Protein AF-A0A7S1X7K5-F1 (afdb_monomer)

InterPro domains:
  IPR050870 FAST kinase domain-containing [PTHR21228] (108-356)

Radius of gyration: 28.1 Å; Cα contacts (8 Å, |Δi|>4): 570; chains: 1; bounding box: 94×52×71 Å

Foldseek 3Di:
DDDDDDDDDDDDDDDDDDDDDDDDDDDDDDDDPDPPPPPDDDPPPPPDFQPDDDQDPVQVVLLVQLVVDALVSLLVSCVVCLVRYALSNLLSSLLNVLSPCVLPAPPPPPNNPSVVVRVCSSLVCCLVPVLRAALQSLLSNLLSCLSNLPADQSSQQSSLVNCLVRLVVHALLSLLSNLLSCLSSPYDHPPLVSSLLSNLVNLVVHVVVDDLVSLLSNLLSLLSSQVVDPPRPDPSSLSSVVSSLVSCLVCLLVDDLQSLLSNLLSCLSSVHDDVVSLVSSQVSCLVCLLVDQLQSLLSNLLSCLSNLHDDPSSLVSNLVNCLVPVVRHQLQSLLSNLLSCLSNVPADPSSLVSNLVNVLVPLVSLLPDQLQSLLSNLLSSLSRDPPARDPSSVVSSLVSCLVPVLRADLVSLLSNLLSCLSRLNLDPSSVVSSLVNCVVDDLVSDALVSLVSNVCSCVSSVHDDPVSVVSNVPVNVVRVVSVVD

pLDDT: mean 81.46, std 21.07, range [20.88, 98.56]

Organism: NCBI:txid63592

Mean predicted aligned error: 10.87 Å

Structure (mmCIF, N/CA/C/O backbone):
data_AF-A0A7S1X7K5-F1
#
_entry.id   AF-A0A7S1X7K5-F1
#
loop_
_atom_site.group_PDB
_atom_site.id
_atom_site.type_symbol
_atom_site.label_atom_id
_atom_site.label_alt_id
_atom_site.label_comp_id
_atom_site.label_asym_id
_atom_site.label_entity_id
_atom_site.label_seq_id
_atom_site.pdbx_PDB_ins_code
_atom_site.Cartn_x
_atom_site.Cartn_y
_atom_site.Cartn_z
_atom_site.occupancy
_atom_site.B_iso_or_equiv
_atom_site.auth_seq_id
_atom_site.auth_comp_id
_atom_site.auth_asym_id
_atom_site.auth_atom_id
_atom_site.pdbx_PDB_model_num
ATOM 1 N N . THR A 1 1 ? -54.905 0.811 -32.065 1.00 31.22 1 THR A N 1
ATOM 2 C CA . THR A 1 1 ? -55.592 -0.309 -31.386 1.00 31.22 1 THR A CA 1
ATOM 3 C C . THR A 1 1 ? -54.713 -0.783 -30.240 1.00 31.22 1 THR A C 1
ATOM 5 O O . THR A 1 1 ? -53.683 -1.368 -30.522 1.00 31.22 1 THR A O 1
ATOM 8 N N . ALA A 1 2 ? -54.932 -0.541 -28.951 1.00 28.64 2 ALA A N 1
ATOM 9 C CA . ALA A 1 2 ? -55.896 0.199 -28.131 1.00 28.64 2 ALA A CA 1
ATOM 10 C C . ALA A 1 2 ? -55.137 0.484 -26.803 1.00 28.64 2 ALA A C 1
ATOM 12 O O . ALA A 1 2 ? -54.451 -0.404 -26.308 1.00 28.64 2 ALA A O 1
ATOM 13 N N . GLU A 1 3 ? -54.912 1.741 -26.413 1.00 24.14 3 GLU A N 1
ATOM 14 C CA . GLU A 1 3 ? -55.551 2.440 -25.273 1.00 24.14 3 GLU A CA 1
ATOM 15 C C . GLU A 1 3 ? -56.187 1.590 -24.157 1.00 24.14 3 GLU A C 1
ATOM 17 O O . GLU A 1 3 ? -57.193 0.944 -24.421 1.00 24.14 3 GLU A O 1
ATOM 22 N N . VAL A 1 4 ? -55.686 1.758 -22.915 1.00 27.81 4 VAL A N 1
ATOM 23 C CA . VAL A 1 4 ? -56.423 1.907 -21.624 1.00 27.81 4 VAL A CA 1
ATOM 24 C C . VAL A 1 4 ? -55.473 2.656 -20.641 1.00 27.81 4 VAL A C 1
ATOM 26 O O . VAL A 1 4 ? -54.409 2.132 -20.332 1.00 27.81 4 VAL A O 1
ATOM 29 N N . ARG A 1 5 ? -55.596 3.983 -20.402 1.00 26.83 5 ARG A N 1
ATOM 30 C CA . ARG A 1 5 ? -56.267 4.707 -19.272 1.00 26.83 5 ARG A CA 1
ATOM 31 C C . ARG A 1 5 ? -55.943 4.123 -17.875 1.00 26.83 5 ARG A C 1
ATOM 33 O O . ARG A 1 5 ? -56.131 2.942 -17.671 1.00 26.83 5 ARG A O 1
ATOM 40 N N . GLY A 1 6 ? -55.440 4.817 -16.851 1.00 24.16 6 GLY A N 1
ATOM 41 C CA . GLY A 1 6 ? -55.648 6.189 -16.381 1.00 24.16 6 GLY A CA 1
ATOM 42 C C . GLY A 1 6 ? -56.457 6.158 -15.072 1.00 24.16 6 GLY A C 1
ATOM 43 O O . GLY A 1 6 ? -57.670 6.045 -15.161 1.00 24.16 6 GLY A O 1
ATOM 44 N N . ILE A 1 7 ? -55.806 6.239 -13.898 1.00 26.42 7 ILE A N 1
ATOM 45 C CA . ILE A 1 7 ? -56.389 6.547 -12.564 1.00 26.42 7 ILE A CA 1
ATOM 46 C C . ILE A 1 7 ? -55.238 7.177 -11.750 1.00 26.42 7 ILE A C 1
ATOM 48 O O . ILE A 1 7 ? -54.206 6.533 -11.603 1.00 26.42 7 ILE A O 1
ATOM 52 N N . ASP A 1 8 ? -55.152 8.458 -11.401 1.00 23.42 8 ASP A N 1
ATOM 53 C CA . ASP A 1 8 ? -56.003 9.471 -10.752 1.00 23.42 8 ASP A CA 1
ATOM 54 C C . ASP A 1 8 ? -55.471 9.806 -9.344 1.00 23.42 8 ASP A C 1
ATOM 56 O O . ASP A 1 8 ? -55.046 8.950 -8.569 1.00 23.42 8 ASP A O 1
ATOM 60 N N . LYS A 1 9 ? -55.387 11.113 -9.099 1.00 25.64 9 LYS A N 1
ATOM 61 C CA . LYS A 1 9 ? -54.721 11.789 -7.989 1.00 25.64 9 LYS A CA 1
ATOM 62 C C . LYS A 1 9 ? -55.667 11.850 -6.791 1.00 25.64 9 LYS A C 1
ATOM 64 O O . LYS A 1 9 ? -56.747 12.416 -6.893 1.00 25.64 9 LYS A O 1
ATOM 69 N N . GLY A 1 10 ? -55.216 11.370 -5.633 1.00 23.52 10 GLY A N 1
ATOM 70 C CA . GLY A 1 10 ? -55.896 11.539 -4.347 1.00 23.52 10 GLY A CA 1
ATOM 71 C C . GLY A 1 10 ? -54.980 12.199 -3.322 1.00 23.52 10 GLY A C 1
ATOM 72 O O . GLY A 1 10 ? -54.098 11.561 -2.759 1.00 23.52 10 GLY A O 1
ATOM 73 N N . SER A 1 11 ? -55.185 13.492 -3.108 1.00 21.83 11 SER A N 1
ATOM 74 C CA . SER A 1 11 ? -54.611 14.319 -2.047 1.00 21.83 11 SER A CA 1
ATOM 75 C C . SER A 1 11 ? -55.241 14.034 -0.678 1.00 21.83 11 SER A C 1
ATOM 77 O O . SER A 1 11 ? -56.465 14.041 -0.578 1.00 21.83 11 SER A O 1
ATOM 79 N N . ILE A 1 12 ? -54.429 13.942 0.383 1.00 23.48 12 ILE A N 1
ATOM 80 C CA . ILE A 1 12 ? -54.834 14.309 1.752 1.00 23.48 12 ILE A CA 1
ATOM 81 C C . ILE A 1 12 ? -53.734 15.194 2.358 1.00 23.48 12 ILE A C 1
ATOM 83 O O . ILE A 1 12 ? -52.609 14.759 2.595 1.00 23.48 12 ILE A O 1
ATOM 87 N N . TYR A 1 13 ? -54.087 16.462 2.561 1.00 20.88 13 TYR A N 1
ATOM 88 C CA . TYR A 1 13 ? -53.446 17.428 3.457 1.00 20.88 13 TYR A CA 1
ATOM 89 C C . TYR A 1 13 ? -53.775 17.051 4.920 1.00 20.88 13 TYR A C 1
ATOM 91 O O . TYR A 1 13 ? -54.917 16.682 5.176 1.00 20.88 13 TYR A O 1
ATOM 99 N N . ASN A 1 14 ? -52.858 17.221 5.888 1.00 24.08 14 ASN A N 1
ATOM 100 C CA . ASN A 1 14 ? -52.898 18.427 6.730 1.00 24.08 14 ASN A CA 1
ATOM 101 C C . ASN A 1 14 ? -51.647 18.672 7.619 1.00 24.08 14 ASN A C 1
ATOM 103 O O . ASN A 1 14 ? -51.125 17.771 8.265 1.00 24.08 14 ASN A O 1
ATOM 107 N N . GLU A 1 15 ? -51.240 19.947 7.595 1.00 22.84 15 GLU A N 1
ATOM 108 C CA . GLU A 1 15 ? -50.546 20.843 8.545 1.00 22.84 15 GLU A CA 1
ATOM 109 C C . GLU A 1 15 ? -49.799 20.314 9.790 1.00 22.84 15 GLU A C 1
ATOM 111 O O . GLU A 1 15 ? -50.406 19.823 10.736 1.00 22.84 15 GLU A O 1
ATOM 116 N N . ASN A 1 16 ? -48.510 20.676 9.918 1.00 23.88 16 ASN A N 1
ATOM 117 C CA . ASN A 1 16 ? -48.121 21.815 10.771 1.00 23.88 16 ASN A CA 1
ATOM 118 C C . ASN A 1 16 ? -46.619 22.175 10.704 1.00 23.88 16 ASN A C 1
ATOM 120 O O . ASN A 1 16 ? -45.761 21.351 10.990 1.00 23.88 16 ASN A O 1
ATOM 124 N N . GLN A 1 17 ? -46.369 23.464 10.424 1.00 30.09 17 GLN A N 1
ATOM 125 C CA . GLN A 1 17 ? -45.195 24.293 10.773 1.00 30.09 17 GLN A CA 1
ATOM 126 C C . GLN A 1 17 ? -43.824 23.862 10.195 1.00 30.09 17 GLN A C 1
ATOM 128 O O . GLN A 1 17 ? -43.307 22.794 10.460 1.00 30.09 17 GLN A O 1
ATOM 133 N N . GLY A 1 18 ? -43.088 24.648 9.409 1.00 24.33 18 GLY A N 1
ATOM 134 C CA . GLY A 1 18 ? -43.064 26.096 9.260 1.00 24.33 18 GLY A CA 1
ATOM 135 C C . GLY A 1 18 ? -41.630 26.590 9.467 1.00 24.33 18 GLY A C 1
ATOM 136 O O . GLY A 1 18 ? -41.293 26.978 10.577 1.00 24.33 18 GLY A O 1
ATOM 137 N N . LYS A 1 19 ? -40.791 26.571 8.417 1.00 26.44 19 LYS A N 1
ATOM 138 C CA . LYS A 1 19 ? -39.763 27.595 8.113 1.00 26.44 19 LYS A CA 1
ATOM 139 C C . LYS A 1 19 ? -38.920 27.213 6.891 1.00 26.44 19 LYS A C 1
ATOM 141 O O . LYS A 1 19 ? -38.309 26.155 6.824 1.00 26.44 19 LYS A O 1
ATOM 146 N N . LYS A 1 20 ? -38.880 28.146 5.937 1.00 22.17 20 LYS A N 1
ATOM 147 C CA . LYS A 1 20 ? -37.980 28.178 4.780 1.00 22.17 20 LYS A CA 1
ATOM 148 C C . LYS A 1 20 ? -36.521 28.218 5.249 1.00 22.17 20 LYS A C 1
ATOM 150 O O . LYS A 1 20 ? -36.167 29.120 6.005 1.00 22.17 20 LYS A O 1
ATOM 155 N N . VAL A 1 21 ? -35.666 27.355 4.703 1.00 24.06 21 VAL A N 1
ATOM 156 C CA . VAL A 1 21 ? -34.220 27.609 4.640 1.00 24.06 2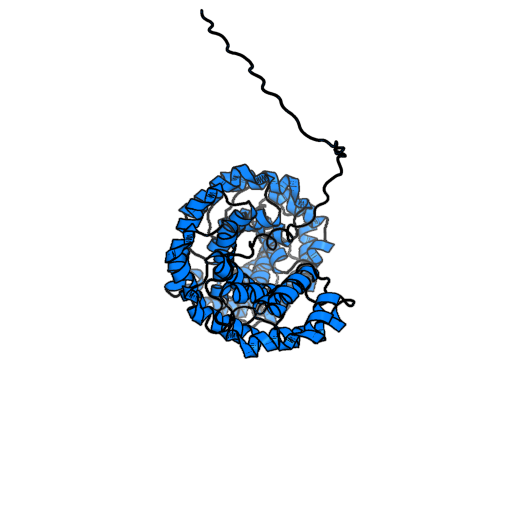1 VAL A CA 1
ATOM 157 C C . VAL A 1 21 ? -33.827 27.718 3.171 1.00 24.06 21 VAL A C 1
ATOM 159 O O . VAL A 1 21 ? -34.062 26.817 2.371 1.00 24.06 21 VAL A O 1
ATOM 162 N N . LYS A 1 22 ? -33.292 28.891 2.824 1.00 22.30 22 LYS A N 1
ATOM 163 C CA . LYS A 1 22 ? -32.702 29.238 1.530 1.00 22.30 22 LYS A CA 1
ATOM 164 C C . LYS A 1 22 ? -31.619 28.218 1.167 1.00 22.30 22 LYS A C 1
ATOM 166 O O . LYS A 1 22 ? -30.625 28.107 1.878 1.00 22.30 22 LYS A O 1
ATOM 171 N N . VAL A 1 23 ? -31.777 27.557 0.025 1.00 21.88 23 VAL A N 1
ATOM 172 C CA . VAL A 1 23 ? -30.676 26.880 -0.665 1.00 21.88 23 VAL A CA 1
ATOM 173 C C . VAL A 1 23 ? -29.802 27.971 -1.282 1.00 21.88 23 VAL A C 1
ATOM 175 O O . VAL A 1 23 ? -30.207 28.630 -2.237 1.00 21.88 23 VAL A O 1
ATOM 178 N N . VAL A 1 24 ? -28.626 28.204 -0.702 1.00 23.23 24 VAL A N 1
ATOM 179 C CA . VAL A 1 24 ? -27.541 28.935 -1.363 1.00 23.23 24 VAL A CA 1
ATOM 180 C C . VAL A 1 24 ? -26.471 27.909 -1.693 1.00 23.23 24 VAL A C 1
ATOM 182 O O . VAL A 1 24 ? -25.853 27.333 -0.803 1.00 23.23 24 VAL A O 1
ATOM 185 N N . ALA A 1 25 ? -26.303 27.669 -2.990 1.00 25.06 25 ALA A N 1
ATOM 186 C CA . ALA A 1 25 ? -25.232 26.865 -3.546 1.00 25.06 25 ALA A CA 1
ATOM 187 C C . ALA A 1 25 ? -23.872 27.477 -3.173 1.00 25.06 25 ALA A C 1
ATOM 189 O O . ALA A 1 25 ? -23.592 28.634 -3.492 1.00 25.06 25 ALA A O 1
ATOM 190 N N . GLY A 1 26 ? -23.032 26.691 -2.506 1.00 22.44 26 GLY A N 1
ATOM 191 C CA . GLY A 1 26 ? -21.658 27.038 -2.166 1.00 22.44 26 GLY A CA 1
ATOM 192 C C . GLY A 1 26 ? -20.761 25.835 -2.427 1.00 22.44 26 GLY A C 1
ATOM 193 O O . GLY A 1 26 ? -20.932 24.797 -1.804 1.00 22.44 26 GLY A O 1
ATOM 194 N N . ARG A 1 27 ? -19.854 25.996 -3.394 1.00 22.86 27 ARG A N 1
ATOM 195 C CA . ARG A 1 27 ? -18.836 25.044 -3.863 1.00 22.86 27 ARG A CA 1
ATOM 196 C C . ARG A 1 27 ? -18.196 24.241 -2.721 1.00 22.86 27 ARG A C 1
ATOM 198 O O . ARG A 1 27 ? -17.582 24.826 -1.830 1.00 22.86 27 ARG A O 1
ATOM 205 N N . GLU A 1 28 ? -18.288 22.915 -2.801 1.00 22.28 28 GLU A N 1
ATOM 206 C CA . GLU A 1 28 ? -17.560 21.998 -1.925 1.00 22.28 28 GLU A CA 1
ATOM 207 C C . GLU A 1 28 ? -16.082 21.967 -2.319 1.00 22.28 28 GLU A C 1
ATOM 209 O O . GLU A 1 28 ? -15.705 21.552 -3.415 1.00 22.28 28 GLU A O 1
ATOM 214 N N . HIS A 1 29 ? -15.249 22.456 -1.403 1.00 23.86 29 HIS A N 1
ATOM 215 C CA . HIS A 1 29 ? -13.816 22.232 -1.412 1.00 23.86 29 HIS A CA 1
ATOM 216 C C . HIS A 1 29 ? -13.509 20.936 -0.662 1.00 23.86 29 HIS A C 1
ATOM 218 O O . HIS A 1 29 ? -13.916 20.739 0.482 1.00 23.86 29 HIS A O 1
ATOM 224 N N . ASP A 1 30 ? -12.754 20.099 -1.359 1.00 28.53 30 ASP A N 1
ATOM 225 C CA . ASP A 1 30 ? -12.152 18.838 -0.957 1.00 28.53 30 ASP A CA 1
ATOM 226 C C . ASP A 1 30 ? -11.541 18.867 0.461 1.00 28.53 30 ASP A C 1
ATOM 228 O O . ASP A 1 30 ? -10.773 19.765 0.824 1.00 28.53 30 ASP A O 1
ATOM 232 N N . GLY A 1 31 ? -11.912 17.880 1.280 1.00 24.39 31 GLY A N 1
ATOM 233 C CA . GLY A 1 31 ? -11.683 17.898 2.723 1.00 24.39 31 GLY A CA 1
ATOM 234 C C . GLY A 1 31 ? -11.970 16.573 3.428 1.00 24.39 31 GLY A C 1
ATOM 235 O O . GLY A 1 31 ? -12.671 16.564 4.432 1.00 24.39 31 GLY A O 1
ATOM 236 N N . GLY A 1 32 ? -11.423 15.471 2.905 1.00 26.98 32 GLY A N 1
ATOM 237 C CA . GLY A 1 32 ? -11.054 14.245 3.633 1.00 26.98 32 GLY A CA 1
ATOM 238 C C . GLY A 1 32 ? -11.948 13.796 4.798 1.00 26.98 32 GLY A C 1
ATOM 239 O O . GLY A 1 32 ? -11.744 14.184 5.951 1.00 26.98 32 GLY A O 1
ATOM 240 N N . ASN A 1 33 ? -12.853 12.865 4.494 1.00 28.80 33 ASN A N 1
ATOM 241 C CA . ASN A 1 33 ? -13.655 12.079 5.430 1.00 28.80 33 ASN A CA 1
ATOM 242 C C . ASN A 1 33 ? -12.826 11.478 6.582 1.00 28.80 33 ASN A C 1
ATOM 244 O O . ASN A 1 33 ? -12.167 10.452 6.446 1.00 28.80 33 ASN A O 1
ATOM 248 N N . GLY A 1 34 ? -12.903 12.119 7.749 1.00 26.77 34 GLY A N 1
ATOM 249 C CA . GLY A 1 34 ? -12.401 11.604 9.028 1.00 26.77 34 GLY A CA 1
ATOM 250 C C . GLY A 1 34 ? -13.304 11.935 10.220 1.00 26.77 34 GLY A C 1
ATOM 251 O O . GLY A 1 34 ? -12.900 11.732 11.363 1.00 26.77 34 GLY A O 1
ATOM 252 N N . ARG A 1 35 ? -14.506 12.475 9.973 1.00 27.62 35 ARG A N 1
ATOM 253 C CA . ARG A 1 35 ? -15.436 12.948 11.015 1.00 27.62 35 ARG A CA 1
ATOM 254 C C . ARG A 1 35 ? -16.658 12.057 11.251 1.00 27.62 35 ARG A C 1
ATOM 256 O O . ARG A 1 35 ? -17.326 12.251 12.255 1.00 27.62 35 ARG A O 1
ATOM 263 N N . GLN A 1 36 ? -16.934 11.071 10.396 1.00 27.95 36 GLN A N 1
ATOM 264 C CA . GLN A 1 36 ? -18.215 10.346 10.437 1.00 27.95 36 GLN A CA 1
ATOM 265 C C . GLN A 1 36 ? -18.189 8.961 11.108 1.00 27.95 36 GLN A C 1
ATOM 267 O O . GLN A 1 36 ? -19.249 8.415 11.380 1.00 27.95 36 GLN A O 1
ATOM 272 N N . LEU A 1 37 ? -17.018 8.421 11.465 1.00 31.31 37 LEU A N 1
ATOM 273 C CA . LEU A 1 37 ? -16.893 7.088 12.092 1.00 31.31 37 LEU A CA 1
ATOM 274 C C . LEU A 1 37 ? -16.759 7.107 13.630 1.00 31.31 37 LEU A C 1
ATOM 276 O O . LEU A 1 37 ? -16.530 6.070 14.240 1.00 31.31 37 LEU A O 1
ATOM 280 N N . LEU A 1 38 ? -16.900 8.271 14.276 1.00 29.58 38 LEU A N 1
ATOM 281 C CA . LEU A 1 38 ? -16.831 8.412 15.745 1.00 29.58 38 LEU A CA 1
ATOM 282 C C . LEU A 1 38 ? -18.165 8.823 16.396 1.00 29.58 38 LEU A C 1
ATOM 284 O O . LEU A 1 38 ? -18.188 9.093 17.590 1.00 29.58 38 LEU A O 1
ATOM 288 N N . MET A 1 39 ? -19.270 8.893 15.644 1.00 27.67 39 MET A N 1
ATOM 289 C CA . MET A 1 39 ? -20.535 9.470 16.137 1.00 27.67 39 MET A CA 1
ATOM 290 C C . MET A 1 39 ? -21.773 8.577 15.985 1.00 27.67 39 MET A C 1
ATOM 292 O O . MET A 1 39 ? -22.893 9.078 16.001 1.00 27.67 39 MET A O 1
ATOM 296 N N . GLN A 1 40 ? -21.611 7.256 15.892 1.00 25.75 40 GLN A N 1
ATOM 297 C CA . GLN A 1 40 ? -22.747 6.330 15.973 1.00 25.75 40 GLN A CA 1
ATOM 298 C C . GLN A 1 40 ? -22.432 5.121 16.854 1.00 25.75 40 GLN A C 1
ATOM 300 O O . GLN A 1 40 ? -22.387 3.984 16.404 1.00 25.75 40 GLN A O 1
ATOM 305 N N . SER A 1 41 ? -22.243 5.368 18.146 1.00 28.89 41 SER A N 1
ATOM 306 C CA . SER A 1 41 ? -22.478 4.349 19.167 1.00 28.89 41 SER A CA 1
ATOM 307 C C . SER A 1 41 ? -23.546 4.892 20.104 1.00 28.89 41 SER A C 1
ATOM 309 O O . SER A 1 41 ? -23.289 5.790 20.904 1.00 28.89 41 SER A O 1
ATOM 311 N N . SER A 1 42 ? -24.766 4.380 19.951 1.00 27.12 42 SER A N 1
ATOM 312 C CA . SER A 1 42 ? -25.841 4.588 20.918 1.00 27.12 42 SER A CA 1
ATOM 313 C C . SER A 1 42 ? -25.340 4.188 22.320 1.00 27.12 42 SER A C 1
ATOM 315 O O . SER A 1 42 ? -24.666 3.158 22.431 1.00 27.12 42 SER A O 1
ATOM 317 N N . PRO A 1 43 ? -25.654 4.942 23.392 1.00 32.34 43 PRO A N 1
ATOM 318 C CA . PRO A 1 43 ? -25.161 4.673 24.748 1.00 32.34 43 PRO A CA 1
ATOM 319 C C . PRO A 1 43 ? -25.594 3.321 25.351 1.00 32.34 43 PRO A C 1
ATOM 321 O O . PRO A 1 43 ? -25.242 3.021 26.485 1.00 32.34 43 PRO A O 1
ATOM 324 N N . GLN A 1 44 ? -26.349 2.493 24.621 1.00 29.84 44 GLN A N 1
ATOM 325 C CA . GLN A 1 44 ? -26.897 1.224 25.108 1.00 29.84 44 GLN A CA 1
ATOM 326 C C . GLN A 1 44 ? -26.110 -0.031 24.677 1.00 29.84 44 GLN A C 1
ATOM 328 O O . GLN A 1 44 ? -26.423 -1.121 25.144 1.00 29.84 44 GLN A O 1
ATOM 333 N N . THR A 1 45 ? -25.091 0.069 23.811 1.00 33.12 45 THR A N 1
ATOM 334 C CA . THR A 1 45 ? -24.388 -1.124 23.274 1.00 33.12 45 THR A CA 1
ATOM 335 C C . THR A 1 45 ? -23.008 -1.426 23.868 1.00 33.12 45 THR A C 1
ATOM 337 O O . THR A 1 45 ? -22.419 -2.445 23.507 1.00 33.12 45 THR A O 1
ATOM 340 N N . THR A 1 46 ? -22.494 -0.599 24.780 1.00 39.72 46 THR A N 1
ATOM 341 C CA . THR A 1 46 ? -21.161 -0.753 25.403 1.00 39.72 46 THR A CA 1
ATOM 342 C C . THR A 1 46 ? -21.125 -1.715 26.599 1.00 39.72 46 THR A C 1
ATOM 344 O O . THR A 1 46 ? -20.050 -2.065 27.069 1.00 39.72 46 THR A O 1
ATOM 347 N N . ASP A 1 47 ? -22.274 -2.198 27.076 1.00 41.38 47 ASP A N 1
ATOM 348 C CA . ASP A 1 47 ? -22.380 -2.819 28.408 1.00 41.38 47 ASP A CA 1
ATOM 349 C C . ASP A 1 47 ? -22.085 -4.333 28.460 1.00 41.38 47 ASP A C 1
ATOM 351 O O . ASP A 1 47 ? -22.165 -4.952 29.516 1.00 41.38 47 ASP A O 1
ATOM 355 N N . ARG A 1 48 ? -21.772 -4.992 27.333 1.00 47.81 48 ARG A N 1
ATOM 356 C CA . ARG A 1 48 ? -21.771 -6.471 27.312 1.00 47.81 48 ARG A CA 1
ATOM 357 C C . ARG A 1 48 ? -20.477 -7.149 27.774 1.00 47.81 48 ARG A C 1
ATOM 359 O O . ARG A 1 48 ? -20.548 -8.323 28.119 1.00 47.81 48 ARG A O 1
ATOM 366 N N . PHE A 1 49 ? -19.332 -6.459 27.795 1.00 55.22 49 PHE A N 1
ATOM 367 C CA . PHE A 1 49 ? -18.031 -7.087 28.106 1.00 55.22 49 PHE A CA 1
ATOM 368 C C . PHE A 1 49 ? -17.037 -6.197 28.867 1.00 55.22 49 PHE A C 1
ATOM 370 O O . PHE A 1 49 ? -15.863 -6.551 28.977 1.00 55.22 49 PHE A O 1
ATOM 377 N N . TYR A 1 50 ? -17.488 -5.066 29.415 1.00 56.31 50 TYR A N 1
ATOM 378 C CA . TYR A 1 50 ? -16.689 -4.304 30.370 1.00 56.31 50 TYR A CA 1
ATOM 379 C C . TYR A 1 50 ? -16.439 -5.170 31.614 1.00 56.31 50 TYR A C 1
ATOM 381 O O . TYR A 1 50 ? -17.384 -5.643 32.244 1.00 56.31 50 TYR A O 1
ATOM 389 N N . ARG A 1 51 ? -15.165 -5.424 31.938 1.00 64.00 51 ARG A N 1
ATOM 390 C CA . ARG A 1 51 ? -14.771 -6.338 33.030 1.00 64.00 51 ARG A CA 1
ATOM 391 C C . ARG A 1 51 ? -14.665 -5.654 34.394 1.00 64.00 51 ARG A C 1
ATOM 393 O O . ARG A 1 51 ? -14.444 -6.328 35.396 1.00 64.00 51 ARG A O 1
ATOM 400 N N . GLY A 1 52 ? -14.814 -4.332 34.439 1.00 64.94 52 GLY A N 1
ATOM 401 C CA . GLY A 1 52 ? -14.794 -3.557 35.674 1.00 64.94 52 GLY A CA 1
ATOM 402 C C . GLY A 1 52 ? -16.175 -3.390 36.332 1.00 64.94 52 GLY A C 1
ATOM 403 O O . GLY A 1 52 ? -17.201 -3.805 35.789 1.00 64.94 52 GLY A O 1
ATOM 404 N N . PRO A 1 53 ? -16.230 -2.720 37.494 1.00 70.69 53 PRO A N 1
ATOM 405 C CA . PRO A 1 53 ? -17.482 -2.375 38.169 1.00 70.69 53 PRO A CA 1
ATOM 406 C C . PRO A 1 53 ? -18.302 -1.363 37.358 1.00 70.69 53 PRO A C 1
ATOM 408 O O . PRO A 1 53 ? -17.726 -0.473 36.737 1.00 70.69 53 PRO A O 1
ATOM 411 N N . ARG A 1 54 ? -19.641 -1.458 37.402 1.00 78.25 54 ARG A N 1
ATOM 412 C CA . ARG A 1 54 ? -20.543 -0.547 36.666 1.00 78.25 54 ARG A CA 1
ATOM 413 C C . ARG A 1 54 ? -20.093 0.920 36.779 1.00 78.25 54 ARG A C 1
ATOM 415 O O . ARG A 1 54 ? -19.748 1.338 37.889 1.00 78.25 54 ARG A O 1
ATOM 422 N N . PRO A 1 55 ? -20.139 1.700 35.680 1.00 82.81 55 PRO A N 1
ATOM 423 C CA . PRO A 1 55 ? -19.658 3.074 35.692 1.00 82.81 55 PRO A CA 1
ATOM 424 C C . PRO A 1 55 ? -20.345 3.898 36.779 1.00 82.81 55 PRO A C 1
ATOM 426 O O . PRO A 1 55 ? -21.571 3.882 36.909 1.00 82.81 55 PRO A O 1
ATOM 429 N N . THR A 1 56 ? -19.557 4.644 37.547 1.00 90.31 56 THR A N 1
ATOM 430 C CA . THR A 1 56 ? -20.102 5.585 38.530 1.00 90.31 56 THR A CA 1
ATOM 431 C C . THR A 1 56 ? -20.750 6.778 37.824 1.00 90.31 56 THR A C 1
ATOM 433 O O . THR A 1 56 ? -20.402 7.114 36.689 1.00 90.31 56 THR A O 1
ATOM 436 N N . GLN A 1 57 ? -21.658 7.484 38.506 1.00 90.75 57 GLN A N 1
ATOM 437 C CA . GLN A 1 57 ? -22.259 8.702 37.947 1.00 90.75 57 GLN A CA 1
ATOM 438 C C . GLN A 1 57 ? -21.192 9.745 37.575 1.00 90.75 57 GLN A C 1
ATOM 440 O O . GLN A 1 57 ? -21.309 10.419 36.553 1.00 90.75 57 GLN A O 1
ATOM 445 N N . THR A 1 58 ? -20.116 9.832 38.362 1.00 91.62 58 THR A N 1
ATOM 446 C CA . THR A 1 58 ? -18.959 10.682 38.064 1.00 91.62 58 THR A CA 1
ATOM 447 C C . THR A 1 58 ? -18.307 10.292 36.739 1.00 91.62 58 THR A C 1
ATOM 449 O O . THR A 1 58 ? -18.095 11.156 35.895 1.00 91.62 58 THR A O 1
ATOM 452 N N . GLN A 1 59 ? -18.058 9.001 36.499 1.00 91.62 59 GLN A N 1
ATOM 453 C CA . GLN A 1 59 ? -17.471 8.512 35.244 1.00 91.62 59 GLN A CA 1
ATOM 454 C C . GLN A 1 59 ? -18.372 8.771 34.030 1.00 91.62 59 GLN A C 1
ATOM 456 O O . GLN A 1 59 ? -17.876 9.153 32.968 1.00 91.62 59 GLN A O 1
ATOM 461 N N . LEU A 1 60 ? -19.693 8.628 34.181 1.00 90.62 60 LEU A N 1
ATOM 462 C CA . LEU A 1 60 ? -20.664 8.950 33.128 1.00 90.62 60 LEU A CA 1
ATOM 463 C C . LEU A 1 60 ? -20.676 10.452 32.800 1.00 90.62 60 LEU A C 1
ATOM 465 O O . LEU A 1 60 ? -20.667 10.841 31.626 1.00 90.62 60 LEU A O 1
ATOM 469 N N . ASN A 1 61 ? -20.633 11.300 33.831 1.00 92.38 61 ASN A N 1
ATOM 470 C CA . ASN A 1 61 ? -20.558 12.751 33.675 1.00 92.38 61 ASN A CA 1
ATOM 471 C C . ASN A 1 61 ? -19.242 13.167 33.001 1.00 92.38 61 ASN A C 1
ATOM 473 O O . ASN A 1 61 ? -19.262 13.967 32.068 1.00 92.38 61 ASN A O 1
ATOM 477 N N . LEU A 1 62 ? -18.113 12.585 33.417 1.00 92.75 62 LEU A N 1
ATOM 478 C CA . LEU A 1 62 ? -16.806 12.815 32.799 1.00 92.75 62 LEU A CA 1
ATOM 479 C C . LEU A 1 62 ? -16.795 12.386 31.331 1.00 92.75 62 LEU A C 1
ATOM 481 O O . LEU A 1 62 ? -16.296 13.124 30.488 1.00 92.75 62 LEU A O 1
ATOM 485 N N . ASN A 1 63 ? -17.389 11.238 30.991 1.00 93.06 63 ASN A N 1
ATOM 486 C CA . ASN A 1 63 ? -17.460 10.793 29.599 1.00 93.06 63 ASN A CA 1
ATOM 487 C C . ASN A 1 63 ? -18.232 11.794 28.732 1.00 93.06 63 ASN A C 1
ATOM 489 O O . ASN A 1 63 ? -17.790 12.144 27.642 1.00 93.06 63 ASN A O 1
ATOM 493 N N . SER A 1 64 ? -19.348 12.308 29.252 1.00 92.50 64 SER A N 1
ATOM 494 C CA . SER A 1 64 ? -20.151 13.328 28.572 1.00 92.50 64 SER A CA 1
ATOM 495 C C . 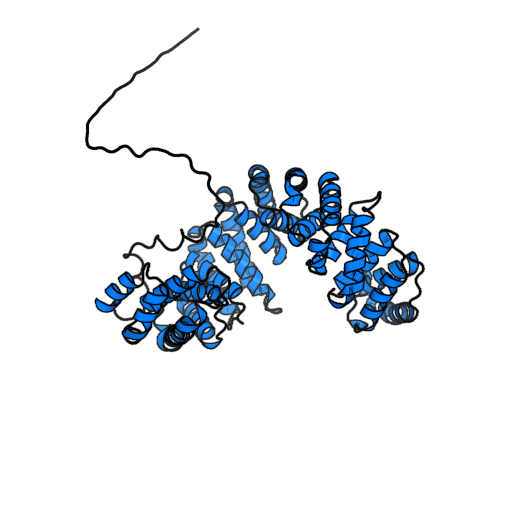SER A 1 64 ? -19.381 14.636 28.371 1.00 92.50 64 SER A C 1
ATOM 497 O O . SER A 1 64 ? -19.523 15.265 27.330 1.00 92.50 64 SER A O 1
ATOM 499 N N . GLN A 1 65 ? -18.538 15.026 29.333 1.00 93.88 65 GLN A N 1
ATOM 500 C CA . GLN A 1 65 ? -17.684 16.212 29.215 1.00 93.88 65 GLN A CA 1
ATOM 501 C C . GLN A 1 65 ? -16.528 16.012 28.231 1.00 93.88 65 GLN A C 1
ATOM 503 O O . GLN A 1 65 ? -16.185 16.938 27.505 1.00 93.88 65 GLN A O 1
ATOM 508 N N . LEU A 1 66 ? -15.936 14.816 28.182 1.00 92.75 66 LEU A N 1
ATOM 509 C CA . LEU A 1 66 ? -14.860 14.485 27.243 1.00 92.75 66 LEU A CA 1
ATOM 510 C C . LEU A 1 66 ? -15.359 14.434 25.790 1.00 92.75 66 LEU A C 1
ATOM 512 O O . LEU A 1 66 ? -14.618 14.778 24.865 1.00 92.75 66 LEU A O 1
ATOM 516 N N . LEU A 1 67 ? -16.613 14.029 25.571 1.00 90.56 67 LEU A N 1
ATOM 517 C CA . LEU A 1 67 ? -17.229 14.006 24.248 1.00 90.56 67 LEU A CA 1
ATOM 518 C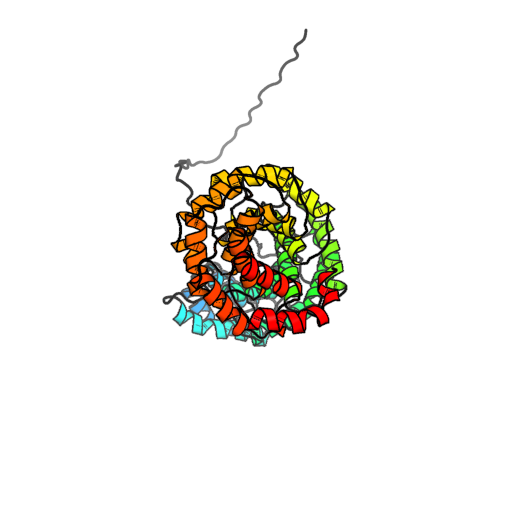 C . LEU A 1 67 ? -17.360 15.427 23.682 1.00 90.56 67 LEU A C 1
ATOM 520 O O . LEU A 1 67 ? -18.166 16.236 24.127 1.00 90.56 67 LEU A O 1
ATOM 524 N N . GLY A 1 68 ? -16.566 15.724 22.653 1.00 84.19 68 GLY A N 1
ATOM 525 C CA . GLY A 1 68 ? -16.557 17.038 22.003 1.00 84.19 68 GLY A CA 1
ATOM 526 C C . GLY A 1 68 ? -15.692 18.090 22.704 1.00 84.19 68 GLY A C 1
ATOM 527 O O . GLY A 1 68 ? -15.633 19.223 22.226 1.00 84.19 68 GLY A O 1
ATOM 528 N N . ALA A 1 69 ? -14.982 17.726 23.776 1.00 88.50 69 ALA A N 1
ATOM 529 C CA . ALA A 1 69 ? -14.017 18.607 24.418 1.00 88.50 69 ALA A CA 1
ATOM 530 C C . ALA A 1 69 ? -12.866 18.985 23.471 1.00 88.50 69 ALA A C 1
ATOM 532 O O . ALA A 1 69 ? -12.366 18.182 22.674 1.00 88.50 69 ALA A O 1
ATOM 533 N N . SER A 1 70 ? -12.406 20.230 23.593 1.00 88.25 70 SER A N 1
ATOM 534 C CA . SER A 1 70 ? -11.158 20.676 22.976 1.00 88.25 70 SER A CA 1
ATOM 535 C C . SER A 1 70 ? -9.950 19.984 23.626 1.00 88.25 70 SER A C 1
ATOM 537 O O . SER A 1 70 ? -10.027 19.578 24.787 1.00 88.25 70 SER A O 1
ATOM 539 N N . PRO A 1 71 ? -8.788 19.902 22.949 1.00 86.69 71 PRO A N 1
ATOM 540 C CA . PRO A 1 71 ? -7.591 19.294 23.532 1.00 86.69 71 PRO A CA 1
ATOM 541 C C . PRO A 1 71 ? -7.187 19.882 24.889 1.00 86.69 71 PRO A C 1
ATOM 543 O O . PRO A 1 71 ? -6.733 19.145 25.754 1.00 86.69 71 PRO A O 1
ATOM 546 N N . LYS A 1 72 ? -7.390 21.192 25.093 1.00 85.94 72 LYS A N 1
ATOM 547 C CA . LYS A 1 72 ? -7.090 21.861 26.365 1.00 85.94 72 LYS A CA 1
ATOM 548 C C . LYS A 1 72 ? -8.026 21.398 27.487 1.00 85.94 72 LYS A C 1
ATOM 550 O O . LYS A 1 72 ? -7.555 21.069 28.564 1.00 85.94 72 LYS A O 1
ATOM 555 N N . GLN A 1 73 ? -9.326 21.309 27.205 1.00 90.12 73 GLN A N 1
ATOM 556 C CA . GLN A 1 73 ? -10.312 20.802 28.166 1.00 90.12 73 GLN A CA 1
ATOM 557 C C . GLN A 1 73 ? -10.061 19.332 28.510 1.00 90.12 73 GLN A C 1
ATOM 559 O O . GLN A 1 73 ? -10.202 18.945 29.661 1.00 90.12 73 GLN A O 1
ATOM 564 N N . ILE A 1 74 ? -9.657 18.513 27.531 1.00 90.88 74 ILE A N 1
ATOM 565 C CA . ILE A 1 74 ? -9.285 17.118 27.796 1.00 90.88 74 ILE A CA 1
ATOM 566 C C . ILE A 1 74 ? -8.093 17.066 28.754 1.00 90.88 74 ILE A C 1
ATOM 568 O O . ILE A 1 74 ? -8.130 16.299 29.706 1.00 90.88 74 ILE A O 1
ATOM 572 N N . VAL A 1 75 ? -7.066 17.891 28.532 1.00 88.50 75 VAL A N 1
ATOM 573 C CA . VAL A 1 75 ? -5.901 17.961 29.426 1.00 88.50 75 VAL A CA 1
ATOM 574 C C . VAL A 1 75 ? -6.312 18.336 30.852 1.00 88.50 75 VAL A C 1
ATOM 576 O O . VAL A 1 75 ? -5.951 17.621 31.778 1.00 88.50 75 VAL A O 1
ATOM 579 N N . GLU A 1 76 ? -7.118 19.387 31.019 1.00 90.19 76 GLU A N 1
ATOM 580 C CA . GLU A 1 76 ? -7.618 19.829 32.331 1.00 90.19 76 GLU A CA 1
ATOM 581 C C . GLU A 1 76 ? -8.439 18.735 33.036 1.00 90.19 76 GLU A C 1
ATOM 583 O O . GLU A 1 76 ? -8.270 18.490 34.227 1.00 90.19 76 GLU A O 1
ATOM 588 N N . LEU A 1 77 ? -9.307 18.035 32.300 1.00 93.00 77 LEU A N 1
ATOM 589 C CA . LEU A 1 77 ? -10.109 16.946 32.857 1.00 93.00 77 LEU A CA 1
ATOM 590 C C . LEU A 1 77 ? -9.255 15.752 33.283 1.00 93.00 77 LEU A C 1
ATOM 592 O O . LEU A 1 77 ? -9.549 15.148 34.312 1.00 93.00 77 LEU A O 1
ATOM 596 N N . VAL A 1 78 ? -8.223 15.400 32.512 1.00 92.00 78 VAL A N 1
ATOM 597 C CA . VAL A 1 78 ? -7.326 14.297 32.881 1.00 92.00 78 VAL A CA 1
ATOM 598 C C . VAL A 1 78 ? -6.498 14.665 34.106 1.00 92.00 78 VAL A C 1
ATOM 600 O O . VAL A 1 78 ? -6.413 13.858 35.022 1.00 92.00 78 VAL A O 1
ATOM 603 N N . ASP A 1 79 ? -5.947 15.876 34.159 1.00 89.50 79 ASP A N 1
ATOM 604 C CA . ASP A 1 79 ? -5.111 16.328 35.277 1.00 89.50 79 ASP A CA 1
ATOM 605 C C . ASP A 1 79 ? -5.865 16.304 36.619 1.00 89.50 79 ASP A C 1
ATOM 607 O O . ASP A 1 79 ? -5.331 15.875 37.637 1.00 89.50 79 ASP A O 1
ATOM 611 N N . ILE A 1 80 ? -7.147 16.685 36.613 1.00 90.31 80 ILE A N 1
ATOM 612 C CA . ILE A 1 80 ? -7.966 16.737 37.834 1.00 90.31 80 ILE A CA 1
ATOM 613 C C . ILE A 1 80 ? -8.535 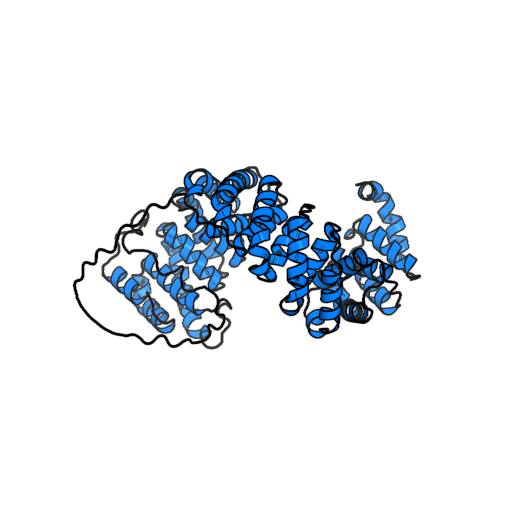15.363 38.214 1.00 90.31 80 ILE A C 1
ATOM 615 O O . ILE A 1 80 ? -8.665 15.055 39.398 1.00 90.31 80 ILE A O 1
ATOM 619 N N . TRP A 1 81 ? -8.939 14.552 37.231 1.00 92.62 81 TRP A N 1
ATOM 620 C CA . TRP A 1 81 ? -9.825 13.408 37.477 1.00 92.62 81 TRP A CA 1
ATOM 621 C C . TRP A 1 81 ? -9.255 12.048 37.066 1.00 92.62 81 TRP A C 1
ATOM 623 O O . TRP A 1 81 ? -9.996 11.068 37.132 1.00 92.62 81 TRP A O 1
ATOM 633 N N . VAL A 1 82 ? -7.984 11.933 36.657 1.00 86.56 82 VAL A N 1
ATOM 634 C CA . VAL A 1 82 ? -7.432 10.645 36.186 1.00 86.56 82 VAL A CA 1
ATOM 635 C C . VAL A 1 82 ? -7.656 9.497 37.178 1.00 86.56 82 VAL A C 1
ATOM 637 O O . VAL A 1 82 ? -8.014 8.400 36.756 1.00 86.56 82 VAL A O 1
ATOM 640 N N . ASP A 1 83 ? -7.541 9.741 38.484 1.00 88.31 83 ASP A N 1
ATOM 641 C CA . ASP A 1 83 ? -7.654 8.690 39.505 1.00 88.31 83 ASP A CA 1
ATOM 642 C C . ASP A 1 83 ? -9.040 8.027 39.559 1.00 88.31 83 ASP A C 1
ATOM 644 O O . ASP A 1 83 ? -9.183 6.922 40.081 1.00 88.31 83 ASP A O 1
ATOM 648 N N . VAL A 1 84 ? -10.069 8.676 39.002 1.00 91.75 84 VAL A N 1
ATOM 649 C CA . VAL A 1 84 ? -11.433 8.131 38.917 1.00 91.75 84 VAL A CA 1
ATOM 650 C C . VAL A 1 84 ? -11.822 7.688 37.506 1.00 91.75 84 VAL A C 1
ATOM 652 O O . VAL A 1 84 ? -12.960 7.253 37.299 1.00 91.75 84 VAL A O 1
ATOM 655 N N . PHE A 1 85 ? -10.924 7.795 36.521 1.00 92.69 85 PHE A N 1
ATOM 656 C CA . PHE A 1 85 ? -11.226 7.407 35.144 1.00 92.69 85 PHE A CA 1
ATOM 657 C C . PHE A 1 85 ? -11.546 5.913 35.042 1.00 92.69 85 PHE A C 1
ATOM 659 O O . PHE A 1 85 ? -10.918 5.060 35.658 1.00 92.69 85 PHE A O 1
ATOM 666 N N . SER A 1 86 ? -12.544 5.601 34.220 1.00 92.25 86 SER A N 1
ATOM 667 C CA . SER A 1 86 ? -12.750 4.253 33.693 1.00 92.25 86 SER A CA 1
ATOM 668 C C . SER A 1 86 ? -11.983 4.071 32.374 1.00 92.25 86 SER A C 1
ATOM 670 O O . SER A 1 86 ? -11.665 5.066 31.709 1.00 92.25 86 SER A O 1
ATOM 672 N N . PRO A 1 87 ? -11.769 2.824 31.913 1.00 93.12 87 PRO A N 1
ATOM 673 C CA . PRO A 1 87 ? -11.309 2.535 30.554 1.00 93.12 87 PRO A CA 1
ATOM 674 C C . PRO A 1 87 ? -12.045 3.325 29.461 1.00 93.12 87 PRO A C 1
ATOM 676 O O . PRO A 1 87 ? -11.412 3.860 28.552 1.00 93.12 87 PRO A O 1
ATOM 679 N N . VAL A 1 88 ? -13.368 3.492 29.585 1.00 92.62 88 VAL A N 1
ATOM 680 C CA . VAL A 1 88 ? -14.168 4.288 28.640 1.00 92.62 88 VAL A CA 1
ATOM 681 C C . VAL A 1 88 ? -13.728 5.753 28.648 1.00 92.62 88 VAL A C 1
ATOM 683 O O . VAL A 1 88 ? -13.513 6.331 27.586 1.00 92.62 88 VAL A O 1
ATOM 686 N N . ASN A 1 89 ? -13.517 6.354 29.824 1.00 94.81 89 ASN A N 1
ATOM 687 C CA . ASN A 1 89 ? -13.045 7.740 29.920 1.00 94.81 89 ASN A CA 1
ATOM 688 C C . ASN A 1 89 ? -11.658 7.913 29.287 1.00 94.81 89 ASN A C 1
ATOM 690 O O . ASN A 1 89 ? -11.447 8.868 28.539 1.00 94.81 89 ASN A O 1
ATOM 694 N N . VAL A 1 90 ? -10.734 6.975 29.533 1.00 94.88 90 VAL A N 1
ATOM 695 C CA . VAL A 1 90 ? -9.384 7.001 28.945 1.00 94.88 90 VAL A CA 1
ATOM 696 C C . VAL A 1 90 ? -9.454 6.952 27.421 1.00 94.88 90 VAL A C 1
ATOM 698 O O . VAL A 1 90 ? -8.827 7.768 26.742 1.00 94.88 90 VAL A O 1
ATOM 701 N N . VAL A 1 91 ? -10.244 6.035 26.863 1.00 94.44 91 VAL A N 1
ATOM 702 C CA . VAL A 1 91 ? -10.394 5.889 25.411 1.00 94.44 91 VAL A CA 1
ATOM 703 C C . VAL A 1 91 ? -11.074 7.102 24.787 1.00 94.44 91 VAL A C 1
ATOM 705 O O . VAL A 1 91 ? -10.630 7.562 23.733 1.00 94.44 91 VAL A O 1
ATOM 708 N N . THR A 1 92 ? -12.098 7.666 25.431 1.00 94.44 92 THR A N 1
ATOM 709 C CA . THR A 1 92 ? -12.754 8.895 24.964 1.00 94.44 92 THR A CA 1
ATOM 710 C C . THR A 1 92 ? -11.777 10.071 24.962 1.00 94.44 92 THR A C 1
ATOM 712 O O . THR A 1 92 ? -11.701 10.797 23.968 1.00 94.44 92 THR A O 1
ATOM 715 N N . ALA A 1 93 ? -10.966 10.225 26.016 1.00 93.81 93 ALA A N 1
ATOM 716 C CA . ALA A 1 93 ? -9.924 11.246 26.083 1.00 93.81 93 ALA A CA 1
ATOM 717 C C . ALA A 1 93 ? -8.887 11.064 24.960 1.00 93.81 93 ALA A C 1
ATOM 719 O O . ALA A 1 93 ? -8.655 11.986 24.176 1.00 93.81 93 ALA A O 1
ATOM 720 N N . LEU A 1 94 ? -8.324 9.859 24.809 1.00 92.94 94 LEU A N 1
ATOM 721 C CA . LEU A 1 94 ? -7.370 9.538 23.741 1.00 92.94 94 LEU A CA 1
ATOM 722 C C . LEU A 1 94 ? -7.963 9.784 22.348 1.00 92.94 94 LEU A C 1
ATOM 724 O O . LEU A 1 94 ? -7.302 10.371 21.489 1.00 92.94 94 LEU A O 1
ATOM 728 N N . GLY A 1 95 ? -9.211 9.372 22.118 1.00 90.94 95 GLY A N 1
ATOM 729 C CA . GLY A 1 95 ? -9.931 9.582 20.865 1.00 90.94 95 GLY A CA 1
ATOM 730 C C . GLY A 1 95 ? -10.124 11.065 20.547 1.00 90.94 95 GLY A C 1
ATOM 731 O O . GLY A 1 95 ? -9.855 11.493 19.420 1.00 90.94 95 GLY A O 1
ATOM 732 N N . GLY A 1 96 ? -10.506 11.863 21.547 1.00 89.56 96 GLY A N 1
ATOM 733 C CA . GLY A 1 96 ? -10.614 13.316 21.439 1.00 89.56 96 GLY A CA 1
ATOM 734 C C . GLY A 1 96 ? -9.279 13.970 21.079 1.00 89.56 96 GLY A C 1
ATOM 735 O O . GLY A 1 96 ? -9.211 14.763 20.137 1.00 89.56 96 GLY A O 1
ATOM 736 N N . LEU A 1 97 ? -8.185 13.579 21.738 1.00 87.88 97 LEU A N 1
ATOM 737 C CA . LEU A 1 97 ? -6.839 14.068 21.416 1.00 87.88 97 LEU A CA 1
ATOM 738 C C . LEU A 1 97 ? -6.406 13.667 19.997 1.00 87.88 97 LEU A C 1
ATOM 740 O O . LEU A 1 97 ? -5.932 14.497 19.214 1.00 87.88 97 LEU A O 1
ATOM 744 N N . ALA A 1 98 ? -6.629 12.407 19.626 1.00 86.88 98 ALA A N 1
ATOM 745 C CA . ALA A 1 98 ? -6.288 11.869 18.315 1.00 86.88 98 ALA A CA 1
ATOM 746 C C . ALA A 1 98 ? -7.106 12.513 17.182 1.00 86.88 98 ALA A C 1
ATOM 748 O O . ALA A 1 98 ? -6.611 12.677 16.064 1.00 86.88 98 ALA A O 1
ATOM 749 N N . ALA A 1 99 ? -8.358 12.911 17.423 1.00 84.38 99 ALA A N 1
ATOM 750 C CA . ALA A 1 99 ? -9.169 13.645 16.451 1.00 84.38 99 ALA A CA 1
ATOM 751 C C . ALA A 1 99 ? -8.523 14.987 16.055 1.00 84.38 99 ALA A C 1
ATOM 753 O O . ALA A 1 99 ? -8.583 15.375 14.887 1.00 84.38 99 ALA A O 1
ATOM 754 N N . HIS A 1 100 ? -7.827 15.637 16.990 1.00 78.25 100 HIS A N 1
ATOM 755 C CA . HIS A 1 100 ? -7.227 16.958 16.804 1.00 78.25 100 HIS A CA 1
ATOM 756 C C . HIS A 1 100 ? -5.775 16.937 16.286 1.00 78.25 100 HIS A C 1
ATOM 758 O O . HIS A 1 100 ? -5.263 17.980 15.881 1.00 78.25 100 HIS A O 1
ATOM 764 N N . SER A 1 101 ? -5.111 15.775 16.206 1.00 68.88 101 SER A N 1
ATOM 765 C CA . SER A 1 101 ? -3.696 15.669 15.788 1.00 68.88 101 SER A CA 1
ATOM 766 C C . SER A 1 101 ? -3.436 15.843 14.277 1.00 68.88 101 SER A C 1
ATOM 768 O O . SER A 1 101 ? -2.287 15.824 13.832 1.00 68.88 101 SER A O 1
ATOM 770 N N . LYS A 1 102 ? -4.484 15.985 13.446 1.00 63.44 102 LYS A N 1
ATOM 771 C CA . LYS A 1 102 ? -4.414 16.059 11.963 1.00 63.44 102 LYS A CA 1
ATOM 772 C C . LYS A 1 102 ? -3.537 14.972 11.300 1.00 63.44 102 LYS A C 1
ATOM 774 O O . LYS A 1 102 ? -3.050 15.176 10.191 1.00 63.44 102 LYS A O 1
ATOM 779 N N . GLY A 1 103 ? -3.307 13.832 11.960 1.00 51.72 103 GLY A N 1
ATOM 780 C CA . GLY A 1 103 ? -2.531 12.712 11.410 1.00 51.72 103 GLY A CA 1
ATOM 781 C C . GLY A 1 103 ? -1.035 12.983 11.183 1.00 51.72 103 GLY A C 1
ATOM 782 O O . GLY A 1 103 ? -0.359 12.139 10.604 1.00 51.72 103 GLY A O 1
ATOM 783 N N . ARG A 1 104 ? -0.495 14.124 11.640 1.00 50.25 104 ARG A N 1
ATOM 784 C CA . ARG A 1 104 ? 0.948 14.446 11.562 1.00 50.25 104 ARG A CA 1
ATOM 785 C C . ARG A 1 104 ? 1.709 14.063 12.836 1.00 50.25 104 ARG A C 1
ATOM 787 O O . ARG A 1 104 ? 2.830 14.520 13.041 1.00 50.25 104 ARG A O 1
ATOM 794 N N . GLY A 1 105 ? 1.077 13.279 13.710 1.00 54.19 105 GLY A N 1
ATOM 795 C CA . GLY A 1 105 ? 1.531 13.126 15.086 1.00 54.19 105 GLY A CA 1
ATOM 796 C C . GLY A 1 105 ? 1.549 14.463 15.825 1.00 54.19 105 GLY A C 1
ATOM 797 O O . GLY A 1 105 ? 0.932 15.444 15.409 1.00 54.19 105 GLY A O 1
ATOM 798 N N . LEU A 1 106 ? 2.281 14.507 16.932 1.00 51.81 106 LEU A N 1
ATOM 799 C CA . LEU A 1 106 ? 2.343 15.662 17.834 1.00 51.81 106 LEU A CA 1
ATOM 800 C C . LEU A 1 106 ? 3.393 16.715 17.422 1.00 51.81 106 LEU A C 1
ATOM 802 O O . LEU A 1 106 ? 3.685 17.624 18.190 1.00 51.81 106 LEU A O 1
ATOM 806 N N . GLN A 1 107 ? 3.933 16.662 16.196 1.00 45.22 107 GLN A N 1
ATOM 807 C CA . GLN A 1 107 ? 5.016 17.552 15.729 1.00 45.22 107 GLN A CA 1
ATOM 808 C C . GLN A 1 107 ? 4.594 19.017 15.465 1.00 45.22 107 GLN A C 1
ATOM 810 O O . GLN A 1 107 ? 5.379 19.830 14.974 1.00 45.22 107 GLN A O 1
ATOM 815 N N . GLY A 1 108 ? 3.359 19.401 15.799 1.00 48.22 108 GLY A N 1
ATOM 816 C CA . GLY A 1 108 ? 2.922 20.796 15.778 1.00 48.22 108 GLY A CA 1
ATOM 817 C C . GLY A 1 108 ? 3.352 21.536 17.048 1.00 48.22 108 GLY A C 1
ATOM 818 O O . GLY A 1 108 ? 2.755 21.330 18.102 1.00 48.22 108 GLY A O 1
ATOM 819 N N . LYS A 1 109 ? 4.316 22.464 16.933 1.00 46.91 109 LYS A N 1
ATOM 820 C CA . LYS A 1 109 ? 4.915 23.264 18.032 1.00 46.91 109 LYS A CA 1
ATOM 821 C C . LYS A 1 109 ? 3.935 23.890 19.051 1.00 46.91 109 LYS A C 1
ATOM 823 O O . LYS A 1 109 ? 4.359 24.236 20.143 1.00 46.91 109 LYS A O 1
ATOM 828 N N . ARG A 1 110 ? 2.646 24.058 18.724 1.00 48.38 110 ARG A N 1
ATOM 829 C CA . ARG A 1 110 ? 1.636 24.703 19.593 1.00 48.38 110 ARG A CA 1
ATOM 830 C C . ARG A 1 110 ? 0.884 23.757 20.539 1.00 48.38 110 ARG A C 1
ATOM 832 O O . ARG A 1 110 ? 0.331 24.234 21.519 1.00 48.38 110 ARG A O 1
ATOM 839 N N . MET A 1 111 ? 0.844 22.454 20.251 1.00 51.56 111 MET A N 1
ATOM 840 C CA . MET A 1 111 ? 0.103 21.454 21.047 1.00 51.56 111 MET A CA 1
ATOM 841 C C . MET A 1 111 ? 1.032 20.533 21.853 1.00 51.56 111 MET A C 1
ATOM 843 O O . MET A 1 111 ? 0.571 19.829 22.741 1.00 51.56 111 MET A O 1
ATOM 847 N N . ALA A 1 112 ? 2.335 20.559 21.557 1.00 54.84 112 ALA A N 1
ATOM 848 C CA . ALA A 1 112 ? 3.321 19.622 22.089 1.00 54.84 112 ALA A CA 1
ATOM 849 C C . ALA A 1 112 ? 3.569 19.730 23.607 1.00 54.84 112 ALA A C 1
ATOM 851 O O . ALA A 1 112 ? 3.868 18.711 24.207 1.00 54.84 112 ALA A O 1
ATOM 852 N N . GLY A 1 113 ? 3.426 20.913 24.224 1.00 58.16 113 GLY A N 1
ATOM 853 C CA . GLY A 1 113 ? 3.690 21.105 25.662 1.00 58.16 113 GLY A CA 1
ATOM 854 C C . GLY A 1 113 ? 2.676 2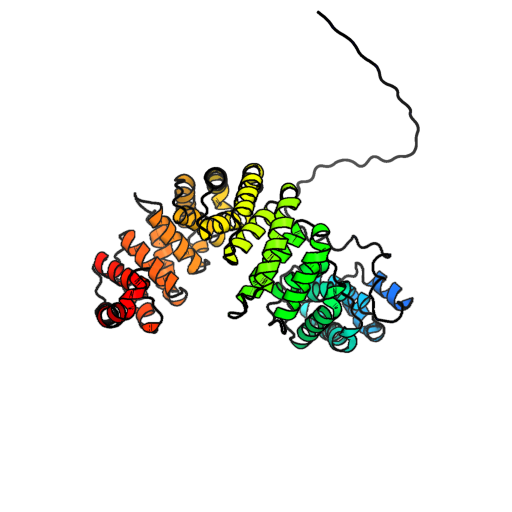0.379 26.553 1.00 58.16 113 GLY A C 1
ATOM 855 O O . GLY A 1 113 ? 2.980 19.343 27.117 1.00 58.16 113 GLY A O 1
ATOM 856 N N . HIS A 1 114 ? 1.433 20.860 26.583 1.00 60.84 114 HIS A N 1
ATOM 857 C CA . HIS A 1 114 ? 0.375 20.336 27.462 1.00 60.84 114 HIS A CA 1
ATOM 858 C C . HIS A 1 114 ? -0.039 18.874 27.178 1.00 60.84 114 HIS A C 1
ATOM 860 O O . HIS A 1 114 ? -0.605 18.208 28.037 1.00 60.84 114 HIS A O 1
ATOM 866 N N . LEU A 1 115 ? 0.203 18.358 25.964 1.00 63.06 115 LEU A N 1
ATOM 867 C CA . LEU A 1 115 ? -0.093 16.959 25.618 1.00 63.06 115 LEU A CA 1
ATOM 868 C C . LEU A 1 115 ? 1.023 15.989 26.015 1.00 63.06 115 LEU A C 1
ATOM 870 O O . LEU A 1 115 ? 0.737 14.807 26.209 1.00 63.06 115 LEU A O 1
ATOM 874 N N . ALA A 1 116 ? 2.268 16.465 26.128 1.00 67.12 116 ALA A N 1
ATOM 875 C CA . ALA A 1 116 ? 3.380 15.644 26.600 1.00 67.12 116 ALA A CA 1
ATOM 876 C C . ALA A 1 116 ? 3.186 15.218 28.062 1.00 67.12 116 ALA A C 1
ATOM 878 O O . ALA A 1 116 ? 3.621 14.129 28.423 1.00 67.12 116 ALA A O 1
ATOM 879 N N . ASP A 1 117 ? 2.470 16.022 28.850 1.00 73.12 117 ASP A N 1
ATOM 880 C CA . ASP A 1 117 ? 2.225 15.756 30.269 1.00 73.12 117 ASP A CA 1
ATOM 881 C C . ASP A 1 117 ? 1.097 14.731 30.481 1.00 73.12 117 ASP A C 1
ATOM 883 O O . ASP A 1 117 ? 1.173 13.873 31.357 1.00 73.12 117 ASP A O 1
ATOM 887 N N . VAL A 1 118 ? 0.066 14.754 29.627 1.00 84.50 118 VAL A N 1
ATOM 888 C CA . VAL A 1 118 ? -1.148 13.939 29.814 1.00 84.50 118 VAL A CA 1
ATOM 889 C C . VAL A 1 118 ? -1.074 12.556 29.171 1.00 84.50 118 VAL A C 1
ATOM 891 O O . VAL A 1 118 ? -1.669 11.603 29.676 1.00 84.50 118 VAL A O 1
ATOM 894 N N . LEU A 1 119 ? -0.348 12.392 28.061 1.00 86.25 119 LEU A N 1
ATOM 895 C CA . LEU A 1 119 ? -0.237 11.074 27.426 1.00 86.25 119 LEU A CA 1
ATOM 896 C C . LEU A 1 119 ? 0.385 10.012 28.350 1.00 86.25 119 LEU A C 1
ATOM 898 O O . LEU A 1 119 ? -0.198 8.928 28.414 1.00 86.25 119 LEU A O 1
ATOM 902 N N . PRO A 1 120 ? 1.471 10.298 29.102 1.00 88.44 120 PRO A N 1
ATOM 903 C CA . PRO A 1 120 ? 2.016 9.385 30.106 1.00 88.44 120 PRO A CA 1
ATOM 904 C C . PRO A 1 120 ? 1.020 8.914 31.147 1.00 88.44 120 PRO A C 1
ATOM 906 O O . PRO A 1 120 ? 1.026 7.741 31.516 1.00 88.44 120 PRO A O 1
ATOM 909 N N . ILE A 1 121 ? 0.125 9.803 31.557 1.00 90.56 121 ILE A N 1
ATOM 910 C CA . ILE A 1 121 ? -0.935 9.499 32.507 1.00 90.56 121 ILE A CA 1
ATOM 911 C C . ILE A 1 121 ? -1.932 8.510 31.878 1.00 90.56 121 ILE A C 1
ATOM 913 O O . ILE A 1 121 ? -2.211 7.451 32.443 1.00 90.56 121 ILE A O 1
ATOM 917 N N . LEU A 1 122 ? -2.414 8.804 30.665 1.00 92.56 122 LEU A N 1
ATOM 918 C CA . LEU A 1 122 ? -3.417 7.985 29.976 1.00 92.56 122 LEU A CA 1
ATOM 919 C C . LEU A 1 122 ? -2.899 6.592 29.597 1.00 92.56 122 LEU A C 1
ATOM 921 O O . LEU A 1 122 ? -3.587 5.600 29.834 1.00 92.56 122 LEU A O 1
ATOM 925 N N . TYR A 1 123 ? -1.694 6.479 29.028 1.00 89.75 123 TYR A N 1
ATOM 926 C CA . TYR A 1 123 ? -1.145 5.151 28.743 1.00 89.75 123 TYR A CA 1
ATOM 927 C C . TYR A 1 123 ? -0.645 4.446 30.009 1.00 89.75 123 TYR A C 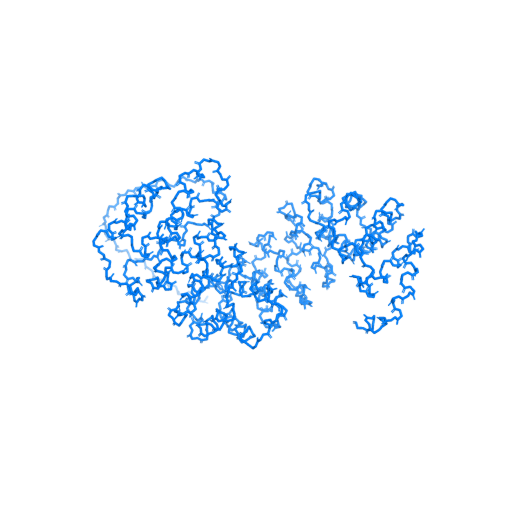1
ATOM 929 O O . TYR A 1 123 ? -0.666 3.220 30.051 1.00 89.75 123 TYR A O 1
ATOM 937 N N . GLY A 1 124 ? -0.257 5.180 31.058 1.00 92.62 124 GLY A N 1
ATOM 938 C CA . GLY A 1 124 ? 0.036 4.615 32.377 1.00 92.62 124 GLY A CA 1
ATOM 939 C C . GLY A 1 124 ? -1.180 3.912 32.982 1.00 92.62 124 GLY A C 1
ATOM 940 O O . GLY A 1 124 ? -1.050 2.815 33.523 1.00 92.62 124 GLY A O 1
ATOM 941 N N . HIS A 1 125 ? -2.377 4.480 32.800 1.00 94.69 125 HIS A N 1
ATOM 942 C CA . HIS A 1 125 ? -3.628 3.815 33.162 1.00 94.69 125 HIS A CA 1
ATOM 943 C C . HIS A 1 125 ? -3.839 2.519 32.364 1.00 94.69 125 HIS A C 1
ATOM 945 O O . HIS A 1 125 ? -4.258 1.518 32.940 1.00 94.69 125 HIS A O 1
ATOM 951 N N . ILE A 1 126 ? -3.568 2.509 31.054 1.00 94.38 126 ILE A N 1
ATOM 952 C CA . ILE A 1 126 ? -3.669 1.282 30.240 1.00 94.38 126 ILE A CA 1
ATOM 953 C C . ILE A 1 126 ? -2.684 0.225 30.747 1.00 94.38 126 ILE A C 1
ATOM 955 O O . ILE A 1 126 ? -3.054 -0.932 30.889 1.00 94.38 126 ILE A O 1
ATOM 959 N N . ILE A 1 127 ? -1.447 0.620 31.060 1.00 94.25 127 ILE A N 1
ATOM 960 C CA . ILE A 1 127 ? -0.420 -0.301 31.561 1.00 94.25 127 ILE A CA 1
ATOM 961 C C . ILE A 1 127 ? -0.831 -0.913 32.907 1.00 94.25 127 ILE A C 1
ATOM 963 O O . ILE A 1 127 ? -0.610 -2.101 33.124 1.00 94.25 127 ILE A O 1
ATOM 967 N N . ARG A 1 128 ? -1.414 -0.111 33.808 1.00 94.44 128 ARG A N 1
ATOM 968 C CA . ARG A 1 128 ? -1.771 -0.541 35.167 1.00 94.44 128 ARG A CA 1
ATOM 969 C C . ARG A 1 128 ? -3.068 -1.348 35.242 1.00 94.44 128 ARG A C 1
ATOM 971 O O . ARG A 1 128 ? -3.151 -2.219 36.095 1.00 94.44 128 ARG A O 1
ATOM 978 N N . TYR A 1 129 ? -4.053 -1.022 34.407 1.00 93.44 129 TYR A N 1
ATOM 979 C CA . TYR A 1 129 ? -5.425 -1.539 34.507 1.00 93.44 129 TYR A CA 1
ATOM 980 C C . TYR A 1 129 ? -5.917 -2.174 33.198 1.00 93.44 129 TYR A C 1
ATOM 982 O O . TYR A 1 129 ? -7.111 -2.126 32.891 1.00 93.44 129 TYR A O 1
ATOM 990 N N . GLY A 1 130 ? -5.004 -2.686 32.370 1.00 90.62 130 GLY A N 1
ATOM 991 C CA . GLY A 1 130 ? -5.309 -3.200 31.031 1.00 90.62 130 GLY A CA 1
ATOM 992 C C . GLY A 1 130 ? -6.371 -4.301 31.029 1.00 90.62 130 GLY A C 1
ATOM 993 O O . GLY A 1 130 ? -7.211 -4.338 30.136 1.00 90.62 130 GLY A O 1
ATOM 994 N N . GLU A 1 131 ? -6.407 -5.130 32.069 1.00 91.25 131 GLU A N 1
ATOM 995 C CA . GLU A 1 131 ? -7.362 -6.224 32.265 1.00 91.25 131 GLU A CA 1
ATOM 996 C C . GLU A 1 131 ? -8.829 -5.765 32.381 1.00 91.25 131 GLU A C 1
ATOM 998 O O . GLU A 1 131 ? -9.753 -6.562 32.190 1.00 91.25 131 GLU A O 1
ATOM 1003 N N . LEU A 1 132 ? -9.054 -4.479 32.682 1.00 91.00 132 LEU A N 1
ATOM 1004 C CA . LEU A 1 132 ? -10.386 -3.874 32.756 1.00 91.00 132 LEU A CA 1
ATOM 1005 C C . LEU A 1 132 ? -10.914 -3.416 31.388 1.00 91.00 132 LEU A C 1
ATOM 1007 O O . LEU A 1 132 ? -12.103 -3.108 31.268 1.00 91.00 132 LEU A O 1
ATOM 1011 N N . TYR A 1 133 ? -10.057 -3.342 30.365 1.00 92.12 133 TYR A N 1
ATOM 1012 C CA . TYR A 1 133 ? -10.431 -2.873 29.032 1.00 92.12 133 TYR A CA 1
ATOM 1013 C C . TYR A 1 133 ? -11.129 -3.994 28.255 1.00 92.12 133 TYR A C 1
ATOM 1015 O O . TYR A 1 133 ? -10.598 -5.093 28.102 1.00 92.12 133 TYR A O 1
ATOM 1023 N N . GLY A 1 134 ? -12.323 -3.708 27.732 1.00 90.75 134 GLY A N 1
ATOM 1024 C CA . GLY A 1 134 ? -13.023 -4.607 26.823 1.00 90.75 134 GLY A CA 1
ATOM 1025 C C . GLY A 1 134 ? -12.500 -4.502 25.383 1.00 90.75 134 GLY A C 1
ATOM 1026 O O . GLY A 1 134 ? -11.716 -3.605 25.059 1.00 90.75 134 GLY A O 1
ATOM 1027 N N . PRO A 1 135 ? -12.955 -5.383 24.472 1.00 90.69 135 PRO A N 1
ATOM 1028 C CA . PRO A 1 135 ? -12.558 -5.367 23.058 1.00 90.69 135 PRO A CA 1
ATOM 1029 C C . PRO A 1 135 ? -12.728 -4.008 22.363 1.00 90.69 135 PRO A C 1
ATOM 1031 O O . PRO A 1 135 ? -11.866 -3.559 21.592 1.00 90.69 135 PRO A O 1
ATOM 1034 N N . HIS A 1 136 ? -13.827 -3.314 22.668 1.00 91.75 136 HIS A N 1
ATOM 1035 C CA . HIS A 1 136 ? -14.088 -1.990 22.125 1.00 91.75 136 HIS A CA 1
ATOM 1036 C C . HIS A 1 136 ? -13.064 -0.963 22.624 1.00 91.75 136 HIS A C 1
ATOM 1038 O O . HIS A 1 136 ? -12.511 -0.201 21.822 1.00 91.75 136 HIS A O 1
ATOM 1044 N N . GLU A 1 137 ? -12.783 -0.955 23.929 1.00 93.88 137 GLU A N 1
ATOM 1045 C CA . GLU A 1 137 ? -11.823 -0.040 24.534 1.00 93.88 137 GLU A CA 1
ATOM 1046 C C . GLU A 1 137 ? -10.401 -0.330 24.041 1.00 93.88 137 GLU A C 1
ATOM 1048 O O . GLU A 1 137 ? -9.702 0.601 23.647 1.00 93.88 137 GLU A O 1
ATOM 1053 N N . LEU A 1 138 ? -9.994 -1.601 23.965 1.00 94.00 138 LEU A N 1
ATOM 1054 C CA . LEU A 1 138 ? -8.678 -2.021 23.470 1.00 94.00 138 LEU A CA 1
ATOM 1055 C C . LEU A 1 138 ? -8.442 -1.580 22.018 1.00 94.00 138 LEU A C 1
ATOM 1057 O O . LEU A 1 138 ? -7.458 -0.897 21.720 1.00 94.00 138 LEU A O 1
ATOM 1061 N N . SER A 1 139 ? -9.367 -1.912 21.109 1.00 93.62 139 SER A N 1
ATOM 1062 C CA . SER A 1 139 ? -9.259 -1.529 19.691 1.00 93.62 139 SER A CA 1
ATOM 1063 C C . SER A 1 139 ? -9.276 -0.009 19.494 1.00 93.62 139 SER A C 1
ATOM 1065 O O . SER A 1 139 ? -8.575 0.534 18.634 1.00 93.62 139 SER A O 1
ATOM 1067 N N . SER A 1 140 ? -10.049 0.709 20.308 1.00 94.56 140 SER A N 1
ATOM 1068 C CA . SER A 1 140 ? -10.159 2.166 20.237 1.00 94.56 140 SER A CA 1
ATOM 1069 C C . SER A 1 140 ? -8.953 2.887 20.840 1.00 94.56 140 SER A C 1
ATOM 1071 O O . SER A 1 140 ? -8.483 3.852 20.232 1.00 94.56 140 SER A O 1
ATOM 1073 N N . ALA A 1 141 ? -8.410 2.396 21.957 1.00 95.06 141 ALA A N 1
ATOM 1074 C CA . ALA A 1 141 ? -7.162 2.874 22.546 1.00 95.06 141 ALA A CA 1
ATOM 1075 C C . ALA A 1 141 ? -6.005 2.715 21.556 1.00 95.06 141 ALA A C 1
ATOM 1077 O O . ALA A 1 141 ? -5.326 3.695 21.244 1.00 95.06 141 ALA A O 1
ATOM 1078 N N . ALA A 1 142 ? -5.837 1.513 20.992 1.00 93.62 142 ALA A N 1
ATOM 1079 C CA . ALA A 1 142 ? -4.809 1.226 19.996 1.00 93.62 142 ALA A CA 1
ATOM 1080 C C . ALA A 1 142 ? -4.909 2.180 18.796 1.00 93.62 142 ALA A C 1
ATOM 1082 O O . ALA A 1 142 ? -3.923 2.801 18.397 1.00 93.62 142 ALA A O 1
ATOM 1083 N N . PHE A 1 143 ? -6.114 2.364 18.246 1.00 92.81 143 PHE A N 1
ATOM 1084 C CA . PHE A 1 143 ? -6.331 3.261 17.109 1.00 92.81 143 PHE A CA 1
ATOM 1085 C C . PHE A 1 143 ? -5.978 4.720 17.424 1.00 92.81 143 PHE A C 1
ATOM 1087 O O . PHE A 1 143 ? -5.326 5.393 16.619 1.00 92.81 143 PHE A O 1
ATOM 1094 N N . ALA A 1 144 ? -6.382 5.215 18.596 1.00 92.44 144 ALA A N 1
ATOM 1095 C CA . ALA A 1 144 ? -6.061 6.568 19.027 1.00 92.44 144 ALA A CA 1
ATOM 1096 C C . ALA A 1 144 ? -4.547 6.752 19.225 1.00 92.44 144 ALA A C 1
ATOM 1098 O O . ALA A 1 144 ? -3.974 7.709 18.702 1.00 92.44 144 ALA A O 1
ATOM 1099 N N . LEU A 1 145 ? -3.884 5.806 19.896 1.00 91.06 145 LEU A N 1
ATOM 1100 C CA . LEU A 1 145 ? -2.439 5.825 20.135 1.00 91.06 145 LEU A CA 1
ATOM 1101 C C . LEU A 1 145 ? -1.630 5.755 18.836 1.00 91.06 145 LEU A C 1
ATOM 1103 O O . LEU A 1 145 ? -0.677 6.518 18.673 1.00 91.06 145 LEU A O 1
ATOM 1107 N N . ALA A 1 146 ? -2.046 4.927 17.873 1.00 89.94 146 ALA A N 1
ATOM 1108 C CA . ALA A 1 146 ? -1.429 4.867 16.549 1.00 89.94 146 ALA A CA 1
ATOM 1109 C C . ALA A 1 146 ? -1.515 6.221 15.824 1.00 89.94 146 ALA A C 1
ATOM 1111 O O . ALA A 1 146 ? -0.530 6.705 15.266 1.00 89.94 146 ALA A O 1
ATOM 1112 N N . LYS A 1 147 ? -2.677 6.886 15.879 1.00 87.12 147 LYS A N 1
ATOM 1113 C CA . LYS A 1 147 ? -2.879 8.217 15.280 1.00 87.12 147 LYS A CA 1
ATOM 1114 C C . LYS A 1 147 ? -2.110 9.326 16.010 1.00 87.12 147 LYS A C 1
ATOM 1116 O O . LYS A 1 147 ? -1.750 10.335 15.397 1.00 87.12 147 LYS A O 1
ATOM 1121 N N . LEU A 1 148 ? -1.850 9.142 17.301 1.00 85.50 148 LEU A N 1
ATOM 1122 C CA . LEU A 1 148 ? -0.987 10.000 18.114 1.00 85.50 148 LEU A CA 1
ATOM 1123 C C . LEU A 1 148 ? 0.509 9.691 17.928 1.00 85.50 148 LEU A C 1
ATOM 1125 O O . LEU A 1 148 ? 1.333 10.437 18.447 1.00 85.50 148 LEU A O 1
ATOM 1129 N N . GLN A 1 149 ? 0.860 8.657 17.150 1.00 84.19 149 GLN A N 1
ATOM 1130 C CA . GLN A 1 149 ? 2.232 8.175 16.937 1.00 84.19 149 GLN A CA 1
ATOM 1131 C C . GLN A 1 149 ? 2.929 7.737 18.239 1.00 84.19 149 GLN A C 1
ATOM 1133 O O . GLN A 1 149 ? 4.146 7.865 18.384 1.00 84.19 149 GLN A O 1
ATOM 1138 N N . CYS A 1 150 ? 2.162 7.210 19.199 1.00 83.62 150 CYS A N 1
ATOM 1139 C CA . CYS A 1 150 ? 2.721 6.655 20.426 1.00 83.62 150 CYS A CA 1
ATOM 1140 C C . CYS A 1 150 ? 3.531 5.393 20.104 1.00 83.62 150 CYS A C 1
ATOM 1142 O O . CYS A 1 150 ? 2.981 4.406 19.616 1.00 83.62 150 CYS A O 1
ATOM 1144 N N . SER A 1 151 ? 4.830 5.437 20.402 1.00 78.06 151 SER A N 1
ATOM 1145 C CA . SER A 1 151 ? 5.782 4.344 20.149 1.00 78.06 151 SER A CA 1
ATOM 1146 C C . SER A 1 151 ? 6.232 3.643 21.440 1.00 78.06 151 SER A C 1
ATOM 1148 O O . SER A 1 151 ? 7.242 2.950 21.446 1.00 78.06 151 SER A O 1
ATOM 1150 N N . SER A 1 152 ? 5.527 3.860 22.557 1.00 84.56 152 SER A N 1
ATOM 1151 C CA . SER A 1 152 ? 5.878 3.268 23.853 1.00 84.56 152 SER A CA 1
ATOM 1152 C C . SER A 1 152 ? 5.608 1.759 23.839 1.00 84.56 152 SER A C 1
ATOM 1154 O O . SER A 1 152 ? 4.455 1.342 23.791 1.00 84.56 152 SER A O 1
ATOM 1156 N N . GLY A 1 153 ? 6.663 0.939 23.877 1.00 84.56 153 GLY A N 1
ATOM 1157 C CA . GLY A 1 153 ? 6.557 -0.527 23.891 1.00 84.56 153 GLY A CA 1
ATOM 1158 C C . GLY A 1 153 ? 5.617 -1.073 24.979 1.00 84.56 153 GLY A C 1
ATOM 1159 O O . GLY A 1 153 ? 4.681 -1.791 24.633 1.00 84.56 153 GLY A O 1
ATOM 1160 N N . PRO A 1 154 ? 5.751 -0.656 26.256 1.00 89.69 154 PRO A N 1
ATOM 1161 C CA . PRO A 1 154 ? 4.953 -1.208 27.353 1.00 89.69 154 PRO A CA 1
ATOM 1162 C C . PRO A 1 154 ? 3.433 -1.078 27.187 1.00 89.69 154 PRO A C 1
ATOM 1164 O O . PRO A 1 154 ? 2.696 -2.002 27.521 1.00 89.69 154 PRO A O 1
ATOM 1167 N N . VAL A 1 155 ? 2.930 0.047 26.658 1.00 91.31 155 VAL A N 1
ATOM 1168 C CA . VAL A 1 155 ? 1.476 0.191 26.441 1.00 91.31 155 VAL A CA 1
ATOM 1169 C C . VAL A 1 155 ? 0.991 -0.729 25.325 1.00 91.31 155 VAL A C 1
ATOM 1171 O O . VAL A 1 155 ? -0.072 -1.333 25.451 1.00 91.31 155 VAL A O 1
ATOM 1174 N N . TRP A 1 156 ? 1.765 -0.873 24.249 1.00 90.31 156 TRP A N 1
ATOM 1175 C CA . TRP A 1 156 ? 1.413 -1.762 23.145 1.00 90.31 156 TRP A CA 1
ATOM 1176 C C . TRP A 1 156 ? 1.496 -3.234 23.549 1.00 90.31 156 TRP A C 1
ATOM 1178 O O . TRP A 1 156 ? 0.615 -4.000 23.174 1.00 90.31 156 TRP A O 1
ATOM 1188 N N . GLU A 1 157 ? 2.471 -3.619 24.372 1.00 89.50 157 GLU A N 1
ATOM 1189 C CA . GLU A 1 157 ? 2.550 -4.964 24.951 1.00 89.50 157 GLU A CA 1
ATOM 1190 C C . GLU A 1 157 ? 1.286 -5.315 25.742 1.00 89.50 157 GLU A C 1
ATOM 1192 O O . GLU A 1 157 ? 0.701 -6.374 25.518 1.00 89.50 157 GLU A O 1
ATOM 1197 N N . VAL A 1 158 ? 0.821 -4.416 26.619 1.00 91.69 158 VAL A N 1
ATOM 1198 C CA . VAL A 1 158 ? -0.419 -4.630 27.380 1.00 91.69 158 VAL A CA 1
ATOM 1199 C C . VAL A 1 158 ? -1.631 -4.681 26.453 1.00 91.69 158 VAL A C 1
ATOM 1201 O O . VAL A 1 158 ? -2.409 -5.626 26.536 1.00 91.69 158 VAL A O 1
ATOM 1204 N N . LEU A 1 159 ? -1.776 -3.733 25.521 1.00 91.75 159 LEU A N 1
ATOM 1205 C CA . LEU A 1 159 ? -2.913 -3.714 24.593 1.00 91.75 159 LEU A CA 1
ATOM 1206 C C . LEU A 1 159 ? -3.017 -4.995 23.763 1.00 91.75 159 LEU A C 1
ATOM 1208 O O . LEU A 1 159 ? -4.108 -5.543 23.621 1.00 91.75 159 LEU A O 1
ATOM 1212 N N . ILE A 1 160 ? -1.897 -5.473 23.215 1.00 89.12 160 ILE A N 1
ATOM 1213 C CA . ILE A 1 160 ? -1.879 -6.683 22.389 1.00 89.12 160 ILE A CA 1
ATOM 1214 C C . ILE A 1 160 ? -2.099 -7.928 23.247 1.00 89.12 160 ILE A C 1
ATOM 1216 O O . ILE A 1 160 ? -2.891 -8.786 22.855 1.00 89.12 160 ILE A O 1
ATOM 1220 N N . ARG A 1 161 ? -1.478 -8.017 24.431 1.00 89.31 161 ARG A N 1
ATOM 1221 C CA . ARG A 1 161 ? -1.688 -9.139 25.356 1.00 89.31 161 ARG A CA 1
ATOM 1222 C C . ARG A 1 161 ? -3.158 -9.263 25.756 1.00 89.31 161 ARG A C 1
ATOM 1224 O O . ARG A 1 161 ? -3.738 -10.332 25.583 1.00 89.31 161 ARG A O 1
ATOM 1231 N N . GLU A 1 162 ? -3.772 -8.183 26.236 1.00 90.69 162 GLU A N 1
ATOM 1232 C CA . GLU A 1 162 ? -5.178 -8.200 26.663 1.00 90.69 162 GLU A CA 1
ATOM 1233 C C . GLU A 1 162 ? -6.132 -8.431 25.480 1.00 90.69 162 GLU A C 1
ATOM 1235 O O . GLU A 1 162 ? -7.136 -9.134 25.618 1.00 90.69 162 GLU A O 1
ATOM 1240 N N . ALA A 1 163 ? -5.801 -7.930 24.284 1.00 89.75 163 ALA A N 1
ATOM 1241 C CA . ALA A 1 163 ? -6.570 -8.229 23.078 1.00 89.75 163 ALA A CA 1
ATOM 1242 C C . ALA A 1 163 ? -6.518 -9.719 22.709 1.00 89.75 163 ALA A C 1
ATOM 1244 O O . ALA A 1 163 ? -7.547 -10.290 22.356 1.00 89.75 163 ALA A O 1
ATOM 1245 N N . CYS A 1 164 ? -5.359 -10.371 22.841 1.00 86.19 164 CYS A N 1
ATOM 1246 C CA . CYS A 1 164 ? -5.236 -11.812 22.610 1.00 86.19 164 CYS A CA 1
ATOM 1247 C C . CYS A 1 164 ? -6.025 -12.618 23.655 1.00 86.19 164 CYS A C 1
ATOM 1249 O O . CYS A 1 164 ? -6.759 -13.535 23.295 1.00 86.19 164 CYS A O 1
ATOM 1251 N N . LEU A 1 165 ? -5.962 -12.233 24.937 1.00 86.19 165 LEU A N 1
ATOM 1252 C CA . LEU A 1 165 ? -6.715 -12.883 26.023 1.00 86.19 165 LEU A CA 1
ATOM 1253 C C . LEU A 1 165 ? -8.239 -12.733 25.893 1.00 86.19 165 LEU A C 1
ATOM 1255 O O . LEU A 1 165 ? -8.997 -13.513 26.473 1.00 86.19 165 LEU A O 1
ATOM 1259 N N . THR A 1 166 ? -8.706 -11.721 25.160 1.00 87.75 166 THR A N 1
ATOM 1260 C CA . THR A 1 166 ? -10.135 -11.422 24.975 1.00 87.75 166 THR A CA 1
ATOM 1261 C C . THR A 1 166 ? -10.616 -11.598 23.536 1.00 87.75 166 THR A C 1
ATOM 1263 O O . THR A 1 166 ? -11.761 -11.265 23.229 1.00 87.75 166 THR A O 1
ATOM 1266 N N . ALA A 1 167 ? -9.783 -12.187 22.676 1.00 83.94 167 ALA A N 1
ATOM 1267 C CA . ALA A 1 167 ? -9.979 -12.352 21.238 1.00 83.94 167 ALA A CA 1
ATOM 1268 C C . ALA A 1 167 ? -11.369 -12.861 20.828 1.00 83.94 167 ALA A C 1
ATOM 1270 O O . ALA A 1 167 ? -12.004 -12.322 19.926 1.00 83.94 167 ALA A O 1
ATOM 1271 N N . ASN A 1 168 ? -11.873 -13.878 21.524 1.00 83.19 168 ASN A N 1
ATOM 1272 C CA . ASN A 1 168 ? -13.171 -14.501 21.267 1.00 83.19 168 ASN A CA 1
ATOM 1273 C C . ASN A 1 168 ? -14.382 -13.570 21.470 1.00 83.19 168 ASN A C 1
ATOM 1275 O O . ASN A 1 168 ? -15.474 -13.894 21.000 1.00 83.19 168 ASN A O 1
ATOM 1279 N N . HIS A 1 169 ? -14.202 -12.427 22.132 1.00 86.81 169 HIS A N 1
ATOM 1280 C CA . HIS A 1 169 ? -15.254 -11.442 22.380 1.00 86.81 169 HIS A CA 1
ATOM 1281 C C . HIS A 1 169 ? -15.242 -10.275 21.387 1.00 86.81 169 HIS A C 1
ATOM 1283 O O . HIS A 1 169 ? -16.190 -9.487 21.375 1.00 86.81 169 HIS A O 1
ATOM 1289 N N . PHE A 1 170 ? -14.207 -10.157 20.550 1.00 88.25 170 PHE A N 1
ATOM 1290 C CA . PHE A 1 170 ? -14.135 -9.086 19.564 1.00 88.25 170 PHE A CA 1
ATOM 1291 C C . PHE A 1 170 ? -15.235 -9.226 18.511 1.00 88.25 170 PHE A C 1
ATOM 1293 O O . PHE A 1 170 ? -15.555 -10.313 18.018 1.00 88.25 170 PHE A O 1
ATOM 1300 N N . ARG A 1 171 ? -15.802 -8.086 18.121 1.00 89.75 171 ARG A N 1
ATOM 1301 C CA . ARG A 1 171 ? -16.545 -7.969 16.866 1.00 89.75 171 ARG A CA 1
ATOM 1302 C C . ARG A 1 171 ? -15.558 -7.859 15.701 1.00 89.75 171 ARG A C 1
ATOM 1304 O O . ARG A 1 171 ? -14.497 -7.257 15.869 1.00 89.75 171 ARG A O 1
ATOM 1311 N N . PRO A 1 172 ? -15.906 -8.341 14.498 1.00 88.88 172 PRO A N 1
ATOM 1312 C CA . PRO A 1 172 ? -15.020 -8.244 13.337 1.00 88.88 172 PRO A CA 1
ATOM 1313 C C . PRO A 1 172 ? -14.519 -6.819 13.037 1.00 88.88 172 PRO A C 1
ATOM 1315 O O . PRO A 1 172 ? -13.333 -6.638 12.770 1.00 88.88 172 PRO A O 1
ATOM 1318 N N . GLY A 1 173 ? -15.370 -5.793 13.171 1.00 89.19 173 GLY A N 1
ATOM 1319 C CA . GLY A 1 173 ? -14.956 -4.392 13.001 1.00 89.19 173 GLY A CA 1
ATOM 1320 C C . GLY A 1 173 ? -13.950 -3.903 14.058 1.00 89.19 173 GLY A C 1
ATOM 1321 O O . GLY A 1 173 ? -13.047 -3.121 13.758 1.00 89.19 173 GLY A O 1
ATOM 1322 N N . GLU A 1 174 ? -14.029 -4.407 15.295 1.00 91.88 174 GLU A N 1
ATOM 1323 C CA . GLU A 1 174 ? -13.051 -4.105 16.353 1.00 91.88 174 GLU A CA 1
ATOM 1324 C C . GLU A 1 174 ? -11.701 -4.771 16.057 1.00 91.88 174 GLU A C 1
ATOM 1326 O O . GLU A 1 174 ? -10.654 -4.150 16.258 1.00 91.88 174 GLU A O 1
ATOM 1331 N N . VAL A 1 175 ? -11.722 -5.994 15.511 1.00 90.62 175 VAL A N 1
ATOM 1332 C CA . VAL A 1 175 ? -10.520 -6.683 15.017 1.00 90.62 175 VAL A CA 1
ATOM 1333 C C . VAL A 1 175 ? -9.866 -5.881 13.892 1.00 90.62 175 VAL A C 1
ATOM 1335 O O . VAL A 1 175 ? -8.666 -5.611 13.956 1.00 90.62 175 VAL A O 1
ATOM 1338 N N . ALA A 1 176 ? -10.647 -5.439 12.899 1.00 91.31 176 ALA A N 1
ATOM 1339 C CA . ALA A 1 176 ? -10.158 -4.619 11.788 1.00 91.31 176 ALA A CA 1
ATOM 1340 C C . ALA A 1 176 ? -9.462 -3.348 12.290 1.00 91.31 176 ALA A C 1
ATOM 1342 O O . ALA A 1 176 ? -8.334 -3.027 11.897 1.00 91.31 176 ALA A O 1
ATOM 1343 N N . LYS A 1 177 ? -10.114 -2.650 13.227 1.00 92.62 177 LYS A N 1
ATOM 1344 C CA . LYS A 1 177 ? -9.604 -1.425 13.843 1.00 92.62 177 LYS A CA 1
ATOM 1345 C C . LYS A 1 177 ? -8.299 -1.660 14.604 1.00 92.62 177 LYS A C 1
ATOM 1347 O O . LYS A 1 177 ? -7.360 -0.876 14.441 1.00 92.62 177 LYS A O 1
ATOM 1352 N N . LEU A 1 178 ? -8.228 -2.728 15.400 1.00 91.62 178 LEU A N 1
ATOM 1353 C CA . LEU A 1 178 ? -7.034 -3.099 16.157 1.00 91.62 178 LEU A CA 1
ATOM 1354 C C . LEU A 1 178 ? -5.866 -3.447 15.221 1.00 91.62 178 LEU A C 1
ATOM 1356 O O . LEU A 1 178 ? -4.797 -2.855 15.341 1.00 91.62 178 LEU A O 1
ATOM 1360 N N . LEU A 1 179 ? -6.077 -4.334 14.242 1.00 89.94 179 LEU A N 1
ATOM 1361 C CA . LEU A 1 179 ? -5.051 -4.734 13.272 1.00 89.94 179 LEU A CA 1
ATOM 1362 C C . LEU A 1 179 ? -4.476 -3.531 12.516 1.00 89.94 179 LEU A C 1
ATOM 1364 O O . LEU A 1 179 ? -3.256 -3.375 12.394 1.00 89.94 179 LEU A O 1
ATOM 1368 N N . ARG A 1 180 ? -5.355 -2.644 12.035 1.00 91.69 180 ARG A N 1
ATOM 1369 C CA . ARG A 1 180 ? -4.944 -1.413 11.357 1.00 91.69 180 ARG A CA 1
ATOM 1370 C C . ARG A 1 180 ? -4.075 -0.547 12.262 1.00 91.69 180 ARG A C 1
ATOM 1372 O O . ARG A 1 180 ? -3.039 -0.051 11.814 1.00 91.69 180 ARG A O 1
ATOM 1379 N N . ALA A 1 181 ? -4.492 -0.355 13.512 1.00 91.56 181 ALA A N 1
ATOM 1380 C CA . ALA A 1 181 ? -3.756 0.446 14.480 1.00 91.56 181 ALA A CA 1
ATOM 1381 C C . ALA A 1 181 ? -2.337 -0.095 14.695 1.00 91.56 181 ALA A C 1
ATOM 1383 O O . ALA A 1 181 ? -1.374 0.666 14.601 1.00 91.56 181 ALA A O 1
ATOM 1384 N N . THR A 1 182 ? -2.207 -1.409 14.869 1.00 88.44 182 THR A N 1
ATOM 1385 C CA . THR A 1 182 ? -0.929 -2.099 15.060 1.00 88.44 182 THR A CA 1
ATOM 1386 C C . THR A 1 182 ? 0.031 -1.885 13.883 1.00 88.44 182 THR A C 1
ATOM 1388 O O . THR A 1 182 ? 1.209 -1.565 14.064 1.00 88.44 182 THR A O 1
ATOM 1391 N N . VAL A 1 183 ? -0.465 -1.976 12.642 1.00 89.25 183 VAL A N 1
ATOM 1392 C CA . VAL A 1 183 ? 0.364 -1.725 11.451 1.00 89.25 183 VAL A CA 1
ATOM 1393 C C . VAL A 1 183 ? 0.816 -0.267 11.377 1.00 89.25 183 VAL A C 1
ATOM 1395 O O . VAL A 1 183 ? 1.992 -0.005 11.093 1.00 89.25 183 VAL A O 1
ATOM 1398 N N . VAL A 1 184 ? -0.104 0.674 11.622 1.00 88.31 184 VAL A N 1
ATOM 1399 C CA . VAL A 1 184 ? 0.137 2.124 11.524 1.00 88.31 184 VAL A CA 1
ATOM 1400 C C . VAL A 1 184 ? 1.100 2.617 12.599 1.00 88.31 184 VAL A C 1
ATOM 1402 O O . VAL A 1 184 ? 1.946 3.458 12.294 1.00 88.31 184 VAL A O 1
ATOM 1405 N N . ALA A 1 185 ? 1.015 2.075 13.813 1.00 86.19 185 ALA A N 1
ATOM 1406 C CA . ALA A 1 185 ? 1.900 2.423 14.919 1.00 86.19 185 ALA A CA 1
ATOM 1407 C C . ALA A 1 185 ? 3.361 2.016 14.673 1.00 86.19 185 ALA A C 1
ATOM 1409 O O . ALA A 1 185 ? 4.258 2.601 15.268 1.00 86.19 185 ALA A O 1
ATOM 1410 N N . ARG A 1 186 ? 3.606 1.059 13.759 1.00 81.81 186 ARG A N 1
ATOM 1411 C CA . ARG A 1 186 ? 4.944 0.511 13.450 1.00 81.81 186 ARG A CA 1
ATOM 1412 C C . ARG A 1 186 ? 5.678 -0.022 14.683 1.00 81.81 186 ARG A C 1
ATOM 1414 O O . ARG A 1 186 ? 6.902 -0.004 14.715 1.00 81.81 186 ARG A O 1
ATOM 1421 N N . VAL A 1 187 ? 4.921 -0.494 15.663 1.00 75.69 187 VAL A N 1
ATOM 1422 C CA . VAL A 1 187 ? 5.468 -1.185 16.825 1.00 75.69 187 VAL A CA 1
ATOM 1423 C C . VAL A 1 187 ? 5.730 -2.643 16.483 1.00 75.69 187 VAL A C 1
ATOM 1425 O O . VAL A 1 187 ? 5.045 -3.217 15.622 1.00 75.69 187 VAL A O 1
ATOM 1428 N N . ASP A 1 188 ? 6.719 -3.221 17.153 1.00 74.56 188 ASP A N 1
ATOM 1429 C CA . ASP A 1 188 ? 6.911 -4.663 17.151 1.00 74.56 188 ASP A CA 1
ATOM 1430 C C . ASP A 1 188 ? 5.755 -5.297 17.919 1.00 74.56 188 ASP A C 1
ATOM 1432 O O . ASP A 1 188 ? 5.378 -4.849 19.001 1.00 74.56 188 ASP A O 1
ATOM 1436 N N . VAL A 1 189 ? 5.128 -6.290 17.295 1.00 67.50 189 VAL A N 1
ATOM 1437 C CA . VAL A 1 189 ? 3.921 -6.930 17.814 1.00 67.50 189 VAL A CA 1
ATOM 1438 C C . VAL A 1 189 ? 4.354 -8.219 18.499 1.00 67.50 189 VAL A C 1
ATOM 1440 O O . VAL A 1 189 ? 4.632 -9.193 17.791 1.00 67.50 189 VAL A O 1
ATOM 1443 N N . PRO A 1 190 ? 4.446 -8.264 19.839 1.00 68.81 190 PRO A N 1
ATOM 1444 C CA . PRO A 1 190 ? 4.630 -9.536 20.520 1.00 68.81 190 PRO A CA 1
ATOM 1445 C C . PRO A 1 190 ? 3.434 -10.445 20.201 1.00 68.81 190 PRO A C 1
ATOM 1447 O O . PRO A 1 190 ? 2.306 -9.970 20.077 1.00 68.81 190 PRO A O 1
ATOM 1450 N N . ASN A 1 191 ? 3.679 -11.748 20.049 1.00 74.69 191 ASN A N 1
ATOM 1451 C CA . ASN A 1 191 ? 2.637 -12.758 19.821 1.00 74.69 191 ASN A CA 1
ATOM 1452 C C . ASN A 1 191 ? 1.763 -12.510 18.575 1.00 74.69 191 ASN A C 1
ATOM 1454 O O . ASN A 1 191 ? 0.555 -12.745 18.581 1.00 74.69 191 ASN A O 1
ATOM 1458 N N . ILE A 1 192 ? 2.377 -12.065 17.473 1.00 75.69 192 ILE A N 1
ATOM 1459 C CA . ILE A 1 192 ? 1.682 -11.827 16.196 1.00 75.69 192 ILE A CA 1
ATOM 1460 C C . ILE A 1 192 ? 0.863 -13.042 15.725 1.00 75.69 192 ILE A C 1
ATOM 1462 O O . ILE A 1 192 ? -0.210 -12.875 15.154 1.00 75.69 192 ILE A O 1
ATOM 1466 N N . PHE A 1 193 ? 1.329 -14.259 16.016 1.00 77.56 193 PHE A N 1
ATOM 1467 C CA . PHE A 1 193 ? 0.623 -15.499 15.700 1.00 77.56 193 PHE A CA 1
ATOM 1468 C C . PHE A 1 193 ? -0.669 -15.675 16.494 1.00 77.56 193 PHE A C 1
ATOM 1470 O O . PHE A 1 193 ? -1.690 -16.006 15.899 1.00 77.56 193 PHE A O 1
ATOM 1477 N N . ASP A 1 194 ? -0.658 -15.406 17.800 1.00 79.75 194 ASP A N 1
ATOM 1478 C CA . ASP A 1 194 ? -1.860 -15.503 18.636 1.00 79.75 194 ASP A CA 1
ATOM 1479 C C . ASP A 1 194 ? -2.914 -14.499 18.171 1.00 79.75 194 ASP A C 1
ATOM 1481 O O . ASP A 1 194 ? -4.093 -14.831 18.054 1.00 79.75 194 ASP A O 1
ATOM 1485 N N . MET A 1 195 ? -2.471 -13.293 17.802 1.00 80.69 195 MET A N 1
ATOM 1486 C CA . MET A 1 195 ? -3.336 -12.282 17.205 1.00 80.69 195 MET A CA 1
ATOM 1487 C C . MET A 1 195 ? -3.920 -12.755 15.863 1.00 80.69 195 MET A C 1
ATOM 1489 O O . MET A 1 195 ? -5.111 -12.582 15.621 1.00 80.69 195 MET A O 1
ATOM 1493 N N . LEU A 1 196 ? -3.123 -13.373 14.987 1.00 82.31 196 LEU A N 1
ATOM 1494 C CA . LEU A 1 196 ? -3.601 -13.894 13.699 1.00 82.31 196 LEU A CA 1
ATOM 1495 C C . LEU A 1 196 ? -4.542 -15.102 13.863 1.00 82.31 196 LEU A C 1
ATOM 1497 O O . LEU A 1 196 ? -5.530 -15.204 13.135 1.00 82.31 196 LEU A O 1
ATOM 1501 N N . ASN A 1 197 ? -4.304 -15.973 14.844 1.00 82.69 197 ASN A N 1
ATOM 1502 C CA . ASN A 1 197 ? -5.207 -17.074 15.194 1.00 82.69 197 ASN A CA 1
ATOM 1503 C C . ASN A 1 197 ? -6.551 -16.537 15.701 1.00 82.69 197 ASN A C 1
ATOM 1505 O O . ASN A 1 197 ? -7.604 -16.915 15.196 1.00 82.69 197 ASN A O 1
ATOM 1509 N N . ALA A 1 198 ? -6.514 -15.574 16.623 1.00 80.88 198 ALA A N 1
ATOM 1510 C CA . ALA A 1 198 ? -7.688 -14.863 17.122 1.00 80.88 198 ALA A CA 1
ATOM 1511 C C . ALA A 1 198 ? -8.518 -14.213 16.002 1.00 80.88 198 ALA A C 1
ATOM 1513 O O . ALA A 1 198 ? -9.754 -14.275 16.006 1.00 80.88 198 ALA A O 1
ATOM 1514 N N . VAL A 1 199 ? -7.839 -13.595 15.031 1.00 83.50 199 VAL A N 1
ATOM 1515 C CA . VAL A 1 199 ? -8.468 -13.030 13.832 1.00 83.50 199 VAL A CA 1
ATOM 1516 C C . VAL A 1 199 ? -9.148 -14.137 13.037 1.00 83.50 199 VAL A C 1
ATOM 1518 O O . VAL A 1 199 ? -10.338 -14.024 12.759 1.00 83.50 199 VAL A O 1
ATOM 1521 N N . THR A 1 200 ? -8.428 -15.211 12.716 1.00 87.00 200 THR A N 1
ATOM 1522 C CA . THR A 1 200 ? -8.938 -16.344 11.928 1.00 87.00 200 THR A CA 1
ATOM 1523 C C . THR A 1 200 ? -10.200 -16.933 12.556 1.00 87.00 200 THR A C 1
ATOM 1525 O O . THR A 1 200 ? -11.226 -17.069 11.889 1.00 87.00 200 THR A O 1
ATOM 1528 N N . ASP A 1 201 ? -10.175 -17.176 13.863 1.00 85.50 201 ASP A N 1
ATOM 1529 C CA . ASP A 1 201 ? -11.308 -17.665 14.644 1.00 85.50 201 ASP A CA 1
ATOM 1530 C C . ASP A 1 201 ? -12.518 -16.725 14.599 1.00 85.50 201 ASP A C 1
ATOM 1532 O O . ASP A 1 201 ? -13.664 -17.155 14.434 1.00 85.50 201 ASP A O 1
ATOM 1536 N N . THR A 1 202 ? -12.276 -15.423 14.759 1.00 88.00 202 THR A N 1
ATOM 1537 C CA . THR A 1 202 ? -13.338 -14.409 14.735 1.00 88.00 202 THR A CA 1
ATOM 1538 C C . THR A 1 202 ? -13.967 -14.312 13.350 1.00 88.00 202 THR A C 1
ATOM 1540 O O . THR A 1 202 ? -15.194 -14.283 13.236 1.00 88.00 202 THR A O 1
ATOM 1543 N N . MET A 1 203 ? -13.145 -14.320 12.298 1.00 88.50 203 MET A N 1
ATOM 1544 C CA . MET A 1 203 ? -13.609 -14.271 10.912 1.00 88.50 203 MET A CA 1
ATOM 1545 C C . MET A 1 203 ? -14.387 -15.534 10.545 1.00 88.50 203 MET A C 1
ATOM 1547 O O . MET A 1 203 ? -15.469 -15.428 9.978 1.00 88.50 203 MET A O 1
ATOM 1551 N N . THR A 1 204 ? -13.923 -16.712 10.968 1.00 88.75 204 THR A N 1
ATOM 1552 C CA . THR A 1 204 ? -14.622 -17.989 10.735 1.00 88.75 204 THR A CA 1
ATOM 1553 C C . THR A 1 204 ? -16.053 -17.964 11.272 1.00 88.75 204 THR A C 1
ATOM 1555 O O . THR A 1 204 ? -16.966 -18.487 10.642 1.00 88.75 204 THR A O 1
ATOM 1558 N N . ARG A 1 205 ? -16.273 -17.343 12.438 1.00 86.31 205 ARG A N 1
ATOM 1559 C CA . ARG A 1 205 ? -17.596 -17.314 13.078 1.00 86.31 205 ARG A CA 1
ATOM 1560 C C . ARG A 1 205 ? -18.495 -16.183 12.586 1.00 86.31 205 ARG A C 1
ATOM 1562 O O . ARG A 1 205 ? -19.713 -16.327 12.636 1.00 86.31 205 ARG A O 1
ATOM 1569 N N . ARG A 1 206 ? -17.921 -15.024 12.243 1.00 90.25 206 ARG A N 1
ATOM 1570 C CA . ARG A 1 206 ? -18.669 -13.753 12.176 1.00 90.25 206 ARG A CA 1
ATOM 1571 C C . ARG A 1 206 ? -18.291 -12.853 10.996 1.00 90.25 206 ARG A C 1
ATOM 1573 O O . ARG A 1 206 ? -18.676 -11.690 11.006 1.00 90.25 206 ARG A O 1
ATOM 1580 N N . ALA A 1 207 ? -17.579 -13.342 9.975 1.00 89.06 207 ALA A N 1
ATOM 1581 C CA . ALA A 1 207 ? -17.173 -12.519 8.822 1.00 89.06 207 ALA A CA 1
ATOM 1582 C C . ALA A 1 207 ? -18.336 -11.757 8.153 1.00 89.06 207 ALA A C 1
ATOM 1584 O O . ALA A 1 207 ? -18.139 -10.618 7.734 1.00 89.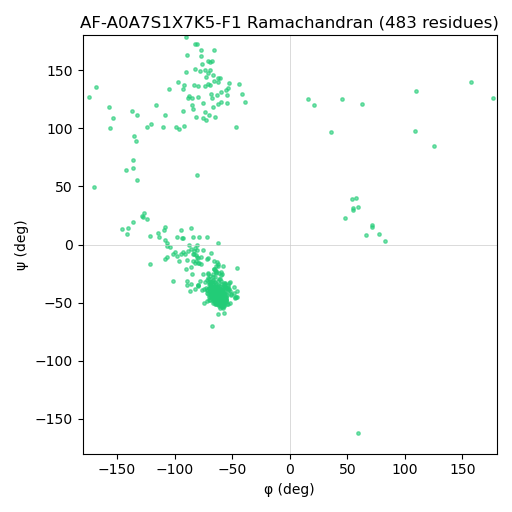06 207 ALA A O 1
ATOM 1585 N N . ALA A 1 208 ? -19.548 -12.322 8.146 1.00 90.12 208 ALA A N 1
ATOM 1586 C CA . ALA A 1 208 ? -20.746 -11.697 7.575 1.00 90.12 208 ALA A CA 1
ATOM 1587 C C . ALA A 1 208 ? -21.171 -10.382 8.265 1.00 90.12 208 ALA A C 1
ATOM 1589 O O . ALA A 1 208 ? -21.954 -9.615 7.707 1.00 90.12 208 ALA A O 1
ATOM 1590 N N . GLU A 1 209 ? -20.671 -10.101 9.473 1.00 92.38 209 GLU A N 1
ATOM 1591 C CA . GLU A 1 209 ? -20.925 -8.835 10.172 1.00 92.38 209 GLU A CA 1
ATOM 1592 C C . GLU A 1 209 ? -20.028 -7.687 9.683 1.00 92.38 209 GLU A C 1
ATOM 1594 O O . GLU A 1 209 ? -20.263 -6.539 10.058 1.00 92.38 209 GLU A O 1
ATOM 1599 N N . LEU A 1 210 ? -18.998 -7.971 8.876 1.00 89.75 210 LEU A N 1
ATOM 1600 C CA . LEU A 1 210 ? -18.077 -6.949 8.386 1.00 89.75 210 LEU A CA 1
ATOM 1601 C C . LEU A 1 210 ? -18.743 -6.013 7.386 1.00 89.75 210 LEU A C 1
ATOM 1603 O O . LEU A 1 210 ? -19.395 -6.423 6.421 1.00 89.75 210 LEU A O 1
ATOM 1607 N N . HIS A 1 211 ? -18.452 -4.727 7.543 1.00 93.12 211 HIS A N 1
ATOM 1608 C CA . HIS A 1 211 ? -18.638 -3.777 6.464 1.00 93.12 211 HIS A CA 1
ATOM 1609 C C . HIS A 1 211 ? -17.524 -3.910 5.408 1.00 93.12 211 HIS A C 1
ATOM 1611 O O . HIS A 1 211 ? -16.405 -4.320 5.724 1.00 93.12 211 HIS A O 1
ATOM 1617 N N . PRO A 1 212 ? -17.781 -3.505 4.147 1.00 93.81 212 PRO A N 1
ATOM 1618 C CA . PRO A 1 212 ? -16.823 -3.702 3.058 1.00 93.81 212 PRO A CA 1
ATOM 1619 C C . PRO A 1 212 ? -15.438 -3.072 3.327 1.00 93.81 212 PRO A C 1
ATOM 1621 O O . PRO A 1 212 ? -14.409 -3.718 3.133 1.00 93.81 212 PRO A O 1
ATOM 1624 N N . HIS A 1 213 ? -15.404 -1.853 3.871 1.00 93.44 213 HIS A N 1
ATOM 1625 C CA . HIS A 1 213 ? -14.151 -1.173 4.219 1.00 93.44 213 HIS A CA 1
ATOM 1626 C C . HIS A 1 213 ? -13.398 -1.836 5.387 1.00 93.44 213 HIS A C 1
ATOM 1628 O O . HIS A 1 213 ? -12.169 -1.825 5.417 1.00 93.44 213 HIS A O 1
ATOM 1634 N N . GLU A 1 214 ? -14.114 -2.439 6.341 1.00 94.25 214 GLU A N 1
ATOM 1635 C CA . GLU A 1 214 ? -13.508 -3.153 7.472 1.00 94.25 214 GLU A CA 1
ATOM 1636 C C . GLU A 1 214 ? -12.832 -4.440 6.995 1.00 94.25 214 GLU A C 1
ATOM 1638 O O . GLU A 1 214 ? -11.728 -4.758 7.433 1.00 94.25 214 GLU A O 1
ATOM 1643 N N . LEU A 1 215 ? -13.452 -5.143 6.040 1.00 95.25 215 LEU A N 1
ATOM 1644 C CA . LEU A 1 215 ? -12.848 -6.303 5.392 1.00 95.25 215 LEU A CA 1
ATOM 1645 C C . LEU A 1 215 ? -11.570 -5.915 4.632 1.00 95.25 215 LEU A C 1
ATOM 1647 O O . LEU A 1 215 ? -10.538 -6.565 4.801 1.00 95.25 215 LEU A O 1
ATOM 1651 N N . ALA A 1 216 ? -11.608 -4.839 3.840 1.00 95.62 216 ALA A N 1
ATOM 1652 C CA . ALA A 1 216 ? -10.430 -4.352 3.121 1.00 95.62 216 ALA A CA 1
ATOM 1653 C C . ALA A 1 216 ? -9.282 -3.974 4.079 1.00 95.62 216 ALA A C 1
ATOM 1655 O O . ALA A 1 216 ? -8.125 -4.329 3.830 1.00 95.62 216 ALA A O 1
ATOM 1656 N N . ASP A 1 217 ? -9.598 -3.317 5.199 1.00 92.94 217 ASP A N 1
ATOM 1657 C CA . ASP A 1 217 ? -8.629 -2.962 6.238 1.00 92.94 217 ASP A CA 1
ATOM 1658 C C . ASP A 1 217 ? -8.047 -4.196 6.947 1.00 92.94 217 ASP A C 1
ATOM 1660 O O . ASP A 1 217 ? -6.834 -4.242 7.174 1.00 92.94 217 ASP A O 1
ATOM 1664 N N . CYS A 1 218 ? -8.869 -5.211 7.239 1.00 93.25 218 CYS A N 1
ATOM 1665 C CA . CYS A 1 218 ? -8.423 -6.507 7.759 1.00 93.25 218 CYS A CA 1
ATOM 1666 C C . CYS A 1 218 ? -7.419 -7.176 6.816 1.00 93.25 218 CYS A C 1
ATOM 1668 O O . CYS A 1 218 ? -6.301 -7.488 7.229 1.00 93.25 218 CYS A O 1
ATOM 1670 N N . ILE A 1 219 ? -7.789 -7.352 5.542 1.00 94.69 219 ILE A N 1
ATOM 1671 C CA . ILE A 1 219 ? -6.951 -8.004 4.525 1.00 94.69 219 ILE A CA 1
ATOM 1672 C C . ILE A 1 219 ? -5.616 -7.258 4.384 1.00 94.69 219 ILE A C 1
ATOM 1674 O O . ILE A 1 219 ? -4.540 -7.869 4.387 1.00 94.69 219 ILE A O 1
ATOM 1678 N N . TRP A 1 220 ? -5.667 -5.925 4.309 1.00 94.75 220 TRP A N 1
ATOM 1679 C CA . TRP A 1 220 ? -4.474 -5.086 4.230 1.00 94.75 220 TRP A CA 1
ATOM 1680 C C . TRP A 1 220 ? -3.577 -5.236 5.457 1.00 94.75 220 TRP A C 1
ATOM 1682 O O . TRP A 1 220 ? -2.357 -5.381 5.322 1.00 94.75 220 TRP A O 1
ATOM 1692 N N . ALA A 1 221 ? -4.162 -5.199 6.653 1.00 92.06 221 ALA A N 1
ATOM 1693 C CA . ALA A 1 221 ? -3.398 -5.250 7.884 1.00 92.06 221 ALA A CA 1
ATOM 1694 C C . ALA A 1 221 ? -2.750 -6.624 8.087 1.00 92.06 221 ALA A C 1
ATOM 1696 O O . ALA A 1 221 ? -1.550 -6.680 8.351 1.00 92.06 221 ALA A O 1
ATOM 1697 N N . VAL A 1 222 ? -3.489 -7.715 7.853 1.00 90.31 222 VAL A N 1
ATOM 1698 C CA . VAL A 1 222 ? -2.950 -9.085 7.868 1.00 90.31 222 VAL A CA 1
ATOM 1699 C C . VAL A 1 222 ? -1.790 -9.207 6.880 1.00 90.31 222 VAL A C 1
ATOM 1701 O O . VAL A 1 222 ? -0.695 -9.594 7.277 1.00 90.31 222 VAL A O 1
ATOM 1704 N N . THR A 1 223 ? -1.957 -8.748 5.632 1.00 90.62 223 THR A N 1
ATOM 1705 C CA . THR A 1 223 ? -0.875 -8.749 4.625 1.00 90.62 223 THR A CA 1
ATOM 1706 C C . THR A 1 223 ? 0.386 -8.041 5.123 1.00 90.62 223 THR A C 1
ATOM 1708 O O . THR A 1 223 ? 1.509 -8.484 4.874 1.00 90.62 223 THR A O 1
ATOM 1711 N N . LYS A 1 224 ? 0.230 -6.888 5.783 1.00 88.81 224 LYS A N 1
ATOM 1712 C CA . LYS A 1 224 ? 1.360 -6.095 6.281 1.00 88.81 224 LYS A CA 1
ATOM 1713 C C . LYS A 1 224 ? 2.050 -6.747 7.469 1.00 88.81 224 LYS A C 1
ATOM 1715 O O . LYS A 1 224 ? 3.273 -6.664 7.545 1.00 88.81 224 LYS A O 1
ATOM 1720 N N . LEU A 1 225 ? 1.281 -7.353 8.365 1.00 85.38 225 LEU A N 1
ATOM 1721 C CA . LEU A 1 225 ? 1.778 -8.040 9.550 1.00 85.38 225 LEU A CA 1
ATOM 1722 C C . LEU A 1 225 ? 2.532 -9.316 9.167 1.00 85.38 225 LEU A C 1
ATOM 1724 O O . LEU A 1 225 ? 3.687 -9.453 9.555 1.00 85.38 225 LEU A O 1
ATOM 1728 N N . SER A 1 226 ? 1.967 -10.159 8.298 1.00 80.69 226 SER A N 1
ATOM 1729 C CA . SER A 1 226 ? 2.607 -11.405 7.846 1.00 80.69 226 SER A CA 1
ATOM 1730 C C . SER A 1 226 ? 3.935 -11.189 7.110 1.00 80.69 226 SER A C 1
ATOM 1732 O O . SER A 1 226 ? 4.772 -12.080 7.081 1.00 80.69 226 SER A O 1
ATOM 1734 N N . LYS A 1 227 ? 4.151 -10.012 6.508 1.00 79.25 227 LYS A N 1
ATOM 1735 C CA . LYS A 1 227 ? 5.414 -9.662 5.830 1.00 79.25 227 LYS A CA 1
ATOM 1736 C C . LYS A 1 227 ? 6.545 -9.244 6.766 1.00 79.25 227 LYS A C 1
ATOM 1738 O O . LYS A 1 227 ? 7.669 -9.117 6.299 1.00 79.25 227 LYS A O 1
ATOM 1743 N N . ARG A 1 228 ? 6.258 -8.919 8.030 1.00 73.75 228 ARG A N 1
ATOM 1744 C CA . ARG A 1 228 ? 7.292 -8.497 8.994 1.00 73.75 228 ARG A CA 1
ATOM 1745 C C . ARG A 1 228 ? 8.031 -9.673 9.616 1.00 73.75 228 ARG A C 1
ATOM 1747 O O . ARG A 1 228 ? 8.994 -9.467 10.339 1.00 73.75 228 ARG A O 1
ATOM 1754 N N . SER A 1 229 ? 7.548 -10.877 9.374 1.00 63.47 229 SER A N 1
ATOM 1755 C CA . SER A 1 229 ? 7.907 -12.042 10.143 1.00 63.47 229 SER A CA 1
ATOM 1756 C C . SER A 1 229 ? 8.182 -13.167 9.145 1.00 63.47 229 SER A C 1
ATOM 1758 O O . SER A 1 229 ? 7.265 -13.828 8.658 1.00 63.47 229 SER A O 1
ATOM 1760 N N . ASP A 1 230 ? 9.460 -13.298 8.775 1.00 52.97 230 ASP A N 1
ATOM 1761 C CA . ASP A 1 230 ? 9.944 -14.165 7.686 1.00 52.97 230 ASP A CA 1
ATOM 1762 C C . ASP A 1 230 ? 9.572 -15.655 7.881 1.00 52.97 230 ASP A C 1
ATOM 1764 O O . ASP A 1 230 ? 9.487 -16.398 6.906 1.00 52.97 230 ASP A O 1
ATOM 1768 N N . ASP A 1 231 ? 9.219 -16.060 9.108 1.00 51.19 231 ASP A N 1
ATOM 1769 C CA . ASP A 1 231 ? 8.846 -17.433 9.488 1.00 51.19 231 ASP A CA 1
ATOM 1770 C C . ASP A 1 231 ? 7.328 -17.736 9.441 1.00 51.19 231 ASP A C 1
ATOM 1772 O O . ASP A 1 231 ? 6.882 -18.794 9.878 1.00 51.19 231 ASP A O 1
ATOM 1776 N N . CYS A 1 232 ? 6.483 -16.806 8.970 1.00 49.44 232 CYS A N 1
ATOM 1777 C CA . CYS A 1 232 ? 5.065 -16.774 9.385 1.00 49.44 232 CYS A CA 1
ATOM 1778 C C . CYS A 1 232 ? 4.023 -17.175 8.343 1.00 49.44 232 CYS A C 1
ATOM 1780 O O . CYS A 1 232 ? 2.826 -16.983 8.573 1.00 49.44 232 CYS A O 1
ATOM 1782 N N . ILE A 1 233 ? 4.423 -17.761 7.215 1.00 51.28 233 ILE A N 1
ATOM 1783 C CA . ILE A 1 233 ? 3.458 -18.378 6.292 1.00 51.28 233 ILE A CA 1
ATOM 1784 C C . ILE A 1 233 ? 3.095 -19.778 6.822 1.00 51.28 233 ILE A C 1
ATOM 1786 O O . ILE A 1 233 ? 3.352 -20.787 6.174 1.00 51.28 233 ILE A O 1
ATOM 1790 N N . GLY A 1 234 ? 2.540 -19.832 8.034 1.00 59.41 234 GLY A N 1
ATOM 1791 C CA . GLY A 1 234 ? 1.889 -21.023 8.578 1.00 59.41 234 GLY A CA 1
ATOM 1792 C C . GLY A 1 234 ? 0.443 -21.152 8.085 1.00 59.41 234 GLY A C 1
ATOM 1793 O O . GLY A 1 234 ? -0.107 -20.229 7.476 1.00 59.41 234 GLY A O 1
ATOM 1794 N N . ASP A 1 235 ? -0.193 -22.281 8.390 1.00 63.00 235 ASP A N 1
ATOM 1795 C CA . ASP A 1 235 ? -1.580 -22.592 8.009 1.00 63.00 235 ASP A CA 1
ATOM 1796 C C . ASP A 1 235 ? -2.636 -21.531 8.404 1.00 63.00 235 ASP A C 1
ATOM 1798 O O . ASP A 1 235 ? -3.520 -21.272 7.583 1.00 63.00 235 ASP A O 1
ATOM 1802 N N . PRO A 1 236 ? -2.554 -20.838 9.564 1.00 65.19 236 PRO A N 1
ATOM 1803 C CA . PRO A 1 236 ? -3.575 -19.860 9.963 1.00 65.19 236 PRO A CA 1
ATOM 1804 C C . PRO A 1 236 ? -3.670 -18.638 9.042 1.00 65.19 236 PRO A C 1
ATOM 1806 O O . PRO A 1 236 ? -4.751 -18.118 8.779 1.00 65.19 236 PRO A O 1
ATOM 1809 N N . VAL A 1 237 ? -2.535 -18.171 8.509 1.00 72.44 237 VAL A N 1
ATOM 1810 C CA . VAL A 1 237 ? -2.537 -17.041 7.568 1.00 72.44 237 VAL A CA 1
ATOM 1811 C C . VAL A 1 237 ? -3.173 -17.458 6.250 1.00 72.44 237 VAL A C 1
ATOM 1813 O O . VAL A 1 237 ? -3.840 -16.646 5.626 1.00 72.44 237 VAL A O 1
ATOM 1816 N N . ARG A 1 238 ? -2.999 -18.710 5.819 1.00 77.62 238 ARG A N 1
ATOM 1817 C CA . ARG A 1 238 ? -3.617 -19.201 4.581 1.00 77.62 238 ARG A CA 1
ATOM 1818 C C . ARG A 1 238 ? -5.129 -19.350 4.740 1.00 77.62 238 ARG A C 1
ATOM 1820 O O . ARG A 1 238 ? -5.860 -18.817 3.912 1.00 77.62 238 ARG A O 1
ATOM 1827 N N . SER A 1 239 ? -5.588 -19.976 5.824 1.00 82.75 239 SER A N 1
ATOM 1828 C CA . SER A 1 239 ? -7.019 -20.217 6.051 1.00 82.75 239 SER A CA 1
ATOM 1829 C C . SER A 1 239 ? -7.835 -18.927 6.175 1.00 82.75 239 SER A C 1
ATOM 1831 O O . SER A 1 239 ? -8.965 -18.866 5.691 1.00 82.75 239 SER A O 1
ATOM 1833 N N . VAL A 1 240 ? -7.271 -17.858 6.755 1.00 88.38 240 VAL A N 1
ATOM 1834 C CA . VAL A 1 240 ? -7.992 -16.580 6.842 1.00 88.38 240 VAL A CA 1
ATOM 1835 C C . VAL A 1 240 ? -8.205 -15.924 5.476 1.00 88.38 240 VAL A C 1
ATOM 1837 O O . VAL A 1 240 ? -9.231 -15.274 5.278 1.00 88.38 240 VAL A O 1
ATOM 1840 N N . TYR A 1 241 ? -7.302 -16.113 4.504 1.00 90.81 241 TYR A N 1
ATOM 1841 C CA . TYR A 1 241 ? -7.530 -15.582 3.157 1.00 90.81 241 TYR A CA 1
ATOM 1842 C C . TYR A 1 241 ? -8.650 -16.309 2.414 1.00 90.81 241 TYR A C 1
ATOM 1844 O O . TYR A 1 241 ? -9.334 -15.665 1.620 1.00 90.81 241 TYR A O 1
ATOM 1852 N N . ASP A 1 242 ? -8.893 -17.594 2.673 1.00 89.25 242 ASP A N 1
ATOM 1853 C CA . ASP A 1 242 ? -10.039 -18.300 2.087 1.00 89.25 242 ASP A CA 1
ATOM 1854 C C . ASP A 1 242 ? -11.356 -17.680 2.582 1.00 89.25 242 ASP A C 1
ATOM 1856 O O . ASP A 1 242 ? -12.246 -17.361 1.787 1.00 89.25 242 ASP A O 1
ATOM 1860 N N . ILE A 1 243 ? -11.433 -17.388 3.886 1.00 92.19 243 ILE A N 1
ATOM 1861 C CA . ILE A 1 243 ? -12.574 -16.700 4.510 1.00 92.19 243 ILE A CA 1
ATOM 1862 C C . ILE A 1 243 ? -12.727 -15.282 3.944 1.00 92.19 243 ILE A C 1
ATOM 1864 O O . ILE A 1 243 ? -13.825 -14.874 3.562 1.00 92.19 243 ILE A O 1
ATOM 1868 N N . PHE A 1 244 ? -11.626 -14.531 3.839 1.00 94.75 244 PHE A N 1
ATOM 1869 C CA . PHE A 1 244 ? -11.639 -13.198 3.239 1.00 94.75 244 PHE A CA 1
ATOM 1870 C C . PHE A 1 244 ? -12.075 -13.222 1.778 1.00 94.75 244 PHE A C 1
ATOM 1872 O O . PHE A 1 244 ? -12.805 -12.328 1.360 1.00 94.75 244 PHE A O 1
ATOM 1879 N N . THR A 1 245 ? -11.674 -14.238 1.013 1.00 95.75 245 THR A N 1
ATOM 1880 C CA . THR A 1 245 ? -12.037 -14.376 -0.400 1.00 95.75 245 THR A CA 1
ATOM 1881 C C . THR A 1 245 ? -13.539 -14.577 -0.539 1.00 95.75 245 THR A C 1
ATOM 1883 O O . THR A 1 245 ? -14.176 -13.849 -1.300 1.00 95.75 245 THR A O 1
ATOM 1886 N N . ALA A 1 246 ? -14.116 -15.504 0.232 1.00 94.31 246 ALA A N 1
ATOM 1887 C CA . ALA A 1 246 ? -15.556 -15.739 0.240 1.00 94.31 246 ALA A CA 1
ATOM 1888 C C . ALA A 1 246 ? -16.328 -14.463 0.616 1.00 94.31 246 ALA A C 1
ATOM 1890 O O . ALA A 1 246 ? -17.197 -14.020 -0.136 1.00 94.31 246 ALA A O 1
ATOM 1891 N N . GLN A 1 247 ? -15.940 -13.803 1.714 1.00 95.75 247 GLN A N 1
ATOM 1892 C CA . GLN A 1 247 ? -16.626 -12.594 2.170 1.00 95.75 247 GLN A CA 1
ATOM 1893 C C . GLN A 1 247 ? -16.463 -11.414 1.199 1.00 95.75 247 GLN A C 1
ATOM 1895 O O . GLN A 1 247 ? -17.390 -10.622 1.020 1.00 95.75 247 GLN A O 1
ATOM 1900 N N . ALA A 1 248 ? -15.300 -11.282 0.553 1.00 97.31 248 ALA A N 1
ATOM 1901 C CA . ALA A 1 248 ? -15.045 -10.230 -0.426 1.00 97.31 248 ALA A CA 1
ATOM 1902 C C . ALA A 1 248 ? -15.904 -10.406 -1.681 1.00 97.31 248 ALA A C 1
ATOM 1904 O O . ALA A 1 248 ? -16.382 -9.413 -2.223 1.00 97.31 248 ALA A O 1
ATOM 1905 N N . LEU A 1 249 ? -16.135 -11.645 -2.125 1.00 97.31 249 LEU A N 1
ATOM 1906 C CA . LEU A 1 249 ? -17.024 -11.935 -3.251 1.00 97.31 249 LEU A CA 1
ATOM 1907 C C . LEU A 1 249 ? -18.481 -11.569 -2.931 1.00 97.31 249 LEU A C 1
ATOM 1909 O O . LEU A 1 249 ? -19.146 -10.966 -3.770 1.00 97.31 249 LEU A O 1
ATOM 1913 N N . GLU A 1 250 ? -18.956 -11.850 -1.715 1.00 96.19 250 GLU A N 1
ATOM 1914 C CA . GLU A 1 250 ? -20.303 -11.455 -1.274 1.00 96.19 250 GLU A CA 1
ATOM 1915 C C . GLU A 1 250 ? -20.473 -9.933 -1.175 1.00 96.19 250 GLU A C 1
ATOM 1917 O O . GLU A 1 250 ? -21.498 -9.377 -1.575 1.00 96.19 250 GLU A O 1
ATOM 1922 N N . LEU A 1 251 ? -19.464 -9.237 -0.644 1.00 96.31 251 LEU A N 1
ATOM 1923 C CA . LEU A 1 251 ? -19.503 -7.787 -0.438 1.00 96.31 251 LEU A CA 1
ATOM 1924 C C . LEU A 1 251 ? -19.082 -6.978 -1.671 1.00 96.31 251 LEU A C 1
ATOM 1926 O O . LEU A 1 251 ? -19.199 -5.752 -1.640 1.00 96.31 251 LEU A O 1
ATOM 1930 N N . MET A 1 252 ? -18.651 -7.635 -2.754 1.00 96.81 252 MET A N 1
ATOM 1931 C CA . MET A 1 252 ? -18.125 -7.006 -3.971 1.00 96.81 252 MET A CA 1
ATOM 1932 C C . MET A 1 252 ? -18.994 -5.850 -4.497 1.00 96.81 252 MET A C 1
ATOM 1934 O O . MET A 1 252 ? -18.438 -4.784 -4.764 1.00 96.81 252 MET A O 1
ATOM 1938 N N . PRO A 1 253 ? -20.341 -5.965 -4.578 1.00 95.38 253 PRO A N 1
ATOM 1939 C CA . PRO A 1 253 ? -21.186 -4.876 -5.085 1.00 95.38 253 PRO A CA 1
ATOM 1940 C C . PRO A 1 253 ? -21.192 -3.616 -4.208 1.00 95.38 253 PRO A C 1
ATOM 1942 O O . PRO A 1 253 ? -21.690 -2.574 -4.625 1.00 95.38 253 PRO A O 1
ATOM 1945 N N . ARG A 1 254 ? -20.696 -3.712 -2.970 1.00 96.19 254 ARG A N 1
ATOM 1946 C CA . ARG A 1 254 ? -20.676 -2.634 -1.973 1.00 96.19 254 ARG A CA 1
ATOM 1947 C C . ARG A 1 254 ? -19.275 -2.058 -1.758 1.00 96.19 254 ARG A C 1
ATOM 1949 O O . ARG A 1 254 ? -19.131 -1.154 -0.935 1.00 96.19 254 ARG A O 1
ATOM 1956 N N . PHE A 1 255 ? -18.255 -2.582 -2.440 1.00 97.38 255 PHE A N 1
ATOM 1957 C CA . PHE A 1 255 ? -16.905 -2.039 -2.354 1.00 97.38 255 PHE A CA 1
ATOM 1958 C C . PHE A 1 255 ? -16.803 -0.685 -3.045 1.00 97.38 255 PHE A C 1
ATOM 1960 O O . PHE A 1 255 ? -17.300 -0.473 -4.149 1.00 97.38 255 PHE A O 1
ATOM 1967 N N . THR A 1 256 ? -16.094 0.229 -2.392 1.00 97.81 256 THR A N 1
ATOM 1968 C CA . THR A 1 256 ? -15.648 1.474 -3.013 1.00 97.81 256 THR A CA 1
ATOM 1969 C C . THR A 1 256 ? -14.439 1.219 -3.918 1.00 97.81 256 THR A C 1
ATOM 1971 O O . THR A 1 256 ? -13.766 0.190 -3.820 1.00 97.81 256 THR A O 1
ATOM 1974 N N . THR A 1 257 ? -14.079 2.196 -4.755 1.00 98.06 257 THR A N 1
ATOM 1975 C CA . THR A 1 257 ? -12.839 2.142 -5.554 1.00 98.06 257 THR A CA 1
ATOM 1976 C C . THR A 1 257 ? -11.590 1.954 -4.685 1.00 98.06 257 THR A C 1
ATOM 1978 O O . THR A 1 257 ? -10.642 1.268 -5.075 1.00 98.06 257 THR A O 1
ATOM 1981 N N . PHE A 1 258 ? -11.590 2.516 -3.473 1.00 96.00 258 PHE A N 1
ATOM 1982 C CA . PHE A 1 258 ? -10.504 2.340 -2.514 1.00 96.00 258 PHE A CA 1
ATOM 1983 C C . PHE A 1 258 ? -10.428 0.905 -1.976 1.00 96.00 258 PHE A C 1
ATOM 1985 O O . PHE A 1 258 ? -9.325 0.360 -1.875 1.00 96.00 258 PHE A O 1
ATOM 1992 N N . ASP A 1 259 ? -11.572 0.287 -1.677 1.00 97.75 259 ASP A N 1
ATOM 1993 C CA . ASP A 1 259 ? -11.633 -1.097 -1.194 1.00 97.75 259 ASP A CA 1
ATOM 1994 C C . ASP A 1 259 ? -11.140 -2.062 -2.279 1.00 97.75 259 ASP A C 1
ATOM 1996 O O . ASP A 1 259 ? -10.236 -2.856 -2.022 1.00 97.75 259 ASP A O 1
ATOM 2000 N N . LEU A 1 260 ? -11.625 -1.914 -3.521 1.00 98.50 260 LEU A N 1
ATOM 2001 C CA . LEU A 1 260 ? -11.202 -2.720 -4.678 1.00 98.50 260 LEU A CA 1
ATOM 2002 C C . LEU A 1 260 ? -9.681 -2.672 -4.886 1.00 98.50 260 LEU A C 1
ATOM 2004 O O . LEU A 1 260 ? -9.018 -3.708 -4.984 1.00 98.50 260 LEU A O 1
ATOM 2008 N N . ALA A 1 261 ? -9.108 -1.463 -4.899 1.00 98.31 261 ALA A N 1
ATOM 2009 C CA . ALA A 1 261 ? -7.666 -1.272 -5.032 1.00 98.31 261 ALA A CA 1
ATOM 2010 C C . ALA A 1 261 ? -6.882 -1.892 -3.868 1.00 98.31 261 ALA A C 1
ATOM 2012 O O . ALA A 1 261 ? -5.815 -2.475 -4.073 1.00 98.31 261 ALA A O 1
ATOM 2013 N N . THR A 1 262 ? -7.392 -1.756 -2.643 1.00 97.44 262 THR A N 1
ATOM 2014 C CA . THR A 1 262 ? -6.723 -2.240 -1.433 1.00 97.44 262 THR A CA 1
ATOM 2015 C C . THR A 1 262 ? -6.737 -3.760 -1.364 1.00 97.44 262 THR A C 1
ATOM 2017 O O . THR A 1 262 ? -5.692 -4.349 -1.082 1.00 97.44 262 THR A O 1
ATOM 2020 N N . VAL A 1 263 ? -7.861 -4.405 -1.687 1.00 97.88 263 VAL A N 1
ATOM 2021 C CA . VAL A 1 263 ? -7.973 -5.869 -1.725 1.00 97.88 263 VAL A CA 1
ATOM 2022 C C . VAL A 1 263 ? -7.044 -6.435 -2.801 1.00 97.88 263 VAL A C 1
ATOM 2024 O O . VAL A 1 263 ? -6.185 -7.256 -2.475 1.00 97.88 263 VAL A O 1
ATOM 2027 N N . ALA A 1 264 ? -7.102 -5.927 -4.040 1.00 97.88 264 ALA A N 1
ATOM 2028 C CA . ALA A 1 264 ? -6.217 -6.376 -5.121 1.00 97.88 264 ALA A CA 1
ATOM 2029 C C . ALA A 1 264 ? -4.731 -6.222 -4.761 1.00 97.88 264 ALA A C 1
ATOM 2031 O O . ALA A 1 264 ? -3.943 -7.156 -4.919 1.00 97.88 264 ALA A O 1
ATOM 2032 N N . TRP A 1 265 ? -4.342 -5.058 -4.227 1.00 97.44 265 TRP A N 1
ATOM 2033 C CA . TRP A 1 265 ? -2.965 -4.803 -3.800 1.00 97.44 265 TRP A CA 1
ATOM 2034 C C . TRP A 1 265 ? -2.516 -5.754 -2.684 1.00 97.44 265 TRP A C 1
ATOM 2036 O O . TRP A 1 265 ? -1.357 -6.177 -2.666 1.00 97.44 265 TRP A O 1
ATOM 2046 N N . SER A 1 266 ? -3.414 -6.081 -1.755 1.00 95.75 266 SER A N 1
ATOM 2047 C CA . SER A 1 266 ? -3.118 -6.916 -0.591 1.00 95.75 266 SER A CA 1
ATOM 2048 C C . SER A 1 266 ? -2.924 -8.380 -0.977 1.00 95.75 266 SER A C 1
ATOM 2050 O O . SER A 1 266 ? -1.873 -8.936 -0.669 1.00 95.75 266 SER A O 1
ATOM 2052 N N . TYR A 1 267 ? -3.833 -8.962 -1.765 1.00 94.56 267 TYR A N 1
ATOM 2053 C CA . TYR A 1 267 ? -3.668 -10.320 -2.307 1.00 94.56 267 TYR A CA 1
ATOM 2054 C C . TYR A 1 267 ? -2.405 -10.437 -3.161 1.00 94.56 267 TYR A C 1
ATOM 2056 O O . TYR A 1 267 ? -1.602 -11.359 -2.993 1.00 94.56 267 TYR A O 1
ATOM 2064 N N . ALA A 1 268 ? -2.171 -9.440 -4.018 1.00 93.94 268 ALA A N 1
ATOM 2065 C CA . ALA A 1 268 ? -0.969 -9.378 -4.830 1.00 93.94 268 ALA A CA 1
ATOM 2066 C C . ALA A 1 268 ? 0.309 -9.344 -3.987 1.00 93.94 268 ALA A C 1
ATOM 2068 O O . ALA A 1 268 ? 1.270 -10.076 -4.228 1.00 93.94 268 ALA A O 1
ATOM 2069 N N . SER A 1 269 ? 0.289 -8.518 -2.944 1.00 91.38 269 SER A N 1
ATOM 2070 C CA . SER A 1 269 ? 1.372 -8.384 -1.983 1.00 91.38 269 SER A CA 1
ATOM 2071 C C . SER A 1 269 ? 1.623 -9.658 -1.189 1.00 91.38 269 SER A C 1
ATOM 2073 O O . SER A 1 269 ? 2.790 -9.971 -0.954 1.00 91.38 269 SER A O 1
ATOM 2075 N N . ALA A 1 270 ? 0.570 -10.350 -0.764 1.00 89.31 270 ALA A N 1
ATOM 2076 C CA . ALA A 1 270 ? 0.642 -11.607 -0.031 1.00 89.31 270 ALA A CA 1
ATOM 2077 C C . ALA A 1 270 ? 1.104 -12.782 -0.907 1.00 89.31 270 ALA A C 1
ATOM 2079 O O . ALA A 1 270 ? 1.439 -13.833 -0.373 1.00 89.31 270 ALA A O 1
ATOM 2080 N N . LYS A 1 271 ? 1.151 -12.600 -2.239 1.00 89.00 271 LYS A N 1
ATOM 2081 C CA . LYS A 1 271 ? 1.381 -13.666 -3.228 1.00 89.00 271 LYS A CA 1
ATOM 2082 C C . LYS A 1 271 ? 0.373 -14.813 -3.085 1.00 89.00 271 LYS A C 1
ATOM 2084 O O . LYS A 1 271 ? 0.711 -15.961 -3.348 1.00 89.00 271 LYS A O 1
ATOM 2089 N N . HIS A 1 272 ? -0.843 -14.495 -2.652 1.00 86.62 272 HIS A N 1
ATOM 2090 C CA . HIS A 1 272 ? -1.903 -15.476 -2.515 1.00 86.62 272 HIS A CA 1
ATOM 2091 C C . HIS A 1 272 ? -2.743 -15.524 -3.795 1.00 86.62 272 HIS A C 1
ATOM 2093 O O . HIS A 1 272 ? -3.095 -14.484 -4.361 1.00 86.62 272 HIS A O 1
ATOM 2099 N N . ASP A 1 273 ? -3.012 -16.737 -4.270 1.00 87.25 273 ASP A N 1
ATOM 2100 C CA . ASP A 1 273 ? -3.724 -16.984 -5.518 1.00 87.25 273 ASP A CA 1
ATOM 2101 C C . ASP A 1 273 ? -5.234 -16.943 -5.311 1.00 87.25 273 ASP A C 1
ATOM 2103 O O . ASP A 1 273 ? -5.798 -17.777 -4.615 1.00 87.25 273 ASP A O 1
ATOM 2107 N N . ALA A 1 274 ? -5.892 -15.977 -5.953 1.00 92.75 274 ALA A N 1
ATOM 2108 C CA . ALA A 1 274 ? -7.344 -15.812 -5.904 1.00 92.75 274 ALA A CA 1
ATOM 2109 C C . ALA A 1 274 ? -7.896 -15.367 -7.275 1.00 92.75 274 ALA A C 1
ATOM 2111 O O . ALA A 1 274 ? -8.389 -14.246 -7.412 1.00 92.75 274 ALA A O 1
ATOM 2112 N N . PRO A 1 275 ? -7.787 -16.200 -8.329 1.00 94.50 275 PRO A N 1
ATOM 2113 C CA . PRO A 1 275 ? -8.135 -15.801 -9.697 1.00 94.50 275 PRO A CA 1
ATOM 2114 C C . PRO A 1 275 ? -9.596 -15.349 -9.841 1.00 94.50 275 PRO A C 1
ATOM 2116 O O . PRO A 1 275 ? -9.869 -14.357 -10.514 1.00 94.50 275 PRO A O 1
ATOM 2119 N N . THR A 1 276 ? -10.530 -16.014 -9.156 1.00 95.69 276 THR A N 1
ATOM 2120 C CA . THR A 1 276 ? -11.956 -15.643 -9.141 1.00 95.69 276 THR A CA 1
ATOM 2121 C C . THR A 1 276 ? -12.190 -14.268 -8.515 1.00 95.69 276 THR A C 1
ATOM 2123 O O . THR A 1 276 ? -12.981 -13.480 -9.032 1.00 95.69 276 THR A O 1
ATOM 2126 N N . LEU A 1 277 ? -11.461 -13.942 -7.444 1.00 97.19 277 LEU A N 1
ATOM 2127 C CA . LEU A 1 277 ? -11.514 -12.631 -6.805 1.00 97.19 277 LEU A CA 1
ATOM 2128 C C . LEU A 1 277 ? -10.951 -11.538 -7.718 1.00 97.19 277 LEU A C 1
ATOM 2130 O O . LEU A 1 277 ? -11.569 -10.485 -7.844 1.00 97.19 277 LEU A O 1
ATOM 2134 N N . PHE A 1 278 ? -9.816 -11.777 -8.383 1.00 97.81 278 PHE A N 1
ATOM 2135 C CA . PHE A 1 278 ? -9.248 -10.815 -9.336 1.00 97.81 278 PHE A CA 1
ATOM 2136 C C . PHE A 1 278 ? -10.199 -10.545 -10.509 1.00 97.81 278 PHE A C 1
ATOM 2138 O O . PHE A 1 278 ? -10.409 -9.381 -10.848 1.00 97.81 278 PHE A O 1
ATOM 2145 N N . ALA A 1 279 ? -10.840 -11.577 -11.064 1.00 97.19 279 ALA A N 1
ATOM 2146 C CA . ALA A 1 279 ? -11.849 -11.409 -12.111 1.00 97.19 279 ALA A CA 1
ATOM 2147 C C . ALA A 1 279 ? -13.048 -10.568 -11.626 1.00 97.19 279 ALA A C 1
ATOM 2149 O O . ALA A 1 279 ? -13.478 -9.635 -12.306 1.00 97.19 279 ALA A O 1
ATOM 2150 N N . ALA A 1 280 ? -13.551 -10.835 -10.415 1.00 98.06 280 ALA A N 1
ATOM 2151 C CA . ALA A 1 280 ? -14.647 -10.070 -9.820 1.00 98.06 280 ALA A CA 1
ATOM 2152 C C . ALA A 1 280 ? -14.263 -8.602 -9.552 1.00 98.06 280 ALA A C 1
ATOM 2154 O O . ALA A 1 280 ? -15.030 -7.694 -9.874 1.00 98.06 280 ALA A O 1
ATOM 2155 N N . ILE A 1 281 ? -13.054 -8.355 -9.032 1.00 98.50 281 ILE A N 1
ATOM 2156 C CA . ILE A 1 281 ? -12.528 -6.999 -8.829 1.00 98.50 281 ILE A CA 1
ATOM 2157 C C . ILE A 1 281 ? -12.412 -6.266 -10.165 1.00 98.50 281 ILE A C 1
ATOM 2159 O O . ILE A 1 281 ? -12.770 -5.091 -10.239 1.00 98.50 281 ILE A O 1
ATOM 2163 N N . ALA A 1 282 ? -11.928 -6.924 -11.222 1.00 98.38 282 ALA A N 1
ATOM 2164 C CA . ALA A 1 282 ? -11.807 -6.310 -12.540 1.00 98.38 282 ALA A CA 1
ATOM 2165 C C . ALA A 1 282 ? -13.177 -5.900 -13.090 1.00 98.38 282 ALA A C 1
ATOM 2167 O O . ALA A 1 282 ? -13.360 -4.739 -13.463 1.00 98.38 282 ALA A O 1
ATOM 2168 N N . ALA A 1 283 ? -14.153 -6.812 -13.050 1.00 98.00 283 ALA A N 1
ATOM 2169 C CA . ALA A 1 283 ? -15.523 -6.551 -13.482 1.00 98.00 283 ALA A CA 1
ATOM 2170 C C . ALA A 1 283 ? -16.175 -5.394 -12.703 1.00 98.00 283 ALA A C 1
ATOM 2172 O O . ALA A 1 283 ? -16.813 -4.536 -13.310 1.00 98.00 283 ALA A O 1
ATOM 2173 N N . ALA A 1 284 ? -15.966 -5.323 -11.383 1.00 98.25 284 ALA A N 1
ATOM 2174 C CA . ALA A 1 284 ? -16.462 -4.230 -10.546 1.00 98.25 284 ALA A CA 1
ATOM 2175 C C . ALA A 1 284 ? -15.715 -2.899 -10.777 1.00 98.25 284 ALA A C 1
ATOM 2177 O O . ALA A 1 284 ? -16.300 -1.826 -10.648 1.00 98.25 284 ALA A O 1
ATOM 2178 N N . SER A 1 285 ? -14.429 -2.947 -11.138 1.00 98.50 285 SER A N 1
ATOM 2179 C CA . SER A 1 285 ? -13.589 -1.750 -11.301 1.00 98.50 285 SER A CA 1
ATOM 2180 C C . SER A 1 285 ? -13.811 -1.025 -12.628 1.00 98.50 285 SER A C 1
ATOM 2182 O O . SER A 1 285 ? -13.733 0.201 -12.663 1.00 98.50 285 SER A O 1
ATOM 2184 N N . VAL A 1 286 ? -14.081 -1.753 -13.718 1.00 98.31 286 VAL A N 1
ATOM 2185 C CA . VAL A 1 286 ? -14.282 -1.175 -15.062 1.00 98.31 286 VAL A CA 1
ATOM 2186 C C . VAL A 1 286 ? -15.356 -0.072 -15.098 1.00 98.31 286 VAL A C 1
ATOM 2188 O O . VAL A 1 286 ? -15.040 1.017 -15.580 1.00 98.31 286 VAL A O 1
ATOM 2191 N N . PRO A 1 287 ? -16.589 -0.267 -14.583 1.00 98.00 287 PRO A N 1
ATOM 2192 C CA . PRO A 1 287 ? -17.606 0.789 -14.606 1.00 98.00 287 PRO A CA 1
ATOM 2193 C C . PRO A 1 287 ? -17.251 1.986 -13.712 1.00 98.00 287 PRO A C 1
ATOM 2195 O O . PRO A 1 287 ? -17.675 3.103 -13.990 1.00 98.00 287 PRO A O 1
ATOM 2198 N N . LEU A 1 288 ? -16.435 1.773 -12.676 1.00 98.12 288 LEU A N 1
ATOM 2199 C CA . LEU A 1 288 ? -16.028 2.796 -11.712 1.00 98.12 288 LEU A CA 1
ATOM 2200 C C . LEU A 1 288 ? -14.712 3.491 -12.090 1.00 98.12 288 LEU A C 1
ATOM 2202 O O . LEU A 1 288 ? -14.195 4.285 -11.307 1.00 98.12 288 LEU A O 1
ATOM 2206 N N . ILE A 1 289 ? -14.135 3.215 -13.267 1.00 98.19 289 ILE A N 1
ATOM 2207 C CA . ILE A 1 289 ? -12.755 3.613 -13.595 1.00 98.19 289 ILE A CA 1
ATOM 2208 C C . ILE A 1 289 ? -12.502 5.123 -13.469 1.00 98.19 289 ILE A C 1
ATOM 2210 O O . ILE A 1 289 ? -11.416 5.548 -13.076 1.00 98.19 289 ILE A O 1
ATOM 2214 N N . ASN A 1 290 ? -13.522 5.934 -13.756 1.00 97.38 290 ASN A N 1
ATOM 2215 C CA . ASN A 1 290 ? -13.453 7.392 -13.682 1.00 97.38 290 ASN A CA 1
ATOM 2216 C C . ASN A 1 290 ? -13.538 7.933 -12.246 1.00 97.38 290 ASN A C 1
ATOM 2218 O O . ASN A 1 290 ? -13.148 9.073 -12.011 1.00 97.38 290 ASN A O 1
ATOM 2222 N N . GLU A 1 291 ? -14.001 7.125 -11.292 1.00 97.69 291 GLU A N 1
ATOM 2223 C CA . GLU A 1 291 ? -14.099 7.467 -9.868 1.00 97.69 291 GLU A CA 1
ATOM 2224 C C . GLU A 1 291 ? -12.819 7.122 -9.092 1.00 97.69 291 GLU A C 1
ATOM 2226 O O . GLU A 1 291 ? -12.629 7.562 -7.954 1.00 97.69 291 GLU A O 1
ATOM 2231 N N . PHE A 1 292 ? -11.913 6.334 -9.683 1.00 98.12 292 PHE A N 1
ATOM 2232 C CA . PHE A 1 292 ? -10.646 6.019 -9.037 1.00 98.12 292 PHE A CA 1
ATOM 2233 C C . PHE A 1 292 ? -9.758 7.259 -8.934 1.00 98.12 292 PHE A C 1
ATOM 2235 O O . PHE A 1 292 ? -9.375 7.885 -9.925 1.00 98.12 292 PHE A O 1
ATOM 2242 N N . GLN A 1 293 ? -9.329 7.532 -7.706 1.00 97.44 293 GLN A N 1
ATOM 2243 C CA . GLN A 1 293 ? -8.244 8.466 -7.438 1.00 97.44 293 GLN A CA 1
ATOM 2244 C C . GLN A 1 293 ? -6.903 7.893 -7.928 1.00 97.44 293 GLN A C 1
ATOM 2246 O O . GLN A 1 293 ? -6.709 6.672 -7.853 1.00 97.44 293 GLN A O 1
ATOM 2251 N N . PRO A 1 294 ? -5.930 8.735 -8.331 1.00 97.50 294 PRO A N 1
ATOM 2252 C CA . PRO A 1 294 ? -4.648 8.296 -8.893 1.00 97.50 294 PRO A CA 1
ATOM 2253 C C . PRO A 1 294 ? -3.937 7.190 -8.104 1.00 97.50 294 PRO A C 1
ATOM 2255 O O . PRO A 1 294 ? -3.500 6.177 -8.655 1.00 97.50 294 PRO A O 1
ATOM 2258 N N . LYS A 1 295 ? -3.873 7.347 -6.776 1.00 96.69 295 LYS A N 1
ATOM 2259 C CA . LYS A 1 295 ? -3.266 6.358 -5.879 1.00 96.69 295 LYS A CA 1
ATOM 2260 C C . LYS A 1 295 ? -4.014 5.022 -5.925 1.00 96.69 295 LYS A C 1
ATOM 2262 O O . LYS A 1 295 ? -3.369 3.981 -6.022 1.00 96.69 295 LYS A O 1
ATOM 2267 N N . GLY A 1 296 ? -5.347 5.053 -5.887 1.00 97.81 296 GLY A N 1
ATOM 2268 C CA . GLY A 1 296 ? -6.190 3.858 -5.954 1.00 97.81 296 GLY A CA 1
ATOM 2269 C C . GLY A 1 296 ? -6.012 3.120 -7.279 1.00 97.81 296 GLY A C 1
ATOM 2270 O O . GLY A 1 296 ? -5.713 1.929 -7.273 1.00 97.81 296 GLY A O 1
ATOM 2271 N N . LEU A 1 297 ? -6.073 3.838 -8.407 1.00 98.50 297 LEU A N 1
ATOM 2272 C CA . LEU A 1 297 ? -5.899 3.227 -9.727 1.00 98.50 297 LEU A CA 1
ATOM 2273 C C . LEU A 1 297 ? -4.504 2.613 -9.893 1.00 98.50 297 LEU A C 1
ATOM 2275 O O . LEU A 1 297 ? -4.368 1.494 -10.382 1.00 98.50 297 LEU A O 1
ATOM 2279 N N . SER A 1 298 ? -3.459 3.303 -9.425 1.00 98.31 298 SER A N 1
ATOM 2280 C CA . SER A 1 298 ? -2.097 2.762 -9.472 1.00 98.31 298 SER A CA 1
ATOM 2281 C C . SER A 1 298 ? -1.921 1.501 -8.617 1.00 98.31 298 SER A C 1
ATOM 2283 O O . SER A 1 298 ? -1.208 0.584 -9.024 1.00 98.31 298 SER A O 1
ATOM 2285 N N . MET A 1 299 ? -2.582 1.429 -7.454 1.00 98.19 299 MET A N 1
ATOM 2286 C CA . MET A 1 299 ? -2.545 0.260 -6.571 1.00 98.19 299 MET A CA 1
ATOM 2287 C C . MET A 1 299 ? -3.277 -0.926 -7.192 1.00 98.19 299 MET A C 1
ATOM 2289 O O . MET A 1 299 ? -2.745 -2.035 -7.154 1.00 98.19 299 MET A O 1
ATOM 2293 N N . LEU A 1 300 ? -4.444 -0.675 -7.795 1.00 98.56 300 LEU A N 1
ATOM 2294 C CA . LEU A 1 300 ? -5.215 -1.671 -8.529 1.00 98.56 300 LEU A CA 1
ATOM 2295 C C . LEU A 1 300 ? -4.365 -2.277 -9.653 1.00 98.56 300 LEU A C 1
ATOM 2297 O O . LEU A 1 300 ? -4.080 -3.470 -9.627 1.00 98.56 300 LEU A O 1
ATOM 2301 N N . LEU A 1 301 ? -3.870 -1.449 -10.579 1.00 98.50 301 LEU A N 1
ATOM 2302 C CA . LEU A 1 301 ? -3.070 -1.899 -11.725 1.00 98.50 301 LEU A CA 1
ATOM 2303 C C . LEU A 1 301 ? -1.814 -2.668 -11.302 1.00 98.50 301 LEU A C 1
ATOM 2305 O O . LEU A 1 301 ? -1.505 -3.712 -11.879 1.00 98.50 301 LEU A O 1
ATOM 2309 N N . TRP A 1 302 ? -1.122 -2.193 -10.263 1.00 98.25 302 TRP A N 1
ATOM 2310 C CA . TRP A 1 302 ? 0.040 -2.891 -9.718 1.00 98.25 302 TRP A CA 1
ATOM 2311 C C . TRP A 1 302 ? -0.333 -4.249 -9.123 1.00 98.25 302 TRP A C 1
ATOM 2313 O O . TRP A 1 302 ? 0.415 -5.214 -9.294 1.00 98.25 302 TRP A O 1
ATOM 2323 N N . GLY A 1 303 ? -1.485 -4.348 -8.454 1.00 97.69 303 GLY A N 1
ATOM 2324 C CA . GLY A 1 303 ? -1.998 -5.604 -7.911 1.00 97.69 303 GLY A CA 1
ATOM 2325 C C . GLY A 1 303 ? -2.159 -6.669 -8.996 1.00 97.69 303 GLY A C 1
ATOM 2326 O O . GLY A 1 303 ? -1.579 -7.748 -8.891 1.00 97.69 303 GLY A O 1
ATOM 2327 N N . PHE A 1 304 ? -2.848 -6.332 -10.088 1.00 98.06 304 PHE A N 1
ATOM 2328 C CA . PHE A 1 304 ? -3.018 -7.228 -11.239 1.00 98.06 304 PHE A CA 1
ATOM 2329 C C . PHE A 1 304 ? -1.675 -7.579 -11.896 1.00 98.06 304 PHE A C 1
ATOM 2331 O O . PHE A 1 304 ? -1.321 -8.753 -12.035 1.00 98.06 304 PHE A O 1
ATOM 2338 N N . ALA A 1 305 ? -0.867 -6.567 -12.223 1.00 97.25 305 ALA A N 1
ATOM 2339 C CA . ALA A 1 305 ? 0.383 -6.769 -12.947 1.00 97.25 305 ALA A CA 1
ATOM 2340 C C . ALA A 1 305 ? 1.434 -7.565 -12.162 1.00 97.25 305 ALA A C 1
ATOM 2342 O O . ALA A 1 305 ? 2.163 -8.374 -12.738 1.00 97.25 305 ALA A O 1
ATOM 2343 N N . SER A 1 306 ? 1.526 -7.368 -10.845 1.00 94.88 306 SER A N 1
ATOM 2344 C CA . SER A 1 306 ? 2.480 -8.099 -9.999 1.00 94.88 306 SER A CA 1
ATOM 2345 C C . SER A 1 306 ? 2.116 -9.574 -9.813 1.00 94.88 306 SER A C 1
ATOM 2347 O O . SER A 1 306 ? 3.015 -10.392 -9.605 1.00 94.88 306 SER A O 1
ATOM 2349 N N . ARG A 1 307 ? 0.834 -9.940 -9.963 1.00 93.44 307 ARG A N 1
ATOM 2350 C CA . ARG A 1 307 ? 0.391 -11.338 -10.078 1.00 93.44 307 ARG A CA 1
ATOM 2351 C C . ARG A 1 307 ? 0.508 -11.905 -11.494 1.00 93.44 307 ARG A C 1
ATOM 2353 O O . ARG A 1 307 ? 0.303 -13.097 -11.673 1.00 93.44 307 ARG A O 1
ATOM 2360 N N . GLY A 1 308 ? 0.870 -11.084 -12.482 1.00 90.81 308 GLY A N 1
ATOM 2361 C CA . GLY A 1 308 ? 0.888 -11.488 -13.890 1.00 90.81 308 GLY A CA 1
ATOM 2362 C C . GLY A 1 308 ? -0.511 -11.665 -14.485 1.00 90.81 308 GLY A C 1
ATOM 2363 O O . GLY A 1 308 ? -0.641 -12.284 -15.535 1.00 90.81 308 GLY A O 1
ATOM 2364 N N . VAL A 1 309 ? -1.546 -11.131 -13.830 1.00 91.81 309 VAL A N 1
ATOM 2365 C CA . VAL A 1 309 ? -2.928 -11.182 -14.310 1.00 91.81 309 VAL A CA 1
ATOM 2366 C C . VAL A 1 309 ? -3.142 -10.025 -15.280 1.00 91.81 309 VAL A C 1
ATOM 2368 O O . VAL A 1 309 ? -2.983 -8.857 -14.915 1.00 91.81 309 VAL A O 1
ATOM 2371 N N . HIS A 1 310 ? -3.497 -10.345 -16.522 1.00 94.38 310 HIS A N 1
ATOM 2372 C CA . HIS A 1 310 ? -3.783 -9.360 -17.561 1.00 94.38 310 HIS A CA 1
ATOM 2373 C C . HIS A 1 310 ? -5.279 -9.350 -17.888 1.00 94.38 310 HIS A C 1
ATOM 2375 O O . HIS A 1 310 ? -5.766 -10.183 -18.640 1.00 94.38 310 HIS A O 1
ATOM 2381 N N . GLU A 1 311 ? -5.984 -8.362 -17.340 1.00 96.12 311 GLU A N 1
ATOM 2382 C CA . GLU A 1 311 ? -7.393 -8.085 -17.644 1.00 96.12 311 GLU A CA 1
ATOM 2383 C C . GLU A 1 311 ? -7.496 -6.989 -18.706 1.00 96.12 311 GLU A C 1
ATOM 2385 O O . GLU A 1 311 ? -7.357 -5.799 -18.406 1.00 96.12 311 GLU A O 1
ATOM 2390 N N . GLU A 1 312 ? -7.702 -7.373 -19.966 1.00 95.62 312 GLU A N 1
ATOM 2391 C CA . GLU A 1 312 ? -7.637 -6.444 -21.100 1.00 95.62 312 GLU A CA 1
ATOM 2392 C C . GLU A 1 312 ? -8.596 -5.256 -20.957 1.00 95.62 312 GLU A C 1
ATOM 2394 O O . GLU A 1 312 ? -8.168 -4.111 -21.112 1.00 95.62 312 GLU A O 1
ATOM 2399 N N . ALA A 1 313 ? -9.855 -5.506 -20.584 1.00 96.56 313 ALA A N 1
ATOM 2400 C CA . ALA A 1 313 ? -10.860 -4.458 -20.408 1.00 96.56 313 ALA A CA 1
ATOM 2401 C C . ALA A 1 313 ? -10.478 -3.458 -19.304 1.00 96.56 313 ALA A C 1
ATOM 2403 O O . ALA A 1 313 ? -10.639 -2.248 -19.475 1.00 96.56 313 ALA A O 1
ATOM 2404 N N . LEU A 1 314 ? -9.919 -3.949 -18.192 1.00 98.06 314 LEU A N 1
ATOM 2405 C CA . LEU A 1 314 ? -9.475 -3.107 -17.084 1.00 98.06 314 LEU A CA 1
ATOM 2406 C C . LEU A 1 314 ? -8.298 -2.218 -17.496 1.00 98.06 314 LEU A C 1
ATOM 2408 O O . LEU A 1 314 ? -8.330 -1.012 -17.254 1.00 98.06 314 LEU A O 1
ATOM 2412 N N . PHE A 1 315 ? -7.268 -2.792 -18.126 1.00 98.12 315 PHE A N 1
ATOM 2413 C CA . PHE A 1 315 ? -6.099 -2.025 -18.564 1.00 98.12 315 PHE A CA 1
ATOM 2414 C C . PHE A 1 315 ? -6.452 -1.036 -19.683 1.00 98.12 315 PHE A C 1
ATOM 2416 O O . PHE A 1 315 ? -5.987 0.100 -19.647 1.00 98.12 315 PHE A O 1
ATOM 2423 N N . ALA A 1 316 ? -7.332 -1.399 -20.619 1.00 96.81 316 ALA A N 1
ATOM 2424 C CA . ALA A 1 316 ? -7.801 -0.476 -21.649 1.00 96.81 316 ALA A CA 1
ATOM 2425 C C . ALA A 1 316 ? -8.557 0.724 -21.042 1.00 96.81 316 ALA A C 1
ATOM 2427 O O . ALA A 1 316 ? -8.227 1.877 -21.330 1.00 96.81 316 ALA A O 1
ATOM 2428 N N . ALA A 1 317 ? -9.520 0.470 -20.147 1.00 96.94 317 ALA A N 1
ATOM 2429 C CA . ALA A 1 317 ? -10.293 1.521 -19.482 1.00 96.94 317 ALA A CA 1
ATOM 2430 C C . ALA A 1 317 ? -9.405 2.423 -18.606 1.00 96.94 317 ALA A C 1
ATOM 2432 O O . ALA A 1 317 ? -9.484 3.654 -18.673 1.00 96.94 317 ALA A O 1
ATOM 2433 N N . ALA A 1 318 ? -8.510 1.818 -17.818 1.00 98.06 318 ALA A N 1
ATOM 2434 C CA . ALA A 1 318 ? -7.561 2.545 -16.984 1.00 98.06 318 ALA A CA 1
ATOM 2435 C C . ALA A 1 318 ? -6.628 3.428 -17.819 1.00 98.06 318 ALA A C 1
ATOM 2437 O O . ALA A 1 318 ? -6.265 4.519 -17.382 1.00 98.06 318 ALA A O 1
ATOM 2438 N N . GLY A 1 319 ? -6.243 2.978 -19.014 1.00 96.94 319 GLY A N 1
ATOM 2439 C CA . GLY A 1 319 ? -5.302 3.690 -19.871 1.00 96.94 319 GLY A CA 1
ATOM 2440 C C . GLY A 1 319 ? -5.854 5.014 -20.369 1.00 96.94 319 GLY A C 1
ATOM 2441 O O . GLY A 1 319 ? -5.155 6.029 -20.308 1.00 96.94 319 GLY A O 1
ATOM 2442 N N . GLY A 1 320 ? -7.131 5.027 -20.757 1.00 94.69 320 GLY A N 1
ATOM 2443 C CA . GLY A 1 320 ? -7.847 6.254 -21.100 1.00 94.69 320 GLY A CA 1
ATOM 2444 C C . GLY A 1 320 ? -7.879 7.243 -19.932 1.00 94.69 320 GLY A C 1
ATOM 2445 O O . GLY A 1 320 ? -7.512 8.408 -20.096 1.00 94.69 320 GLY A O 1
ATOM 2446 N N . ARG A 1 321 ? -8.235 6.769 -18.728 1.00 96.88 321 ARG A N 1
ATOM 2447 C CA . ARG A 1 321 ? -8.297 7.607 -17.519 1.00 96.88 321 ARG A CA 1
ATOM 2448 C C . ARG A 1 321 ? -6.931 8.172 -17.132 1.00 96.88 321 ARG A C 1
ATOM 2450 O O . ARG A 1 321 ? -6.823 9.373 -16.890 1.00 96.88 321 ARG A O 1
ATOM 2457 N N . VAL A 1 322 ? -5.894 7.333 -17.086 1.00 97.75 322 VAL A N 1
ATOM 2458 C CA . VAL A 1 322 ? -4.520 7.744 -16.749 1.00 97.75 322 VAL A CA 1
ATOM 2459 C C . VAL A 1 322 ? -4.020 8.790 -17.738 1.00 97.75 322 VAL A C 1
ATOM 2461 O O . VAL A 1 322 ? -3.524 9.829 -17.317 1.00 97.75 322 VAL A O 1
ATOM 2464 N N . ALA A 1 323 ? -4.164 8.548 -19.043 1.00 95.44 323 ALA A N 1
ATOM 2465 C CA . ALA A 1 323 ? -3.685 9.480 -20.062 1.00 95.44 323 ALA A CA 1
ATOM 2466 C C . ALA A 1 323 ? -4.368 10.857 -19.979 1.00 95.44 323 ALA A C 1
ATOM 2468 O O . ALA A 1 323 ? -3.749 11.859 -20.334 1.00 95.44 323 ALA A O 1
ATOM 2469 N N . ALA A 1 324 ? -5.617 10.905 -19.506 1.00 95.88 324 ALA A N 1
ATOM 2470 C CA . ALA A 1 324 ? -6.380 12.136 -19.329 1.00 95.88 324 ALA A CA 1
ATOM 2471 C C . ALA A 1 324 ? -6.078 12.888 -18.020 1.00 95.88 324 ALA A C 1
ATOM 2473 O O . ALA A 1 324 ? -6.477 14.042 -17.903 1.00 95.88 324 ALA A O 1
ATOM 2474 N N . THR A 1 325 ? -5.435 12.249 -17.034 1.00 97.06 325 THR A N 1
ATOM 2475 C CA . THR A 1 325 ? -5.280 12.803 -15.671 1.00 97.06 325 THR A CA 1
ATOM 2476 C C . THR A 1 325 ? -3.889 12.633 -15.077 1.00 97.06 325 THR A C 1
ATOM 2478 O O . THR A 1 325 ? -3.717 12.711 -13.862 1.00 97.06 325 THR A O 1
ATOM 2481 N N . ILE A 1 326 ? -2.870 12.389 -15.902 1.00 96.31 326 ILE A N 1
ATOM 2482 C CA . ILE A 1 326 ? -1.521 12.070 -15.423 1.00 96.31 326 ILE A CA 1
ATOM 2483 C C . ILE A 1 326 ? -0.918 13.176 -14.545 1.00 96.31 326 ILE A C 1
ATOM 2485 O O . ILE A 1 326 ? -0.105 12.907 -13.661 1.00 96.31 326 ILE A O 1
ATOM 2489 N N . GLU A 1 327 ? -1.366 14.413 -14.733 1.00 95.69 327 GLU A N 1
ATOM 2490 C CA . GLU A 1 327 ? -0.955 15.590 -13.983 1.00 95.69 327 GLU A CA 1
ATOM 2491 C C . GLU A 1 327 ? -1.333 15.518 -12.493 1.00 95.69 327 GLU A C 1
ATOM 2493 O O . GLU A 1 327 ? -0.672 16.150 -11.662 1.00 95.69 327 GLU A O 1
ATOM 2498 N N . GLU A 1 328 ? -2.351 14.720 -12.151 1.00 96.06 328 GLU A N 1
ATOM 2499 C CA . GLU A 1 328 ? -2.812 14.454 -10.783 1.00 96.06 328 GLU A CA 1
ATOM 2500 C C . GLU A 1 328 ? -1.956 13.387 -10.071 1.00 96.06 328 GLU A C 1
ATOM 2502 O O . GLU A 1 328 ? -2.028 13.222 -8.849 1.00 96.06 328 GLU A O 1
ATOM 2507 N N . TYR A 1 329 ? -1.127 12.639 -10.809 1.00 96.50 329 TYR A N 1
ATOM 2508 C CA . TYR A 1 329 ? -0.369 11.518 -10.262 1.00 96.50 329 TYR A CA 1
ATOM 2509 C C . TYR A 1 329 ? 0.915 11.997 -9.581 1.00 96.50 329 TYR A C 1
ATOM 2511 O O . TYR A 1 329 ? 1.694 12.806 -10.090 1.00 96.50 329 TYR A O 1
ATOM 2519 N N . SER A 1 330 ? 1.197 11.411 -8.417 1.00 95.75 330 SER A N 1
ATOM 2520 C CA . SER A 1 330 ? 2.541 11.457 -7.845 1.00 95.75 330 SER A CA 1
ATOM 2521 C C . SER A 1 330 ? 3.507 10.610 -8.679 1.00 95.75 330 SER A C 1
ATOM 2523 O O . SER A 1 330 ? 3.090 9.645 -9.321 1.00 95.75 330 SER A O 1
ATOM 2525 N N . VAL A 1 331 ? 4.814 10.893 -8.603 1.00 95.62 331 VAL A N 1
ATOM 2526 C CA . VAL A 1 331 ? 5.847 10.088 -9.292 1.00 95.62 331 VAL A CA 1
ATOM 2527 C C . VAL A 1 331 ? 5.764 8.612 -8.895 1.00 95.62 331 VAL A C 1
ATOM 2529 O O . VAL A 1 331 ? 5.897 7.733 -9.739 1.00 95.62 331 VAL A O 1
ATOM 2532 N N . GLN A 1 332 ? 5.461 8.330 -7.624 1.00 95.81 332 GLN A N 1
ATOM 2533 C CA . GLN A 1 332 ? 5.204 6.970 -7.154 1.00 95.81 332 GLN A CA 1
ATOM 2534 C C . GLN A 1 332 ? 4.044 6.317 -7.919 1.00 95.81 332 GLN A C 1
ATOM 2536 O O . GLN A 1 332 ? 4.218 5.229 -8.464 1.00 95.81 332 GLN A O 1
ATOM 2541 N N . SER A 1 333 ? 2.883 6.975 -7.976 1.00 97.12 333 SER A N 1
ATOM 2542 C CA . SER A 1 333 ? 1.683 6.414 -8.612 1.00 97.12 333 SER A CA 1
ATOM 2543 C C . SER A 1 333 ? 1.899 6.234 -10.118 1.00 97.12 333 SER A C 1
ATOM 2545 O O . SER A 1 333 ? 1.618 5.166 -10.651 1.00 97.12 333 SER A O 1
ATOM 2547 N N . ALA A 1 334 ? 2.495 7.227 -10.785 1.00 96.81 334 ALA A N 1
ATOM 2548 C CA . ALA A 1 334 ? 2.876 7.148 -12.194 1.00 96.81 334 ALA A CA 1
ATOM 2549 C C . ALA A 1 334 ? 3.859 5.991 -12.464 1.00 96.81 334 ALA A C 1
ATOM 2551 O O . ALA A 1 334 ? 3.659 5.218 -13.399 1.00 96.81 334 ALA A O 1
ATOM 2552 N N . SER A 1 335 ? 4.871 5.807 -11.604 1.00 96.44 335 SER A N 1
ATOM 2553 C CA . SER A 1 335 ? 5.830 4.697 -11.729 1.00 96.44 335 SER A CA 1
ATOM 2554 C C . SER A 1 335 ? 5.161 3.330 -11.619 1.00 96.44 335 SER A C 1
ATOM 2556 O O . SER A 1 335 ? 5.486 2.428 -12.387 1.00 96.44 335 SER A O 1
ATOM 2558 N N . MET A 1 336 ? 4.194 3.181 -10.707 1.00 97.62 336 MET A N 1
ATOM 2559 C CA . MET A 1 336 ? 3.426 1.948 -10.552 1.00 97.62 336 MET A CA 1
ATOM 2560 C C . MET A 1 336 ? 2.569 1.677 -11.787 1.00 97.62 336 MET A C 1
ATOM 2562 O O . MET A 1 336 ? 2.524 0.537 -12.241 1.00 97.62 336 MET A O 1
ATOM 2566 N N . VAL A 1 337 ? 1.944 2.708 -12.364 1.00 97.12 337 VAL A N 1
ATOM 2567 C CA . VAL A 1 337 ? 1.152 2.576 -13.591 1.00 97.12 337 VAL A CA 1
ATOM 2568 C C . VAL A 1 337 ? 2.021 2.117 -14.759 1.00 97.12 337 VAL A C 1
ATOM 2570 O O . VAL A 1 337 ? 1.766 1.035 -15.279 1.00 97.12 337 VAL A O 1
ATOM 2573 N N . ILE A 1 338 ? 3.068 2.861 -15.151 1.00 94.69 338 ILE A N 1
ATOM 2574 C CA . ILE A 1 338 ? 3.876 2.465 -16.323 1.00 94.69 338 ILE A CA 1
ATOM 2575 C C . ILE A 1 338 ? 4.494 1.078 -16.105 1.00 94.69 338 ILE A C 1
ATOM 2577 O O . ILE A 1 338 ? 4.448 0.237 -17.004 1.00 94.69 338 ILE A O 1
ATOM 2581 N N . TRP A 1 339 ? 5.015 0.801 -14.903 1.00 96.56 339 TRP A N 1
ATOM 2582 C CA . TRP A 1 339 ? 5.553 -0.519 -14.578 1.00 96.56 339 TRP A CA 1
ATOM 2583 C C . TRP A 1 339 ? 4.515 -1.625 -14.776 1.00 96.56 339 TRP A C 1
ATOM 2585 O O . TRP A 1 339 ? 4.839 -2.664 -15.346 1.00 96.56 339 TRP A O 1
ATOM 2595 N N . SER A 1 340 ? 3.263 -1.390 -14.375 1.00 97.75 340 SER A N 1
ATOM 2596 C CA . SER A 1 340 ? 2.182 -2.370 -14.523 1.00 97.75 340 SER A CA 1
ATOM 2597 C C . SER A 1 340 ? 1.913 -2.695 -15.990 1.00 97.75 340 SER A C 1
ATOM 2599 O O . SER A 1 340 ? 1.881 -3.869 -16.349 1.00 97.75 340 SER A O 1
ATOM 2601 N N . TYR A 1 341 ? 1.824 -1.678 -16.854 1.00 96.25 341 TYR A N 1
ATOM 2602 C CA . TYR A 1 341 ? 1.650 -1.862 -18.302 1.00 96.25 341 TYR A CA 1
ATOM 2603 C C . TYR A 1 341 ? 2.836 -2.611 -18.921 1.00 96.25 341 TYR A C 1
ATOM 2605 O O . TYR A 1 341 ? 2.648 -3.544 -19.700 1.00 96.25 341 TYR A O 1
ATOM 2613 N N . ALA A 1 342 ? 4.064 -2.258 -18.532 1.00 94.56 342 ALA A N 1
ATOM 2614 C CA . ALA A 1 342 ? 5.283 -2.907 -19.014 1.00 94.56 342 ALA A CA 1
ATOM 2615 C C . ALA A 1 342 ? 5.389 -4.371 -18.573 1.00 94.56 342 ALA A C 1
ATOM 2617 O O . ALA A 1 342 ? 5.889 -5.217 -19.323 1.00 94.56 342 ALA A O 1
ATOM 2618 N N . LYS A 1 343 ? 4.928 -4.671 -17.354 1.00 95.31 343 LYS A N 1
ATOM 2619 C CA . LYS A 1 343 ? 4.983 -6.004 -16.757 1.00 95.31 343 LYS A CA 1
ATOM 2620 C C . LYS A 1 343 ? 4.019 -6.971 -17.436 1.00 95.31 343 LYS A C 1
ATOM 2622 O O . LYS A 1 343 ? 4.447 -8.078 -17.751 1.00 95.31 343 LYS A O 1
ATOM 2627 N N . VAL A 1 344 ? 2.778 -6.553 -17.697 1.00 95.06 344 VAL A N 1
ATOM 2628 C CA . VAL A 1 344 ? 1.787 -7.381 -18.416 1.00 95.06 344 VAL A CA 1
ATOM 2629 C C . VAL A 1 344 ? 1.924 -7.291 -19.938 1.00 95.06 344 VAL A C 1
ATOM 2631 O O . VAL A 1 344 ? 1.276 -8.031 -20.664 1.00 95.06 344 VAL A O 1
ATOM 2634 N N . GLY A 1 345 ? 2.768 -6.387 -20.446 1.00 93.00 345 GLY A N 1
ATOM 2635 C CA . GLY A 1 345 ? 2.967 -6.194 -21.882 1.00 93.00 345 GLY A CA 1
ATOM 2636 C C . GLY A 1 345 ? 1.785 -5.524 -22.592 1.00 93.00 345 GLY A C 1
ATOM 2637 O O . GLY A 1 345 ? 1.730 -5.548 -23.822 1.00 93.00 345 GLY A O 1
ATOM 2638 N N . HIS A 1 346 ? 0.861 -4.907 -21.849 1.00 92.94 346 HIS A N 1
ATOM 2639 C CA . HIS A 1 346 ? -0.283 -4.207 -22.424 1.00 92.94 346 HIS A CA 1
ATOM 2640 C C . HIS A 1 346 ? 0.166 -2.870 -23.014 1.00 92.94 346 HIS A C 1
ATOM 2642 O O . HIS A 1 346 ? 0.730 -2.011 -22.331 1.00 92.94 346 HIS A O 1
ATOM 2648 N N . ARG A 1 347 ? -0.076 -2.688 -24.312 1.00 88.69 347 ARG A N 1
ATOM 2649 C CA . ARG A 1 347 ? 0.354 -1.496 -25.043 1.00 88.69 347 ARG A CA 1
ATOM 2650 C C . ARG A 1 347 ? -0.748 -0.451 -25.049 1.00 88.69 347 ARG A C 1
ATOM 2652 O O . ARG A 1 347 ? -1.763 -0.630 -25.706 1.00 88.69 347 ARG A O 1
ATOM 2659 N N . HIS A 1 348 ? -0.485 0.679 -24.403 1.00 91.00 348 HIS A N 1
ATOM 2660 C CA . HIS A 1 348 ? -1.336 1.861 -24.482 1.00 91.00 348 HIS A CA 1
ATOM 2661 C C . HIS A 1 348 ? -0.456 3.100 -24.717 1.00 91.00 348 HIS A C 1
ATOM 2663 O O . HIS A 1 348 ? -0.010 3.720 -23.749 1.00 91.00 348 HIS A O 1
ATOM 2669 N N . PRO A 1 349 ? -0.163 3.467 -25.984 1.00 88.62 349 PRO A N 1
ATOM 2670 C CA . PRO A 1 349 ? 0.836 4.489 -26.317 1.00 88.62 349 PRO A CA 1
ATOM 2671 C C . PRO A 1 349 ? 0.658 5.802 -25.548 1.00 88.62 349 PRO A C 1
ATOM 2673 O O . PRO A 1 349 ? 1.615 6.310 -24.977 1.00 88.62 349 PRO A O 1
ATOM 2676 N N . GLN A 1 350 ? -0.587 6.274 -25.408 1.00 91.06 350 GLN A N 1
ATOM 2677 C CA . GLN A 1 350 ? -0.895 7.512 -24.686 1.00 91.06 350 GLN A CA 1
ATOM 2678 C C . GLN A 1 350 ? -0.521 7.467 -23.198 1.00 91.06 350 GLN A C 1
ATOM 2680 O O . GLN A 1 350 ? -0.150 8.499 -22.656 1.00 91.06 350 GLN A O 1
ATOM 2685 N N . VAL A 1 351 ? -0.583 6.307 -22.531 1.00 92.38 351 VAL A N 1
ATOM 2686 C CA . VAL A 1 351 ? -0.209 6.208 -21.105 1.00 92.38 351 VAL A CA 1
ATOM 2687 C C . VAL A 1 351 ? 1.277 6.478 -20.958 1.00 92.38 351 VAL A C 1
ATOM 2689 O O . VAL A 1 351 ? 1.686 7.257 -20.100 1.00 92.38 351 VAL A O 1
ATOM 2692 N N . VAL A 1 352 ? 2.084 5.859 -21.815 1.00 89.44 352 VAL A N 1
ATOM 2693 C CA . VAL A 1 352 ? 3.537 5.965 -21.720 1.00 89.44 352 VAL A CA 1
ATOM 2694 C C . VAL A 1 352 ? 3.995 7.340 -22.202 1.00 89.44 352 VAL A C 1
ATOM 2696 O O . VAL A 1 352 ? 4.632 8.065 -21.444 1.00 89.44 352 VAL A O 1
ATOM 2699 N N . ASP A 1 353 ? 3.546 7.764 -23.385 1.00 89.38 353 ASP A N 1
ATOM 2700 C CA . ASP A 1 353 ? 3.867 9.066 -23.973 1.00 89.38 353 ASP A CA 1
ATOM 2701 C C . ASP A 1 353 ? 3.533 10.240 -23.046 1.00 89.38 353 ASP A C 1
ATOM 2703 O O . ASP A 1 353 ? 4.371 11.112 -22.807 1.00 89.38 353 ASP A O 1
ATOM 2707 N N . ARG A 1 354 ? 2.302 10.280 -22.515 1.00 92.31 354 ARG A N 1
ATOM 2708 C CA . ARG A 1 354 ? 1.858 11.370 -21.636 1.00 92.31 354 ARG A CA 1
ATOM 2709 C C . ARG A 1 354 ? 2.640 11.372 -20.334 1.00 92.31 354 ARG A C 1
ATOM 2711 O O . ARG A 1 354 ? 3.061 12.439 -19.899 1.00 92.31 354 ARG A O 1
ATOM 2718 N N . THR A 1 355 ? 2.877 10.201 -19.742 1.00 93.38 355 THR A N 1
ATOM 2719 C CA . THR A 1 355 ? 3.602 10.125 -18.471 1.00 93.38 355 THR A CA 1
ATOM 2720 C C . THR A 1 355 ? 5.052 10.560 -18.615 1.00 93.38 355 THR A C 1
ATOM 2722 O O . THR A 1 355 ? 5.525 11.351 -17.801 1.00 93.38 355 THR A O 1
ATOM 2725 N N . LEU A 1 356 ? 5.756 10.094 -19.649 1.00 91.75 356 LEU A N 1
ATOM 2726 C CA . LEU A 1 356 ? 7.161 10.448 -19.846 1.00 91.75 356 LEU A CA 1
ATOM 2727 C C . LEU A 1 356 ? 7.332 11.934 -20.166 1.00 91.75 356 LEU A C 1
ATOM 2729 O O . LEU A 1 356 ? 8.167 12.582 -19.541 1.00 91.75 356 LEU A O 1
ATOM 2733 N N . ARG A 1 357 ? 6.501 12.504 -21.052 1.00 90.75 357 ARG A N 1
ATOM 2734 C CA . ARG A 1 357 ? 6.539 13.948 -21.349 1.00 90.75 357 ARG A CA 1
ATOM 2735 C C . ARG A 1 357 ? 6.199 14.795 -20.126 1.00 90.75 357 ARG A C 1
ATOM 2737 O O . ARG A 1 357 ? 6.903 15.755 -19.836 1.00 90.75 357 ARG A O 1
ATOM 2744 N N . TYR A 1 358 ? 5.155 14.426 -19.383 1.00 92.56 358 TYR A N 1
ATOM 2745 C CA . TYR A 1 358 ? 4.775 15.139 -18.165 1.00 92.56 358 TYR A CA 1
ATOM 2746 C C . TYR A 1 358 ? 5.913 15.153 -17.137 1.00 92.56 358 TYR A C 1
ATOM 2748 O O . TYR A 1 358 ? 6.255 16.210 -16.612 1.00 92.56 358 TYR A O 1
ATOM 2756 N N . LEU A 1 359 ? 6.525 13.994 -16.867 1.00 92.88 359 LEU A N 1
ATOM 2757 C CA . LEU A 1 359 ? 7.610 13.889 -15.892 1.00 92.88 359 LEU A CA 1
ATOM 2758 C C . LEU A 1 359 ? 8.904 14.560 -16.369 1.00 92.88 359 LEU A C 1
ATOM 2760 O O . LEU A 1 359 ? 9.610 15.129 -15.538 1.00 92.88 359 LEU A O 1
ATOM 2764 N N . ALA A 1 360 ? 9.189 14.561 -17.675 1.00 91.12 360 ALA A N 1
ATOM 2765 C CA . ALA A 1 360 ? 1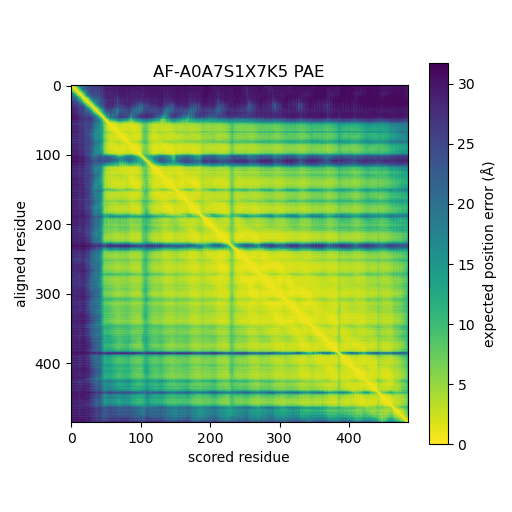0.308 15.311 -18.250 1.00 91.12 360 ALA A CA 1
ATOM 2766 C C . ALA A 1 360 ? 10.198 16.818 -17.964 1.00 91.12 360 ALA A C 1
ATOM 2768 O O . ALA A 1 360 ? 11.188 17.467 -17.639 1.00 91.12 360 ALA A O 1
ATOM 2769 N N . CYS A 1 361 ? 8.981 17.369 -17.993 1.00 91.62 361 CYS A N 1
ATOM 2770 C CA . CYS A 1 361 ? 8.711 18.764 -17.638 1.00 91.62 361 CYS A CA 1
ATOM 2771 C C . CYS A 1 361 ? 8.659 19.023 -16.118 1.00 91.62 361 CYS A C 1
ATOM 2773 O O . CYS A 1 361 ? 8.268 20.113 -15.697 1.00 91.62 361 CYS A O 1
ATOM 2775 N N . GLN A 1 362 ? 8.984 18.036 -15.277 1.00 92.69 362 GLN A N 1
ATOM 2776 C CA . GLN A 1 362 ? 8.897 18.122 -13.815 1.00 92.69 362 GLN A CA 1
ATOM 2777 C C . GLN A 1 362 ? 10.178 17.593 -13.131 1.00 92.69 362 GLN A C 1
ATOM 2779 O O . GLN A 1 362 ? 10.084 16.719 -12.260 1.00 92.69 362 GLN A O 1
ATOM 2784 N N . PRO A 1 363 ? 11.375 18.121 -13.462 1.00 88.38 363 PRO A N 1
ATOM 2785 C CA . PRO A 1 363 ? 12.641 17.646 -12.893 1.00 88.38 363 PRO A CA 1
ATOM 2786 C C . PRO A 1 363 ? 12.655 17.724 -11.359 1.00 88.38 363 PRO A C 1
ATOM 2788 O O . PRO A 1 363 ? 13.069 16.781 -10.695 1.00 88.38 363 PRO A O 1
ATOM 2791 N N . GLU A 1 364 ? 12.050 18.764 -10.781 1.00 91.25 364 GLU A N 1
ATOM 2792 C CA . GLU A 1 364 ? 11.877 18.932 -9.330 1.00 91.25 364 GLU A CA 1
ATOM 2793 C C . GLU A 1 364 ? 11.140 17.750 -8.667 1.00 91.25 364 GLU A C 1
ATOM 2795 O O . GLU A 1 364 ? 11.426 17.360 -7.531 1.00 91.25 364 GLU A O 1
ATOM 2800 N N . LYS A 1 365 ? 10.146 17.172 -9.362 1.00 92.81 365 LYS A N 1
ATOM 2801 C CA . LYS A 1 365 ? 9.395 16.010 -8.864 1.00 92.81 365 LYS A CA 1
ATOM 2802 C C . LYS A 1 365 ? 10.235 14.741 -8.948 1.00 92.81 365 LYS A C 1
ATOM 2804 O O . LYS A 1 365 ? 10.155 13.920 -8.034 1.00 92.81 365 LYS A O 1
ATOM 2809 N N . LEU A 1 366 ? 11.024 14.588 -10.012 1.00 92.56 366 LEU A N 1
ATOM 2810 C CA . LEU A 1 366 ? 11.964 13.476 -10.169 1.00 92.56 366 LEU A CA 1
ATOM 2811 C C . LEU A 1 366 ? 13.064 13.534 -9.098 1.00 92.56 366 LEU A C 1
ATOM 2813 O O . LEU A 1 366 ? 13.326 12.514 -8.460 1.00 92.56 366 LEU A O 1
ATOM 2817 N N . GLY A 1 367 ? 13.576 14.726 -8.778 1.00 91.75 367 GLY A N 1
ATOM 2818 C CA . GLY A 1 367 ? 14.569 14.922 -7.718 1.00 91.75 367 GLY A CA 1
ATOM 2819 C C . GLY A 1 367 ? 14.088 14.591 -6.310 1.00 91.75 367 GLY A C 1
ATOM 2820 O O . GLY A 1 367 ? 14.860 14.178 -5.451 1.00 91.75 367 GLY A O 1
ATOM 2821 N N . ARG A 1 368 ? 12.777 14.652 -6.063 1.00 92.38 368 ARG A N 1
ATOM 2822 C CA . ARG A 1 368 ? 12.179 14.217 -4.787 1.00 92.38 368 ARG A CA 1
ATOM 2823 C C . ARG A 1 368 ? 11.723 12.759 -4.793 1.00 92.38 368 ARG A C 1
ATOM 2825 O O . ARG A 1 368 ? 11.268 12.256 -3.763 1.00 92.38 368 ARG A O 1
ATOM 2832 N N . ALA A 1 369 ? 11.785 12.081 -5.936 1.00 94.12 369 ALA A N 1
ATOM 2833 C CA . ALA A 1 369 ? 11.349 10.701 -6.050 1.00 94.12 369 ALA A CA 1
ATOM 2834 C C . ALA A 1 369 ? 12.347 9.749 -5.379 1.00 94.12 369 ALA A C 1
ATOM 2836 O O . ALA A 1 369 ? 13.554 9.988 -5.341 1.00 94.12 369 ALA A O 1
ATOM 2837 N N . ARG A 1 370 ? 11.837 8.628 -4.863 1.00 94.56 370 ARG A N 1
ATOM 2838 C CA . ARG A 1 370 ? 12.686 7.525 -4.399 1.00 94.56 370 ARG A CA 1
ATOM 2839 C C . ARG A 1 370 ? 13.333 6.831 -5.594 1.00 94.56 370 ARG A C 1
ATOM 2841 O O . ARG A 1 370 ? 12.678 6.669 -6.626 1.00 94.56 370 ARG A O 1
ATOM 2848 N N . ALA A 1 371 ? 14.550 6.330 -5.396 1.00 93.50 371 ALA A N 1
ATOM 2849 C CA . ALA A 1 371 ? 15.306 5.544 -6.369 1.00 93.50 371 ALA A CA 1
ATOM 2850 C C . ALA A 1 371 ? 14.467 4.447 -7.053 1.00 93.50 371 ALA A C 1
ATOM 2852 O O . ALA A 1 371 ? 14.434 4.359 -8.279 1.00 93.50 371 ALA A O 1
ATOM 2853 N N . GLN A 1 372 ? 13.681 3.698 -6.272 1.00 93.94 372 GLN A N 1
ATOM 2854 C CA . GLN A 1 372 ? 12.751 2.685 -6.778 1.00 93.94 372 GLN A CA 1
ATOM 2855 C C . GLN A 1 372 ? 11.817 3.199 -7.887 1.00 93.94 372 GLN A C 1
ATOM 2857 O O . GLN A 1 372 ? 11.585 2.509 -8.878 1.00 93.94 372 GLN A O 1
ATOM 2862 N N . HIS A 1 373 ? 11.252 4.399 -7.727 1.00 94.94 373 HIS A N 1
ATOM 2863 C CA . HIS A 1 373 ? 10.300 4.956 -8.691 1.00 94.94 373 HIS A CA 1
ATOM 2864 C C . HIS A 1 373 ? 11.001 5.364 -9.984 1.00 94.94 373 HIS A C 1
ATOM 2866 O O . HIS A 1 373 ? 10.469 5.108 -11.061 1.00 94.94 373 HIS A O 1
ATOM 2872 N N . LEU A 1 374 ? 12.205 5.933 -9.879 1.00 95.00 374 LEU A N 1
ATOM 2873 C CA . LEU A 1 374 ? 13.039 6.281 -11.029 1.00 95.00 374 LEU A CA 1
ATOM 2874 C C . LEU A 1 374 ? 13.434 5.029 -11.821 1.00 95.00 374 LEU A C 1
ATOM 2876 O O . LEU A 1 374 ? 13.242 4.983 -13.034 1.00 95.00 374 LEU A O 1
ATOM 2880 N N . ALA A 1 375 ? 13.892 3.986 -11.125 1.00 94.12 375 ALA A N 1
ATOM 2881 C CA . ALA A 1 375 ? 14.277 2.721 -11.742 1.00 94.12 375 ALA A CA 1
ATOM 2882 C C . ALA A 1 375 ? 13.087 2.037 -12.444 1.00 94.12 375 ALA A C 1
ATOM 2884 O O . ALA A 1 375 ? 13.212 1.588 -13.584 1.00 94.12 375 ALA A O 1
ATOM 2885 N N . ASN A 1 376 ? 11.912 2.019 -11.802 1.00 94.25 376 ASN A N 1
ATOM 2886 C CA . ASN A 1 376 ? 10.689 1.467 -12.391 1.00 94.25 376 ASN A CA 1
ATOM 2887 C C . ASN A 1 376 ? 10.242 2.239 -13.635 1.00 94.25 376 ASN A C 1
ATOM 2889 O O . ASN A 1 376 ? 9.887 1.612 -14.631 1.00 94.25 376 ASN A O 1
ATOM 2893 N N . LEU A 1 377 ? 10.257 3.577 -13.590 1.00 93.69 377 LEU A N 1
ATOM 2894 C CA . LEU A 1 377 ? 9.901 4.409 -14.740 1.00 93.69 377 LEU A CA 1
ATOM 2895 C C . LEU A 1 377 ? 10.847 4.155 -15.914 1.00 93.69 377 LEU A C 1
ATOM 2897 O O . LEU A 1 377 ? 10.378 3.933 -17.025 1.00 93.69 377 LEU A O 1
ATOM 2901 N N . LEU A 1 378 ? 12.157 4.141 -15.662 1.00 92.25 378 LEU A N 1
ATOM 2902 C CA . LEU A 1 378 ? 13.172 3.960 -16.695 1.00 92.25 378 LEU A CA 1
ATOM 2903 C C . LEU A 1 378 ? 13.083 2.573 -17.347 1.00 92.25 378 LEU A C 1
ATOM 2905 O O . LEU A 1 378 ? 13.025 2.464 -18.571 1.00 92.25 378 LEU A O 1
ATOM 2909 N N . TRP A 1 379 ? 13.000 1.511 -16.541 1.00 93.12 379 TRP A N 1
ATOM 2910 C CA . TRP A 1 379 ? 12.842 0.149 -17.054 1.00 93.12 379 TRP A CA 1
ATOM 2911 C C . TRP A 1 379 ? 11.558 -0.012 -17.868 1.00 93.12 379 TRP A C 1
ATOM 2913 O O . TRP A 1 379 ? 11.569 -0.590 -18.957 1.00 93.12 379 TRP A O 1
ATOM 2923 N N . ALA A 1 380 ? 10.447 0.517 -17.355 1.00 92.56 380 ALA A N 1
ATOM 2924 C CA . ALA A 1 380 ? 9.153 0.386 -18.002 1.00 92.56 380 ALA A CA 1
ATOM 2925 C C . ALA A 1 380 ? 9.071 1.209 -19.297 1.00 92.56 380 ALA A C 1
ATOM 2927 O O . ALA A 1 380 ? 8.517 0.723 -20.284 1.00 92.56 380 ALA A O 1
ATOM 2928 N N . ALA A 1 381 ? 9.680 2.401 -19.323 1.00 89.75 381 ALA A N 1
ATOM 2929 C CA . ALA A 1 381 ? 9.793 3.241 -20.511 1.00 89.75 381 ALA A CA 1
ATOM 2930 C C . ALA A 1 381 ? 10.487 2.491 -21.651 1.00 89.75 381 ALA A C 1
ATOM 2932 O O . ALA A 1 381 ? 9.914 2.355 -22.727 1.00 89.75 381 ALA A O 1
ATOM 2933 N N . VAL A 1 382 ? 11.667 1.926 -21.391 1.00 89.56 382 VAL A N 1
ATOM 2934 C CA . VAL A 1 382 ? 12.451 1.192 -22.398 1.00 89.56 382 VAL A CA 1
ATOM 2935 C C . VAL A 1 382 ? 11.750 -0.093 -22.842 1.00 89.56 382 VAL A C 1
ATOM 2937 O O . VAL A 1 382 ? 11.781 -0.459 -24.015 1.00 89.56 382 VAL A O 1
ATOM 2940 N N . ARG A 1 383 ? 11.069 -0.789 -21.925 1.00 89.38 383 ARG A N 1
ATOM 2941 C CA . ARG A 1 383 ? 10.352 -2.027 -22.258 1.00 89.38 383 ARG A CA 1
ATOM 2942 C C . ARG A 1 383 ? 9.113 -1.790 -23.128 1.00 89.38 383 ARG A C 1
ATOM 2944 O O . ARG A 1 383 ? 8.789 -2.643 -23.956 1.00 89.38 383 ARG A O 1
ATOM 2951 N N . LEU A 1 384 ? 8.415 -0.669 -22.938 1.00 85.19 384 LEU A N 1
ATOM 2952 C CA . LEU A 1 384 ? 7.207 -0.319 -23.695 1.00 85.19 384 LEU A CA 1
ATOM 2953 C C . LEU A 1 384 ? 7.509 0.467 -24.983 1.00 85.19 384 LEU A C 1
ATOM 2955 O O . LEU A 1 384 ? 6.831 0.252 -25.991 1.00 85.19 384 LEU A O 1
ATOM 2959 N N . HIS A 1 385 ? 8.526 1.334 -24.987 1.00 72.06 385 HIS A N 1
ATOM 2960 C CA . HIS A 1 385 ? 8.928 2.122 -26.154 1.00 72.06 385 HIS A CA 1
ATOM 2961 C C . HIS A 1 385 ? 9.996 1.409 -26.979 1.00 72.06 385 HIS A C 1
ATOM 2963 O O . HIS A 1 385 ? 11.182 1.465 -26.683 1.00 72.06 385 HIS A O 1
ATOM 2969 N N . ARG A 1 386 ? 9.581 0.811 -28.100 1.00 59.56 386 ARG A N 1
ATOM 2970 C CA . ARG A 1 386 ? 10.513 0.274 -29.109 1.00 59.56 386 ARG A CA 1
ATOM 2971 C C . ARG A 1 386 ? 11.062 1.321 -30.091 1.00 59.56 386 ARG A C 1
ATOM 2973 O O . ARG A 1 386 ? 11.822 0.936 -30.971 1.00 59.56 386 ARG A O 1
ATOM 2980 N N . ARG A 1 387 ? 10.628 2.588 -30.019 1.00 56.78 387 ARG A N 1
ATOM 2981 C CA . ARG A 1 387 ? 10.939 3.601 -31.049 1.00 56.78 387 ARG A CA 1
ATOM 2982 C C . ARG A 1 387 ? 11.671 4.861 -30.591 1.00 56.78 387 ARG A C 1
ATOM 2984 O O . ARG A 1 387 ? 12.203 5.488 -31.482 1.00 56.78 387 ARG A O 1
ATOM 2991 N N . GLU A 1 388 ? 11.706 5.178 -29.293 1.00 71.62 388 GLU A N 1
ATOM 2992 C CA . GLU A 1 388 ? 12.625 6.110 -28.591 1.00 71.62 388 GLU A CA 1
ATOM 2993 C C . GLU A 1 388 ? 11.945 6.578 -27.292 1.00 71.62 388 GLU A C 1
ATOM 2995 O O . GLU A 1 388 ? 10.730 6.786 -27.251 1.00 71.62 388 GLU A O 1
ATOM 3000 N N . VAL A 1 389 ? 12.711 6.678 -26.206 1.00 85.81 389 VAL A N 1
ATOM 3001 C CA . VAL A 1 389 ? 12.276 7.289 -24.940 1.00 85.81 389 VAL A CA 1
ATOM 3002 C C . VAL A 1 389 ? 12.676 8.770 -25.009 1.00 85.81 389 VAL A C 1
ATOM 3004 O O . VAL A 1 389 ? 13.791 9.023 -25.452 1.00 85.81 389 VAL A O 1
ATOM 3007 N N . PRO A 1 390 ? 11.836 9.741 -24.589 1.00 88.00 390 PRO A N 1
ATOM 3008 C CA . PRO A 1 390 ? 12.178 11.162 -24.699 1.00 88.00 390 PRO A CA 1
ATOM 3009 C C . PRO A 1 390 ? 13.522 11.500 -24.042 1.00 88.00 390 PRO A C 1
ATOM 3011 O O . PRO A 1 390 ? 13.737 11.167 -22.869 1.00 88.00 390 PRO A O 1
ATOM 3014 N N . ASP A 1 391 ? 14.401 12.182 -24.777 1.00 88.50 391 ASP A N 1
ATOM 3015 C CA . ASP A 1 391 ? 15.750 12.529 -24.320 1.00 88.50 391 ASP A CA 1
ATOM 3016 C C . ASP A 1 391 ? 15.716 13.361 -23.039 1.00 88.50 391 ASP A C 1
ATOM 3018 O O . ASP A 1 391 ? 16.499 13.123 -22.121 1.00 88.50 391 ASP A O 1
ATOM 3022 N N . GLU A 1 392 ? 14.763 14.286 -22.911 1.00 89.56 392 GLU A N 1
ATOM 3023 C CA . GLU A 1 392 ? 14.616 15.124 -21.722 1.00 89.56 392 GLU A CA 1
ATOM 3024 C C . GLU A 1 392 ? 14.313 14.284 -20.474 1.00 89.56 392 GLU A C 1
ATOM 3026 O O . GLU A 1 392 ? 14.859 14.540 -19.398 1.00 89.56 392 GLU A O 1
ATOM 3031 N N . PHE A 1 393 ? 13.490 13.239 -20.617 1.00 91.62 393 PHE A N 1
ATOM 3032 C CA . PHE A 1 393 ? 13.207 12.301 -19.531 1.00 91.62 393 PHE A CA 1
ATOM 3033 C C . PHE A 1 393 ? 14.457 11.491 -19.164 1.00 91.62 393 PHE A C 1
ATOM 3035 O O . PHE A 1 393 ? 14.794 11.373 -17.983 1.00 91.62 393 PHE A O 1
ATOM 3042 N N . LEU A 1 394 ? 15.163 10.952 -20.166 1.00 91.00 394 LEU A N 1
ATOM 3043 C CA . LEU A 1 394 ? 16.391 10.180 -19.957 1.00 91.00 394 LEU A CA 1
ATOM 3044 C C . LEU A 1 394 ? 17.472 11.020 -19.276 1.00 91.00 394 LEU A C 1
ATOM 3046 O O . LEU A 1 394 ? 18.103 10.548 -18.331 1.00 91.00 394 LEU A O 1
ATOM 3050 N N . ILE A 1 395 ? 17.656 12.269 -19.707 1.00 90.31 395 ILE A N 1
ATOM 3051 C CA . ILE A 1 395 ? 18.604 13.216 -19.118 1.00 90.31 395 ILE A CA 1
ATOM 3052 C C . ILE A 1 395 ? 18.230 13.510 -17.666 1.00 90.31 395 ILE A C 1
ATOM 3054 O O . ILE A 1 395 ? 19.100 13.413 -16.800 1.00 90.31 395 ILE A O 1
ATOM 3058 N N . ALA A 1 396 ? 16.960 13.811 -17.380 1.00 91.44 396 ALA A N 1
ATOM 3059 C CA . ALA A 1 396 ? 16.510 14.106 -16.023 1.00 91.44 396 ALA A CA 1
ATOM 3060 C C . ALA A 1 396 ? 16.758 12.923 -15.070 1.00 91.44 396 ALA A C 1
ATOM 3062 O O . ALA A 1 396 ? 17.363 13.091 -14.014 1.00 91.44 396 ALA A O 1
ATOM 3063 N N . VAL A 1 397 ? 16.375 11.701 -15.461 1.00 93.25 397 VAL A N 1
ATOM 3064 C CA . VAL A 1 397 ? 16.602 10.502 -14.633 1.00 93.25 397 VAL A CA 1
ATOM 3065 C C . VAL A 1 397 ? 18.091 10.156 -14.523 1.00 93.25 397 VAL A C 1
ATOM 3067 O O . VAL A 1 397 ? 18.537 9.707 -13.468 1.00 93.25 397 VAL A O 1
ATOM 3070 N N . LYS A 1 398 ? 18.884 10.383 -15.578 1.00 94.12 398 LYS A N 1
ATOM 3071 C CA . LYS A 1 398 ? 20.342 10.186 -15.568 1.00 94.12 398 LYS A CA 1
ATOM 3072 C C . LYS A 1 398 ? 21.035 11.098 -14.559 1.00 94.12 398 LYS A C 1
ATOM 3074 O O . LYS A 1 398 ? 21.933 10.625 -13.861 1.00 94.12 398 LYS A O 1
ATOM 3079 N N . VAL A 1 399 ? 20.658 12.378 -14.496 1.00 93.12 399 VAL A N 1
ATOM 3080 C CA . VAL A 1 399 ? 21.214 13.334 -13.521 1.00 93.12 399 VAL A CA 1
ATOM 3081 C C . VAL A 1 399 ? 20.961 12.820 -12.107 1.00 93.12 399 VAL A C 1
ATOM 3083 O O . VAL A 1 399 ? 21.917 12.569 -11.374 1.00 93.12 399 VAL A O 1
ATOM 3086 N N . GLU A 1 400 ? 19.703 12.513 -11.789 1.00 94.12 400 GLU A N 1
ATOM 3087 C CA . GLU A 1 400 ? 19.314 11.978 -10.480 1.00 94.12 400 GLU A CA 1
ATOM 3088 C C . GLU A 1 400 ? 20.043 10.678 -10.130 1.00 94.12 400 GLU A C 1
ATOM 3090 O O . GLU A 1 400 ? 20.552 10.514 -9.022 1.00 94.12 400 GLU A O 1
ATOM 3095 N N . PHE A 1 401 ? 20.145 9.748 -11.083 1.00 94.44 401 PHE A N 1
ATOM 3096 C CA . PHE A 1 401 ? 20.869 8.497 -10.882 1.00 94.44 401 PHE A CA 1
ATOM 3097 C C . PHE A 1 401 ? 22.357 8.737 -10.599 1.00 94.44 401 PHE A C 1
ATOM 3099 O O . PHE A 1 401 ? 22.918 8.120 -9.698 1.00 94.44 401 PHE A O 1
ATOM 3106 N N . THR A 1 402 ? 23.003 9.627 -11.355 1.00 93.56 402 THR A N 1
ATOM 3107 C CA . THR A 1 402 ? 24.446 9.884 -11.226 1.00 93.56 402 THR A CA 1
ATOM 3108 C C . THR A 1 402 ? 24.775 10.538 -9.883 1.00 93.56 402 THR A C 1
ATOM 3110 O O . THR A 1 402 ? 25.791 10.205 -9.278 1.00 93.56 402 THR A O 1
ATOM 3113 N N . GLU A 1 403 ? 23.909 11.425 -9.390 1.00 91.69 403 GLU A N 1
ATOM 3114 C CA . GLU A 1 403 ? 24.093 12.110 -8.106 1.00 91.69 403 GLU A CA 1
ATOM 3115 C C . GLU A 1 403 ? 23.746 11.225 -6.900 1.00 91.69 403 GLU A C 1
ATOM 3117 O O . GLU A 1 403 ? 24.344 11.357 -5.829 1.00 91.69 403 GLU A O 1
ATOM 3122 N N . ARG A 1 404 ? 22.783 10.309 -7.060 1.00 92.81 404 ARG A N 1
ATOM 3123 C CA . ARG A 1 404 ? 22.160 9.578 -5.945 1.00 92.81 404 ARG A CA 1
ATOM 3124 C C . ARG A 1 404 ? 22.243 8.059 -6.080 1.00 92.81 404 ARG A C 1
ATOM 3126 O O . ARG A 1 404 ? 21.477 7.35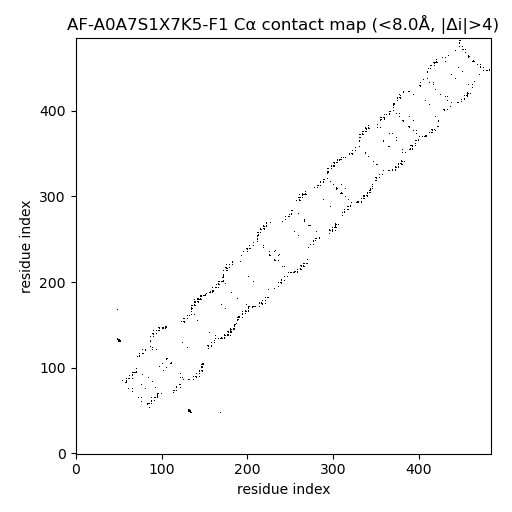5 -5.428 1.00 92.81 404 ARG A O 1
ATOM 3133 N N . ALA A 1 405 ? 23.189 7.528 -6.858 1.00 91.00 405 ALA A N 1
ATOM 3134 C CA . ALA A 1 405 ? 23.355 6.086 -7.100 1.00 91.00 405 ALA A CA 1
ATOM 3135 C C . ALA A 1 405 ? 23.343 5.235 -5.811 1.00 91.00 405 ALA A C 1
ATOM 3137 O O . ALA A 1 405 ? 22.740 4.162 -5.776 1.00 91.00 405 ALA A O 1
ATOM 3138 N N . ARG A 1 406 ? 23.925 5.754 -4.722 1.00 91.38 406 ARG A N 1
ATOM 3139 C CA . ARG A 1 406 ? 23.941 5.122 -3.389 1.00 91.38 406 ARG A CA 1
ATOM 3140 C C . ARG A 1 406 ? 22.560 4.866 -2.774 1.00 91.38 406 ARG A C 1
ATOM 3142 O O . ARG A 1 406 ? 22.430 4.005 -1.911 1.00 91.38 406 ARG A O 1
ATOM 3149 N N . GLU A 1 407 ? 21.532 5.610 -3.184 1.00 93.12 407 GLU A N 1
ATOM 3150 C CA . GLU A 1 407 ? 20.157 5.451 -2.689 1.00 93.12 407 GLU A CA 1
ATOM 3151 C C . GLU A 1 407 ? 19.416 4.276 -3.348 1.00 93.12 407 GLU A C 1
ATOM 3153 O O . GLU A 1 407 ? 18.379 3.849 -2.842 1.00 93.12 407 GLU A O 1
ATOM 3158 N N . PHE A 1 408 ? 19.920 3.750 -4.469 1.00 92.31 408 PHE A N 1
ATOM 3159 C CA . PHE A 1 408 ? 19.295 2.652 -5.207 1.00 92.31 408 PHE A CA 1
ATOM 3160 C C . PHE A 1 408 ? 19.616 1.317 -4.538 1.00 92.31 408 PHE A C 1
ATOM 3162 O O . PHE A 1 408 ? 20.766 1.040 -4.211 1.00 92.31 408 PHE A O 1
ATOM 3169 N N . THR A 1 409 ? 18.648 0.414 -4.384 1.00 91.12 409 THR A N 1
ATOM 3170 C CA . THR A 1 409 ? 18.961 -0.977 -3.999 1.00 91.12 409 THR A CA 1
ATOM 3171 C C . THR A 1 409 ? 19.749 -1.694 -5.105 1.00 91.12 409 THR A C 1
ATOM 3173 O O . THR A 1 409 ? 19.874 -1.187 -6.218 1.00 91.12 409 THR A O 1
ATOM 3176 N N . ALA A 1 410 ? 20.341 -2.865 -4.830 1.00 88.56 410 ALA A N 1
ATOM 3177 C CA . ALA A 1 410 ? 21.170 -3.561 -5.829 1.00 88.56 410 ALA A CA 1
ATOM 3178 C C . ALA A 1 410 ? 20.361 -3.910 -7.088 1.00 88.56 410 ALA A C 1
ATOM 3180 O O . ALA A 1 410 ? 20.823 -3.692 -8.207 1.00 88.56 410 ALA A O 1
ATOM 3181 N N . ALA A 1 411 ? 19.117 -4.354 -6.897 1.00 89.00 411 ALA A N 1
ATOM 3182 C CA . ALA A 1 411 ? 18.190 -4.633 -7.984 1.00 89.00 411 ALA A CA 1
ATOM 3183 C C . ALA A 1 411 ? 17.820 -3.367 -8.778 1.00 89.00 411 ALA A C 1
ATOM 3185 O O . ALA A 1 411 ? 17.816 -3.397 -10.005 1.00 89.00 411 ALA A O 1
ATOM 3186 N N . GLU A 1 412 ? 17.545 -2.250 -8.099 1.00 92.94 412 GLU A N 1
ATOM 3187 C CA . GLU A 1 412 ? 17.192 -0.975 -8.743 1.00 92.94 412 GLU A CA 1
ATOM 3188 C C . GLU A 1 412 ? 18.362 -0.383 -9.533 1.00 92.94 412 GLU A C 1
ATOM 3190 O O . GLU A 1 412 ? 18.165 0.137 -10.634 1.00 92.94 412 GLU A O 1
ATOM 3195 N N . LEU A 1 413 ? 19.578 -0.500 -8.996 1.00 92.38 413 LEU A N 1
ATOM 3196 C CA . LEU A 1 413 ? 20.812 -0.073 -9.645 1.00 92.38 413 LEU A CA 1
ATOM 3197 C C . LEU A 1 413 ? 21.013 -0.837 -10.961 1.00 92.38 413 LEU A C 1
ATOM 3199 O O . LEU A 1 413 ? 21.117 -0.222 -12.021 1.00 92.38 413 LEU A O 1
ATOM 3203 N N . VAL A 1 414 ? 20.990 -2.174 -10.908 1.00 91.56 414 VAL A N 1
ATOM 3204 C CA . VAL A 1 414 ? 21.148 -3.038 -12.092 1.00 91.56 414 VAL A CA 1
ATOM 3205 C C . VAL A 1 414 ? 20.058 -2.766 -13.126 1.00 91.56 414 VAL A C 1
ATOM 3207 O O . VAL A 1 414 ? 20.354 -2.605 -14.309 1.00 91.56 414 VAL A O 1
ATOM 3210 N N . MET A 1 415 ? 18.804 -2.673 -12.680 1.00 92.19 415 MET A N 1
ATOM 3211 C CA . MET A 1 415 ? 17.657 -2.384 -13.539 1.00 92.19 415 MET A CA 1
ATOM 3212 C C . MET A 1 415 ? 17.812 -1.046 -14.273 1.00 92.19 415 MET A C 1
ATOM 3214 O O . MET A 1 415 ? 17.525 -0.970 -15.468 1.00 92.19 415 MET A O 1
ATOM 3218 N N . SER A 1 416 ? 18.308 -0.015 -13.585 1.00 93.88 416 SER A N 1
ATOM 3219 C CA . SER A 1 416 ? 18.527 1.307 -14.178 1.00 93.88 416 SER A CA 1
ATOM 3220 C C . SER A 1 416 ? 19.672 1.292 -15.191 1.00 93.88 416 SER A C 1
ATOM 3222 O O . SER A 1 416 ? 19.517 1.802 -16.296 1.00 93.88 416 SER A O 1
ATOM 3224 N N . ILE A 1 417 ? 20.800 0.652 -14.859 1.00 93.19 417 ILE A N 1
ATOM 3225 C CA . ILE A 1 417 ? 21.969 0.540 -15.750 1.00 93.19 417 ILE A CA 1
ATOM 3226 C C . ILE A 1 417 ? 21.618 -0.232 -17.025 1.00 93.19 417 ILE A C 1
ATOM 3228 O O . ILE A 1 417 ? 21.993 0.184 -18.122 1.00 93.19 417 ILE A O 1
ATOM 3232 N N . TRP A 1 418 ? 20.873 -1.334 -16.888 1.00 93.19 418 TRP A N 1
ATOM 3233 C CA . TRP A 1 418 ? 20.356 -2.081 -18.031 1.00 93.19 418 TRP A CA 1
ATOM 3234 C C . TRP A 1 418 ? 19.486 -1.193 -18.920 1.00 93.19 418 TRP A C 1
ATOM 3236 O O . TRP A 1 418 ? 19.678 -1.162 -20.134 1.00 93.19 418 TRP A O 1
ATOM 3246 N N . ALA A 1 419 ? 18.565 -0.437 -18.321 1.00 92.69 419 ALA A N 1
ATOM 3247 C CA . ALA A 1 419 ? 17.649 0.404 -19.073 1.00 92.69 419 ALA A CA 1
ATOM 3248 C C . ALA A 1 419 ? 18.371 1.569 -19.774 1.00 92.69 419 ALA A C 1
ATOM 3250 O O . ALA A 1 419 ? 18.078 1.840 -20.933 1.00 92.69 419 ALA A O 1
ATOM 3251 N N . PHE A 1 420 ? 19.371 2.196 -19.144 1.00 92.88 420 PHE A N 1
ATOM 3252 C CA . PHE A 1 420 ? 20.209 3.201 -19.808 1.00 92.88 420 PHE A CA 1
ATOM 3253 C C . PHE A 1 420 ? 20.977 2.627 -21.004 1.00 92.88 420 PHE A C 1
ATOM 3255 O O . PHE A 1 420 ? 20.967 3.233 -22.073 1.00 92.88 420 PHE A O 1
ATOM 3262 N N . ALA A 1 421 ? 21.582 1.443 -20.855 1.00 92.06 421 ALA A N 1
ATOM 3263 C CA . ALA A 1 421 ? 22.278 0.776 -21.958 1.00 92.06 421 ALA A CA 1
ATOM 3264 C C . ALA A 1 421 ? 21.325 0.457 -23.117 1.00 92.06 421 ALA A C 1
ATOM 3266 O O . ALA A 1 421 ? 21.634 0.720 -24.276 1.00 92.06 421 ALA A O 1
ATOM 3267 N N . ALA A 1 422 ? 20.143 -0.073 -22.798 1.00 90.69 422 ALA A N 1
ATOM 3268 C CA . ALA A 1 422 ? 19.110 -0.397 -23.775 1.00 90.69 422 ALA A CA 1
ATOM 3269 C C . ALA A 1 422 ? 18.513 0.851 -24.454 1.00 90.69 422 ALA A C 1
ATOM 3271 O O . ALA A 1 422 ? 18.102 0.769 -25.608 1.00 90.69 422 ALA A O 1
ATOM 3272 N N . ALA A 1 423 ? 18.514 2.002 -23.777 1.00 90.31 423 ALA A N 1
ATOM 3273 C CA . ALA A 1 423 ? 18.171 3.303 -24.350 1.00 90.31 423 ALA A CA 1
ATOM 3274 C C . ALA A 1 423 ? 19.326 3.948 -25.147 1.00 90.31 423 ALA A C 1
ATOM 3276 O O . ALA A 1 423 ? 19.164 5.046 -25.666 1.00 90.31 423 ALA A O 1
ATOM 3277 N N . GLY A 1 424 ? 20.498 3.307 -25.235 1.00 89.06 424 GLY A N 1
ATOM 3278 C CA . GLY A 1 424 ? 21.659 3.833 -25.959 1.00 89.06 424 GLY A CA 1
ATOM 3279 C C . GLY A 1 424 ? 22.438 4.927 -25.220 1.00 89.06 424 GLY A C 1
ATOM 3280 O O . GLY A 1 424 ? 23.347 5.528 -25.795 1.00 89.06 424 GLY A O 1
ATOM 3281 N N . LEU A 1 425 ? 22.143 5.182 -23.940 1.00 89.94 425 LEU A N 1
ATOM 3282 C CA . LEU A 1 425 ? 22.907 6.129 -23.131 1.00 89.94 425 LEU A CA 1
ATOM 3283 C C . LEU A 1 425 ? 24.233 5.491 -22.752 1.00 89.94 425 LEU A C 1
ATOM 3285 O O . LEU A 1 425 ? 24.289 4.597 -21.915 1.00 89.94 425 LEU A O 1
ATOM 3289 N N . THR A 1 426 ? 25.315 5.979 -23.353 1.00 87.69 426 THR A N 1
ATOM 3290 C CA . THR A 1 426 ? 26.650 5.406 -23.156 1.00 87.69 426 THR A CA 1
ATOM 3291 C C . THR A 1 426 ? 27.576 6.289 -22.329 1.00 87.69 426 THR A C 1
ATOM 3293 O O . THR A 1 426 ? 28.728 5.927 -22.171 1.00 87.69 426 THR A O 1
ATOM 3296 N N . GLU A 1 427 ? 27.150 7.430 -21.783 1.00 88.75 427 GLU A N 1
ATOM 3297 C CA . GLU A 1 427 ? 28.037 8.446 -21.177 1.00 88.75 427 GLU A CA 1
ATOM 3298 C C . GLU A 1 427 ? 29.006 7.915 -20.089 1.00 88.75 427 GLU A C 1
ATOM 3300 O O . GLU A 1 427 ? 28.576 7.215 -19.171 1.00 88.75 427 GLU A O 1
ATOM 3305 N N . PRO A 1 428 ? 30.309 8.284 -20.102 1.00 88.69 428 PRO A N 1
ATOM 3306 C CA . PRO A 1 428 ? 31.292 7.722 -19.168 1.00 88.69 428 PRO A CA 1
ATOM 3307 C C . PRO A 1 428 ? 30.975 7.983 -17.690 1.00 88.69 428 PRO A C 1
ATOM 3309 O O . PRO A 1 428 ? 31.194 7.109 -16.857 1.00 88.69 428 PRO A O 1
ATOM 3312 N N . ARG A 1 429 ? 30.458 9.176 -17.357 1.00 89.19 429 ARG A N 1
ATOM 3313 C CA . ARG A 1 429 ? 30.164 9.571 -15.967 1.00 89.19 429 ARG A CA 1
ATOM 3314 C C . ARG A 1 429 ? 29.069 8.710 -15.338 1.00 89.19 429 ARG A C 1
ATOM 3316 O O . ARG A 1 429 ? 29.224 8.294 -14.196 1.00 89.19 429 ARG A O 1
ATOM 3323 N N . LEU A 1 430 ? 28.025 8.390 -16.105 1.00 91.50 430 LEU A N 1
ATOM 3324 C CA . LEU A 1 430 ? 26.935 7.509 -15.684 1.00 91.50 430 LEU A CA 1
ATOM 3325 C C . LEU A 1 430 ? 27.466 6.122 -15.291 1.00 91.50 430 LEU A C 1
ATOM 3327 O O . LEU A 1 430 ? 27.213 5.640 -14.188 1.00 91.50 430 LEU A O 1
ATOM 3331 N N . TYR A 1 431 ? 28.251 5.501 -16.177 1.00 90.38 431 TYR A N 1
ATOM 3332 C CA . TYR A 1 431 ? 28.816 4.173 -15.925 1.00 90.38 431 TYR A CA 1
ATOM 3333 C C . TYR A 1 431 ? 29.903 4.190 -14.855 1.00 90.38 431 TYR A C 1
ATOM 3335 O O . TYR A 1 431 ? 30.053 3.202 -14.146 1.00 90.38 431 TYR A O 1
ATOM 3343 N N . HIS A 1 432 ? 30.629 5.299 -14.695 1.00 88.44 432 HIS A N 1
ATOM 3344 C CA . HIS A 1 432 ? 31.565 5.466 -13.589 1.00 88.44 432 HIS A CA 1
ATOM 3345 C C . HIS A 1 432 ? 30.835 5.520 -12.241 1.00 88.44 432 HIS A C 1
ATOM 3347 O O . HIS A 1 432 ? 31.218 4.796 -11.329 1.00 88.44 432 HIS A O 1
ATOM 3353 N N . ALA A 1 433 ? 29.763 6.309 -12.114 1.00 89.56 433 ALA A N 1
ATOM 3354 C CA . ALA A 1 433 ? 28.964 6.373 -10.887 1.00 89.56 433 ALA A CA 1
ATOM 3355 C C . ALA A 1 433 ? 28.325 5.014 -10.549 1.00 89.56 433 ALA A C 1
ATOM 3357 O O . ALA A 1 433 ? 28.450 4.527 -9.426 1.00 89.56 433 ALA A O 1
ATOM 3358 N N . ALA A 1 434 ? 27.727 4.357 -11.549 1.00 89.19 434 ALA A N 1
ATOM 3359 C CA . ALA A 1 434 ? 27.219 2.993 -11.432 1.00 89.19 434 ALA A CA 1
ATOM 3360 C C . ALA A 1 434 ? 28.302 2.011 -10.963 1.00 89.19 434 ALA A C 1
ATOM 3362 O O . ALA A 1 434 ? 28.073 1.195 -10.074 1.00 89.19 434 ALA A O 1
ATOM 3363 N N . TRP A 1 435 ? 29.491 2.101 -11.560 1.00 85.94 435 TRP A N 1
ATOM 3364 C CA . TRP A 1 435 ? 30.617 1.231 -11.256 1.00 85.94 435 TRP A CA 1
ATOM 3365 C C . TRP A 1 435 ? 31.127 1.394 -9.826 1.00 85.94 435 TRP A C 1
ATOM 3367 O O . TRP A 1 435 ? 31.301 0.394 -9.129 1.00 85.94 435 TRP A O 1
ATOM 3377 N N . GLN A 1 436 ? 31.340 2.636 -9.386 1.00 87.00 436 GLN A N 1
ATOM 3378 C CA . GLN A 1 436 ? 31.771 2.931 -8.020 1.00 87.00 436 GLN A CA 1
ATOM 3379 C C . GLN A 1 436 ? 30.802 2.319 -7.008 1.00 87.00 436 GLN A C 1
ATOM 3381 O O . GLN A 1 436 ? 31.222 1.632 -6.079 1.00 87.00 436 GLN A O 1
ATOM 3386 N N . GLU A 1 437 ? 29.498 2.478 -7.235 1.00 89.75 437 GLU A N 1
ATOM 3387 C CA . GLU A 1 437 ? 28.482 1.933 -6.339 1.00 89.75 437 GLU A CA 1
ATOM 3388 C C . GLU A 1 437 ? 28.439 0.394 -6.346 1.00 89.75 437 GLU A C 1
ATOM 3390 O O . GLU A 1 437 ? 28.314 -0.225 -5.290 1.00 89.75 437 GLU A O 1
ATOM 3395 N N . VAL A 1 438 ? 28.597 -0.254 -7.508 1.00 86.56 438 VAL A N 1
ATOM 3396 C CA . VAL A 1 438 ? 28.700 -1.726 -7.585 1.00 86.56 438 VAL A CA 1
ATOM 3397 C C . VAL A 1 438 ? 29.909 -2.239 -6.796 1.00 86.56 438 VAL A C 1
ATOM 3399 O O . VAL A 1 438 ? 29.795 -3.253 -6.114 1.00 86.56 438 VAL A O 1
ATOM 3402 N N . MET A 1 439 ? 31.048 -1.543 -6.856 1.00 82.94 439 MET A N 1
ATOM 3403 C CA . MET A 1 439 ? 32.274 -1.911 -6.134 1.00 82.94 439 MET A CA 1
ATOM 3404 C C . MET A 1 439 ? 32.203 -1.646 -4.630 1.00 82.94 439 MET A C 1
ATOM 3406 O O . MET A 1 439 ? 32.785 -2.401 -3.852 1.00 82.94 439 MET A O 1
ATOM 3410 N N . HIS A 1 440 ? 31.470 -0.615 -4.207 1.00 85.00 440 HIS A N 1
ATOM 3411 C CA . HIS A 1 440 ? 31.199 -0.373 -2.791 1.00 85.00 440 HIS A CA 1
ATOM 3412 C C . HIS A 1 440 ? 30.326 -1.467 -2.158 1.00 85.00 440 HIS A C 1
ATOM 3414 O O . HIS A 1 440 ? 30.346 -1.648 -0.937 1.00 85.00 440 HIS A O 1
ATOM 3420 N N . ARG A 1 441 ? 29.583 -2.230 -2.966 1.00 84.06 441 ARG A N 1
ATOM 3421 C CA . ARG A 1 441 ? 28.746 -3.342 -2.504 1.00 84.06 441 ARG A CA 1
ATOM 3422 C C . ARG A 1 441 ? 29.521 -4.651 -2.497 1.00 84.06 441 ARG A C 1
ATOM 3424 O O . ARG A 1 441 ? 30.380 -4.913 -3.333 1.00 84.06 441 ARG A O 1
ATOM 3431 N N . LYS A 1 442 ? 29.175 -5.536 -1.558 1.00 71.31 442 LYS A N 1
ATOM 3432 C CA . LYS A 1 442 ? 29.750 -6.886 -1.523 1.00 71.31 442 LYS A CA 1
ATOM 3433 C C . LYS A 1 442 ? 29.352 -7.639 -2.792 1.00 71.31 442 LYS A C 1
ATOM 3435 O O . LYS A 1 442 ? 28.167 -7.758 -3.087 1.00 71.31 442 LYS A O 1
ATOM 3440 N N . VAL A 1 443 ? 30.327 -8.222 -3.482 1.00 65.50 443 VAL A N 1
ATOM 3441 C CA . VAL A 1 443 ? 30.135 -9.038 -4.696 1.00 65.50 443 VAL A CA 1
ATOM 3442 C C . VAL A 1 443 ? 29.042 -10.105 -4.535 1.00 65.50 443 VAL A C 1
ATOM 3444 O O . VAL A 1 443 ? 28.203 -10.263 -5.416 1.00 65.50 443 VAL A O 1
ATOM 3447 N N . GLY A 1 444 ? 28.994 -10.786 -3.385 1.00 66.38 444 GLY A N 1
ATOM 3448 C CA . GLY A 1 444 ? 27.990 -11.820 -3.095 1.00 66.38 444 GLY A CA 1
ATOM 3449 C C . GLY A 1 444 ? 26.550 -11.312 -2.930 1.00 66.38 444 GLY A C 1
ATOM 3450 O O . GLY A 1 444 ? 25.639 -12.124 -2.824 1.00 66.38 444 GLY A O 1
ATOM 3451 N N . SER A 1 445 ? 26.327 -9.992 -2.912 1.00 74.81 445 SER A N 1
ATOM 3452 C CA . SER A 1 445 ? 24.984 -9.400 -2.803 1.00 74.81 445 SER A CA 1
ATOM 3453 C C . SER A 1 445 ? 24.202 -9.386 -4.120 1.00 74.81 445 SER A C 1
ATOM 3455 O O . SER A 1 445 ? 22.998 -9.135 -4.100 1.00 74.81 445 SER A O 1
ATOM 3457 N N . PHE A 1 446 ? 24.861 -9.662 -5.249 1.00 81.94 446 PHE A N 1
ATOM 3458 C CA . PHE A 1 446 ? 24.222 -9.720 -6.561 1.00 81.94 446 PHE A CA 1
ATOM 3459 C C . PHE A 1 446 ? 23.879 -11.164 -6.942 1.00 81.94 446 PHE A C 1
ATOM 3461 O O . PHE A 1 446 ? 24.664 -12.087 -6.711 1.00 81.94 446 PHE A O 1
ATOM 3468 N N . THR A 1 447 ? 22.712 -11.359 -7.555 1.00 85.19 447 THR A N 1
ATOM 3469 C CA . THR A 1 447 ? 22.325 -12.648 -8.154 1.00 85.19 447 THR A CA 1
ATOM 3470 C C . THR A 1 447 ? 23.035 -12.866 -9.491 1.00 85.19 447 THR A C 1
ATOM 3472 O O . THR A 1 447 ? 23.496 -11.906 -10.119 1.00 85.19 447 THR A O 1
ATOM 3475 N N . ALA A 1 448 ? 23.083 -14.110 -9.981 1.00 81.69 448 ALA A N 1
ATOM 3476 C CA . ALA A 1 448 ? 23.680 -14.401 -11.288 1.00 81.69 448 ALA A CA 1
ATOM 3477 C C . ALA A 1 448 ? 23.019 -13.602 -12.434 1.00 81.69 448 ALA A C 1
ATOM 3479 O O . ALA A 1 448 ? 23.709 -13.029 -13.282 1.00 81.69 448 ALA A O 1
ATOM 3480 N N . SER A 1 449 ? 21.685 -13.477 -12.423 1.00 83.94 449 SER A N 1
ATOM 3481 C CA . SER A 1 449 ? 20.938 -12.673 -13.404 1.00 83.94 449 SER A CA 1
ATOM 3482 C C . SER A 1 449 ? 21.305 -11.184 -13.339 1.00 83.94 449 SER A C 1
ATOM 3484 O O . SER A 1 449 ? 21.519 -10.552 -14.376 1.00 83.94 449 SER A O 1
ATOM 3486 N N . GLN A 1 450 ? 21.460 -10.625 -12.134 1.00 87.81 450 GLN A N 1
ATOM 3487 C CA . GLN A 1 450 ? 21.871 -9.230 -11.966 1.00 87.81 450 GLN A CA 1
ATOM 3488 C C . GLN A 1 450 ? 23.291 -8.985 -12.488 1.00 87.81 450 GLN A C 1
ATOM 3490 O O . GLN A 1 450 ? 23.533 -7.991 -13.173 1.00 87.81 450 GLN A O 1
ATOM 3495 N N . MET A 1 451 ? 24.221 -9.903 -12.213 1.00 86.25 451 MET A N 1
ATOM 3496 C CA . MET A 1 451 ? 25.589 -9.835 -12.735 1.00 86.25 451 MET A CA 1
ATOM 3497 C C . MET A 1 451 ? 25.616 -9.891 -14.267 1.00 86.25 451 MET A C 1
ATOM 3499 O O . MET A 1 451 ? 26.309 -9.094 -14.899 1.00 86.25 451 MET A O 1
ATOM 3503 N N . SER A 1 452 ? 24.826 -10.784 -14.869 1.00 85.44 452 SER A N 1
ATOM 3504 C CA . SER A 1 452 ? 24.702 -10.900 -16.326 1.00 85.44 452 SER A CA 1
ATOM 3505 C C . SER A 1 452 ? 24.174 -9.607 -16.961 1.00 85.44 452 SER A C 1
ATOM 3507 O O . SER A 1 452 ? 24.765 -9.091 -17.912 1.00 85.44 452 SER A O 1
ATOM 3509 N N . ALA A 1 453 ? 23.126 -9.013 -16.381 1.00 89.38 453 ALA A N 1
ATOM 3510 C CA . ALA A 1 453 ? 22.564 -7.750 -16.856 1.00 89.38 453 ALA A CA 1
ATOM 3511 C C . ALA A 1 453 ? 23.571 -6.589 -16.776 1.00 89.38 453 ALA A C 1
ATOM 3513 O O . ALA A 1 453 ? 23.655 -5.788 -17.709 1.00 89.38 453 ALA A O 1
ATOM 3514 N N . LEU A 1 454 ? 24.369 -6.517 -15.702 1.00 89.69 454 LEU A N 1
ATOM 3515 C CA . LEU A 1 454 ? 25.448 -5.533 -15.575 1.00 89.69 454 LEU A CA 1
ATOM 3516 C C . LEU A 1 454 ? 26.510 -5.724 -16.661 1.00 89.69 454 LEU A C 1
ATOM 3518 O O . LEU A 1 454 ? 26.879 -4.761 -17.328 1.00 89.69 454 LEU A O 1
ATOM 3522 N N . VAL A 1 455 ? 26.981 -6.954 -16.880 1.00 88.50 455 VAL A N 1
ATOM 3523 C CA . VAL A 1 455 ? 27.988 -7.239 -17.915 1.00 88.50 455 VAL A CA 1
ATOM 3524 C C . VAL A 1 455 ? 27.474 -6.875 -19.298 1.00 88.50 455 VAL A C 1
ATOM 3526 O O . VAL A 1 455 ? 28.173 -6.180 -20.035 1.00 88.50 455 VAL A O 1
ATOM 3529 N N . TRP A 1 456 ? 26.245 -7.274 -19.628 1.00 90.56 456 TRP A N 1
ATOM 3530 C CA . TRP A 1 456 ? 25.621 -6.911 -20.895 1.00 90.56 456 TRP A CA 1
ATOM 3531 C C . TRP A 1 456 ? 25.534 -5.392 -21.067 1.00 90.56 456 TRP A C 1
ATOM 3533 O O . TRP A 1 456 ? 25.891 -4.877 -22.127 1.00 90.56 456 TRP A O 1
ATOM 3543 N N . ALA A 1 457 ? 25.119 -4.664 -20.029 1.00 92.19 457 ALA A N 1
ATOM 3544 C CA . ALA A 1 457 ? 24.966 -3.216 -20.090 1.00 92.19 457 ALA A CA 1
ATOM 3545 C C . ALA A 1 457 ? 26.308 -2.489 -20.278 1.00 92.19 457 ALA A C 1
ATOM 3547 O O . ALA A 1 457 ? 26.404 -1.575 -21.094 1.00 92.19 457 ALA A O 1
ATOM 3548 N N . PHE A 1 458 ? 27.363 -2.905 -19.569 1.00 90.75 458 PHE A N 1
ATOM 3549 C CA . PHE A 1 458 ? 28.702 -2.324 -19.726 1.00 90.75 458 PHE A CA 1
ATOM 3550 C C . PHE A 1 458 ? 29.318 -2.666 -21.089 1.00 90.75 458 PHE A C 1
ATOM 3552 O O . PHE A 1 458 ? 29.870 -1.784 -21.747 1.00 90.75 458 PHE A O 1
ATOM 3559 N N . ALA A 1 459 ? 29.186 -3.915 -21.545 1.00 89.56 459 ALA A N 1
ATOM 3560 C CA . ALA A 1 459 ? 29.709 -4.352 -22.837 1.00 89.56 459 ALA A CA 1
ATOM 3561 C C . ALA A 1 459 ? 29.004 -3.650 -24.010 1.00 89.56 459 ALA A C 1
ATOM 3563 O O . ALA A 1 459 ? 29.673 -3.110 -24.893 1.00 89.56 459 ALA A O 1
ATOM 3564 N N . SER A 1 460 ? 27.668 -3.588 -23.988 1.00 89.88 460 SER A N 1
ATOM 3565 C CA . SER A 1 460 ? 26.861 -2.956 -25.046 1.00 89.88 460 SER A CA 1
ATOM 3566 C C . SER A 1 460 ? 27.120 -1.452 -25.142 1.00 89.88 460 SER A C 1
ATOM 3568 O O . SER A 1 460 ? 27.185 -0.904 -26.240 1.00 89.88 460 SER A O 1
ATOM 3570 N N . SER A 1 461 ? 27.380 -0.800 -24.006 1.00 90.25 461 SER A N 1
ATOM 3571 C CA . SER A 1 461 ? 27.760 0.617 -23.953 1.00 90.25 461 SER A CA 1
ATOM 3572 C C . SER A 1 461 ? 29.254 0.873 -24.175 1.00 90.25 461 SER A C 1
ATOM 3574 O O . SER A 1 461 ? 29.703 2.013 -24.046 1.00 90.25 461 SER A O 1
ATOM 3576 N N . ARG A 1 462 ? 30.038 -0.163 -24.516 1.00 89.19 462 ARG A N 1
ATOM 3577 C CA . ARG A 1 462 ? 31.493 -0.103 -24.751 1.00 89.19 462 ARG A CA 1
ATOM 3578 C C . ARG A 1 462 ? 32.266 0.508 -23.574 1.00 89.19 462 ARG A C 1
ATOM 3580 O O . ARG A 1 462 ? 33.205 1.284 -23.757 1.00 89.19 462 ARG A O 1
ATOM 3587 N N . ARG A 1 463 ? 31.859 0.173 -22.347 1.00 88.62 463 ARG A N 1
ATOM 3588 C CA . ARG A 1 463 ? 32.482 0.631 -21.099 1.00 88.62 463 ARG A CA 1
ATOM 3589 C C . ARG A 1 463 ? 33.300 -0.484 -20.467 1.00 88.62 463 ARG A C 1
ATOM 3591 O O . ARG A 1 463 ? 32.855 -1.622 -20.350 1.00 88.62 463 ARG A O 1
ATOM 3598 N N . THR A 1 464 ? 34.511 -0.145 -20.042 1.00 78.19 464 THR A N 1
ATOM 3599 C CA . THR A 1 464 ? 35.418 -1.086 -19.391 1.00 78.19 464 THR A CA 1
ATOM 3600 C C . THR A 1 464 ? 35.168 -1.102 -17.887 1.00 78.19 464 THR A C 1
ATOM 3602 O O . THR A 1 464 ? 35.216 -0.074 -17.217 1.00 78.19 464 THR A O 1
ATOM 3605 N N . ALA A 1 465 ? 34.934 -2.295 -17.345 1.00 74.94 465 ALA A N 1
ATOM 3606 C CA . ALA A 1 465 ? 34.943 -2.547 -15.909 1.00 74.94 465 ALA A CA 1
ATOM 3607 C C . ALA A 1 465 ? 35.701 -3.860 -15.636 1.00 74.94 465 ALA A C 1
ATOM 3609 O O . ALA A 1 465 ? 35.081 -4.886 -15.357 1.00 74.94 465 ALA A O 1
ATOM 3610 N N . PRO A 1 466 ? 37.046 -3.883 -15.759 1.00 75.81 466 PRO A N 1
ATOM 3611 C CA . PRO A 1 466 ? 37.823 -5.122 -15.651 1.00 75.81 466 PRO A CA 1
ATOM 3612 C C . PRO A 1 466 ? 37.574 -5.924 -14.359 1.00 75.81 466 PRO A C 1
ATOM 3614 O O . PRO A 1 466 ? 37.462 -7.152 -14.446 1.00 75.81 466 PRO A O 1
ATOM 3617 N N . PRO A 1 467 ? 37.393 -5.294 -13.177 1.00 75.00 467 PRO A N 1
ATOM 3618 C CA . PRO A 1 467 ? 37.046 -6.045 -11.975 1.00 75.00 467 PRO A CA 1
ATOM 3619 C C . PRO A 1 467 ? 35.605 -6.591 -11.993 1.00 75.00 467 PRO A C 1
ATOM 3621 O O . PRO A 1 467 ? 35.377 -7.634 -11.392 1.00 75.00 467 PRO A O 1
ATOM 3624 N N . LEU A 1 468 ? 34.656 -5.987 -12.733 1.00 74.88 468 LEU A N 1
ATOM 3625 C CA . LEU A 1 468 ? 33.306 -6.543 -12.948 1.00 74.88 468 LEU A CA 1
ATOM 3626 C C . LEU A 1 468 ? 33.388 -7.845 -13.731 1.00 74.88 468 LEU A C 1
ATOM 3628 O O . LEU A 1 468 ? 32.843 -8.861 -13.318 1.00 74.88 468 LEU A O 1
ATOM 3632 N N . PHE A 1 469 ? 34.099 -7.813 -14.857 1.00 76.38 469 PHE A N 1
ATOM 3633 C CA . PHE A 1 469 ? 34.250 -8.981 -15.715 1.00 76.38 469 PHE A CA 1
ATOM 3634 C C . PHE A 1 469 ? 35.001 -10.098 -14.985 1.00 76.38 469 PHE A C 1
ATOM 3636 O O . PHE A 1 469 ? 34.573 -11.245 -15.017 1.00 76.38 469 PHE A O 1
ATOM 3643 N N . SER A 1 470 ? 36.044 -9.756 -14.224 1.00 77.44 470 SER A N 1
ATOM 3644 C CA . SER A 1 470 ? 36.766 -10.724 -13.387 1.00 77.44 470 SER A CA 1
ATOM 3645 C C . SER A 1 470 ? 35.888 -11.317 -12.278 1.00 77.44 470 SER A C 1
ATOM 3647 O O . SER A 1 470 ? 35.986 -12.505 -11.976 1.00 77.44 470 SER A O 1
ATOM 3649 N N . MET A 1 471 ? 35.020 -10.505 -11.670 1.00 72.81 471 MET A N 1
ATOM 3650 C CA . MET A 1 471 ? 34.058 -10.936 -10.655 1.00 72.81 471 MET A CA 1
ATOM 3651 C C . MET A 1 471 ? 33.040 -11.922 -11.236 1.00 72.81 471 MET A C 1
ATOM 3653 O O . MET A 1 471 ? 32.866 -13.006 -10.678 1.00 72.81 471 MET A O 1
ATOM 3657 N N . VAL A 1 472 ? 32.417 -11.569 -12.363 1.00 73.25 472 VAL A N 1
ATOM 3658 C CA . VAL A 1 472 ? 31.435 -12.406 -13.063 1.00 73.25 472 VAL A CA 1
ATOM 3659 C C . VAL A 1 472 ? 32.053 -13.735 -13.486 1.00 73.25 472 VAL A C 1
ATOM 3661 O O . VAL A 1 472 ? 31.485 -14.779 -13.175 1.00 73.25 472 VAL A O 1
ATOM 3664 N N . SER A 1 473 ? 33.247 -13.717 -14.087 1.00 76.19 473 SER A N 1
ATOM 3665 C CA . SER A 1 473 ? 33.955 -14.936 -14.503 1.00 76.19 473 SER A CA 1
ATOM 3666 C C . SER A 1 473 ? 34.261 -15.893 -13.348 1.00 76.19 473 SER A C 1
ATOM 3668 O O . SER A 1 473 ? 34.386 -17.091 -13.575 1.00 76.19 473 SER A O 1
ATOM 3670 N N . ARG A 1 474 ? 34.375 -15.395 -12.109 1.00 76.94 474 ARG A N 1
ATOM 3671 C CA . ARG A 1 474 ? 34.592 -16.233 -10.917 1.00 76.94 474 ARG A CA 1
ATOM 3672 C C . ARG A 1 474 ? 33.291 -16.760 -10.305 1.00 76.94 474 ARG A C 1
ATOM 3674 O O . ARG A 1 474 ? 33.266 -17.904 -9.870 1.00 76.94 474 ARG A O 1
ATOM 3681 N N . HIS A 1 475 ? 32.236 -15.943 -10.252 1.00 74.31 475 HIS A N 1
ATOM 3682 C CA . HIS A 1 475 ? 31.042 -16.237 -9.444 1.00 74.31 475 HIS A CA 1
ATOM 3683 C C . HIS A 1 475 ? 29.854 -16.773 -10.251 1.00 74.31 475 HIS A C 1
ATOM 3685 O O . HIS A 1 475 ? 29.085 -17.568 -9.720 1.00 74.31 475 HIS A O 1
ATOM 3691 N N . VAL A 1 476 ? 29.685 -16.381 -11.520 1.00 73.31 476 VAL A N 1
ATOM 3692 C CA . VAL A 1 476 ? 28.555 -16.860 -12.338 1.00 73.31 476 VAL A CA 1
ATOM 3693 C C . VAL A 1 476 ? 28.648 -18.356 -12.659 1.00 73.31 476 VAL A C 1
ATOM 3695 O O . VAL A 1 476 ? 27.627 -19.024 -12.521 1.00 73.31 476 VAL A O 1
ATOM 3698 N N . PRO A 1 477 ? 29.823 -18.941 -12.981 1.00 77.19 477 PRO A N 1
ATOM 3699 C CA . PRO A 1 477 ? 29.924 -20.389 -13.181 1.00 77.19 477 PRO A CA 1
ATOM 3700 C C . PRO A 1 477 ? 29.524 -21.211 -11.948 1.00 77.19 477 PRO A C 1
ATOM 3702 O O . PRO A 1 477 ? 28.967 -22.292 -12.075 1.00 77.19 477 PRO A O 1
ATOM 3705 N N . GLN A 1 478 ? 29.759 -20.680 -10.746 1.00 76.56 478 GLN A N 1
ATOM 3706 C CA . GLN A 1 478 ? 29.398 -21.334 -9.482 1.00 76.56 478 GLN A CA 1
ATOM 3707 C C . GLN A 1 478 ? 27.897 -21.230 -9.160 1.00 76.56 478 GLN A C 1
ATOM 3709 O O . GLN A 1 478 ? 27.426 -21.872 -8.229 1.00 76.56 478 GLN A O 1
ATOM 3714 N N . ARG A 1 479 ? 27.153 -20.407 -9.910 1.00 73.25 479 ARG A N 1
ATOM 3715 C CA . ARG A 1 479 ? 25.725 -20.112 -9.716 1.00 73.25 479 ARG A CA 1
ATOM 3716 C C . ARG A 1 479 ? 24.934 -20.302 -11.014 1.00 73.25 479 ARG A C 1
ATOM 3718 O O . ARG A 1 479 ? 23.895 -19.679 -11.205 1.00 73.25 479 ARG A O 1
ATOM 3725 N N . LEU A 1 480 ? 25.445 -21.139 -11.922 1.00 67.50 480 LEU A N 1
ATOM 3726 C CA . LEU A 1 480 ? 24.859 -21.403 -13.242 1.00 67.50 480 LEU A CA 1
ATOM 3727 C C . LEU A 1 480 ? 23.412 -21.905 -13.147 1.00 67.50 480 LEU A C 1
ATOM 3729 O O . LEU A 1 480 ? 22.585 -21.520 -13.968 1.00 67.50 480 LEU A O 1
ATOM 3733 N N . GLU A 1 481 ? 23.097 -22.681 -12.109 1.00 68.62 481 GLU A N 1
ATOM 3734 C CA . GLU A 1 481 ? 21.743 -23.176 -11.830 1.00 68.62 481 GLU A CA 1
ATOM 3735 C C . GLU A 1 481 ? 20.727 -22.037 -11.597 1.00 68.62 481 GLU A C 1
ATOM 3737 O O . GLU A 1 481 ? 19.564 -22.170 -11.968 1.00 68.62 481 GLU A O 1
ATOM 3742 N N . GLU A 1 482 ? 21.162 -20.877 -11.082 1.00 69.06 482 GLU A N 1
ATOM 3743 C CA . GLU A 1 482 ? 20.304 -19.695 -10.871 1.00 69.06 482 GLU A CA 1
ATOM 3744 C C . GLU A 1 482 ? 19.907 -18.979 -12.176 1.00 69.06 482 GLU A C 1
ATOM 3746 O O . GLU A 1 482 ? 19.067 -18.082 -12.147 1.00 69.06 482 GLU A O 1
ATOM 3751 N N . LEU A 1 483 ? 20.538 -19.303 -13.311 1.00 59.12 483 LEU A N 1
ATOM 3752 C CA . LEU A 1 483 ? 20.261 -18.677 -14.613 1.00 59.12 483 LEU A CA 1
ATOM 3753 C C . LEU A 1 483 ? 19.284 -19.483 -15.477 1.00 59.12 483 LEU A C 1
ATOM 3755 O O . LEU A 1 483 ? 18.805 -18.970 -16.488 1.00 59.12 483 LEU A O 1
ATOM 3759 N N . THR A 1 484 ? 19.030 -20.739 -15.111 1.00 48.94 484 THR A N 1
ATOM 3760 C CA . THR A 1 484 ? 18.182 -21.682 -15.857 1.00 48.94 484 THR A CA 1
ATOM 3761 C C . THR A 1 484 ? 16.726 -21.734 -15.381 1.00 48.94 484 THR A C 1
ATOM 3763 O O . THR A 1 484 ? 15.896 -22.344 -16.051 1.00 48.94 484 THR A O 1
ATOM 3766 N N . THR A 1 485 ? 16.411 -21.070 -14.267 1.00 36.72 485 THR A N 1
ATOM 3767 C CA . THR A 1 485 ? 15.054 -20.799 -13.746 1.00 36.72 485 THR A CA 1
ATOM 3768 C C . THR A 1 485 ? 14.701 -19.334 -13.913 1.00 36.72 485 THR A C 1
ATOM 3770 O O . THR A 1 485 ? 13.535 -19.043 -14.262 1.00 36.72 485 THR A O 1
#

Nearest PDB structures (foldseek):
  8fni-assembly1_6  TM=7.074E-01  e=7.603E-12  Trypanosoma brucei
  8fn6-assembly1_4  TM=7.160E-01  e=1.314E-07  Trypanosoma brucei
  9evd-assembly1_3-2  TM=7.294E-01  e=6.149E-05  Polytomella sp. Pringsheim 198.80
  9g6k-assembly1_LJ  TM=7.784E-01  e=7.483E-04  Toxoplasma gondii
  9g6k-assembly1_Ld  TM=6.847E-01  e=9.125E-04  Toxoplasma gondii

Sequence (485 aa):
TAEVRGIDKGSIYNENQGKKVKVVAGREHDGGNGRQLLMQSSPQTTDRFYRGPRPTQTQLNLNSQLLGASPKQIVELVDIWVDVFSPVNVVTALGGLAAHSKGRGLQGKRMAGHLADVLPILYGHIIRYGELYGPHELSSAAFALAKLQCSSGPVWEVLIREACLTANHFRPGEVAKLLRATVVARVDVPNIFDMLNAVTDTMTRRAAELHPHELADCIWAVTKLSKRSDDCIGDPVRSVYDIFTAQALELMPRFTTFDLATVAWSYASAKHDAPTLFAAIAAASVPLINEFQPKGLSMLLWGFASRGVHEEALFAAAGGRVAATIEEYSVQSASMVIWSYAKVGHRHPQVVDRTLRYLACQPEKLGRARAQHLANLLWAAVRLHRREVPDEFLIAVKVEFTERAREFTAAELVMSIWAFAAAGLTEPRLYHAAWQEVMHRKVGSFTASQMSALVWAFASSRRTAPPLFSMVSRHVPQRLEELTT

Solvent-accessible surface area (backbone atoms only — not comparable to full-atom values): 27288 Å² total; per-residue (Å²): 142,77,91,81,86,91,85,86,90,81,87,82,87,84,88,81,87,90,80,92,76,85,86,74,93,71,86,85,74,92,75,78,98,79,75,77,88,83,77,82,74,66,94,81,73,72,77,84,60,57,67,56,78,80,80,48,73,66,40,55,51,50,39,59,56,34,61,86,36,52,66,67,53,38,40,55,49,46,75,76,42,53,95,64,56,44,59,65,39,47,31,44,40,42,41,41,46,30,70,72,33,78,72,66,26,64,78,50,86,88,58,41,66,72,48,62,65,44,49,60,54,53,44,44,48,43,55,75,48,36,81,40,44,22,53,67,41,42,19,46,37,42,34,19,36,24,41,46,56,55,73,59,62,68,44,51,52,38,47,50,52,48,46,50,77,43,28,94,70,42,51,59,57,39,48,17,40,29,43,38,15,50,60,69,33,68,57,88,66,78,62,55,64,56,47,45,45,37,48,34,55,40,43,76,75,40,51,88,76,45,52,51,64,38,49,26,39,33,51,38,26,51,41,57,55,52,69,76,38,94,86,48,90,45,69,59,62,56,55,38,50,56,55,50,50,57,53,45,64,74,37,47,93,69,45,50,60,60,30,48,14,40,42,40,30,24,39,36,68,60,71,55,90,50,70,71,57,54,53,50,46,41,66,62,41,50,85,43,48,86,74,39,50,54,63,32,48,17,35,30,46,30,12,36,21,74,66,66,50,76,56,64,70,42,54,55,55,45,35,58,50,45,46,75,44,52,88,75,40,50,65,61,31,46,17,35,39,48,29,19,34,39,65,57,63,57,86,52,68,57,39,54,54,46,46,48,55,54,49,38,77,31,52,74,55,59,69,70,48,56,47,64,35,54,23,34,38,46,37,19,44,52,71,64,38,91,85,68,70,61,64,62,34,52,52,50,54,47,52,50,44,48,78,45,48,84,70,33,52,76,68,37,45,38,44,34,49,33,28,36,31,75,68,66,56,51,57,68,65,51,55,48,40,54,45,54,49,57,68,76,41,64,76,86,77,56,51,49,57,49,49,51,42,43,51,51,23,34,56,77,37,73,48,88,52,71,68,57,56,54,47,44,71,64,50,36,76,79,36,51,74,67,67,78,112

Secondary structure (DSSP, 8-state):
--------------------------------S-SSSSS---TTSSTTS--SS---HHHHHHHHHHTT--HHHHHHHHHHHGGG--HHHHHHHHHHHHHHSTTSTT--TTTHHHHHHHHHHHHHHHHHHGGG--HHHHHHHHHHHHHTT---HHHHHHHHHHHHHTGGG--HHHHHHHHHHHHHHT---TTHHHHHHHHHHHHHHHGGG--HHHHHHHHHHHHHHHTT-TT---HHHHHHHHHHHHHHHHHGGG--HHHHHHHHHHHHHHT---HHHHHHHHHHHTTTGGG--HHHHHHHHHHHHHTT---HHHHHHHHHHHHHHGGG--HHHHHHHHHHHHHHT---HHHHHHHHHHHHT-HHHHHTS-HHHHHHHHHHHHHH-SS---HHHHHHHHHHHHHHGGGS-HHHHHHHHHHHHHTT---HHHHHHHHHHHHHS-GGGS-HHHHHHHHHHHHHTT---HHHHHHHHHHSGGGGGGG--